Protein AF-0000000077157547 (afdb_homodimer)

pLDDT: mean 92.59, std 9.74, range [50.28, 98.88]

Foldseek 3Di:
DAEEEEDQPPVSLLLLVLCVVVVHDRYEYEDLDPVSQVVSCVPRVHHYDNDPVVVVVVPGQEYEYEDQQVCQLVVLVVCLVSLHAYEYEAHQDLVSLVVSVVSCVPGPHHYAYDQLCCLFQLLVVLLVCQVVCVQNDWAEKEWEWEAAQCVQCVPDDSCVDPCLDASNNVQLVVQLNVVSSVCVRDHFWFKKAWAWACDDPPPGPYTFWIWMWTAGPVGYIYIYITGNRDVVTFTWMWIHHPAWIWIAGQFQQKIWIDGVPDIDIDHDDQEDCDPPDDTNDGRSVSVSVRVVLSVCVRVVNDDDPGHSVNSSSSSLNSVNNVVNNVVVHMDTRDD/DAEEEEDQPPVSLLLLVLCVVVVHDRYEYEDLDPVSQVVSCVPRVHHYDNDPVVVVVVPGQEYEYEDQQVCQLVVLVVCLVSLHAYEYEAHQDLVSLVVSVVSCVPGPHHYAYDQLCCLFPLLVVLLVCQVVCVQNDWAEKEWEWEAAQCVQCVPDDSCVDPCLDASNNPQLVVQLNVVSSVCVRDHFWFKKAWAWACDDPPPGPYTFWIWMWTAGPVGYIYIYITGNRDVVTFTWMWIHHPAWIWIAGQQQQKIWIDGVPDIDIDHDDQEDCDPPDDTNDGRSVSVSVRVVLSVCVRVVNDDDPGHSVNSSSSSQNSVNNVVNNVVVHMDTRDD

Solvent-accessible surface area (backbone atoms only — not comparable to full-atom values): 34586 Å² total; per-residue (Å²): 120,40,36,34,34,36,23,50,50,74,61,20,49,49,50,50,52,31,41,44,74,73,68,55,76,49,49,37,37,28,31,78,48,62,68,40,37,53,49,44,30,69,75,65,71,38,55,64,34,65,42,71,68,62,48,55,72,67,61,40,55,30,34,40,41,33,51,61,55,92,46,47,58,63,53,50,48,52,28,58,76,68,64,23,23,34,36,32,50,63,76,81,47,47,67,53,40,51,51,49,53,60,62,48,57,89,49,96,51,53,66,35,48,55,63,49,60,58,57,30,52,61,51,46,51,49,38,52,42,58,75,64,39,71,24,42,60,71,38,37,35,39,37,39,39,22,38,29,50,66,66,73,44,76,87,49,65,52,80,75,38,71,42,36,33,62,90,46,8,51,30,62,57,48,50,53,62,54,48,52,42,50,37,70,58,72,38,59,68,36,32,26,33,22,47,71,39,65,71,69,84,66,94,50,70,36,52,34,35,42,37,32,47,36,32,28,67,83,64,31,36,31,42,42,36,33,27,32,58,30,34,42,64,46,37,37,38,41,38,38,18,75,55,8,29,38,41,35,35,64,61,76,25,36,39,34,43,26,42,53,91,44,74,47,80,46,78,46,78,63,68,60,54,56,88,90,62,64,84,72,56,71,24,50,56,24,52,32,52,48,53,48,51,51,56,38,29,74,70,67,72,42,80,78,93,56,40,49,70,57,49,34,57,46,36,49,49,54,52,36,27,53,49,8,37,77,67,43,26,58,35,73,54,80,131,122,39,35,34,34,37,24,50,50,74,61,20,48,49,52,51,52,32,41,43,74,73,67,53,76,50,49,35,37,28,30,78,48,64,69,40,39,52,49,45,30,69,75,65,71,38,54,64,33,64,41,71,66,63,49,53,73,69,62,40,54,31,35,41,39,32,52,62,56,90,45,46,58,62,53,50,48,53,28,56,76,68,65,23,24,33,36,34,50,64,75,80,48,46,68,54,41,50,51,48,53,60,62,47,58,89,48,95,51,54,65,34,48,54,64,48,61,59,56,30,52,60,52,45,48,50,37,51,41,58,76,65,40,71,25,42,60,72,38,38,35,39,36,39,40,23,39,29,52,67,67,74,45,76,88,49,64,53,82,74,40,68,42,37,33,64,92,47,9,52,28,62,56,47,48,53,62,53,48,51,44,49,37,70,57,72,36,58,68,35,33,28,33,21,49,70,39,66,72,70,86,65,92,49,72,35,52,34,34,41,38,31,47,35,33,29,66,84,66,31,35,32,41,43,37,33,27,32,57,30,34,43,65,46,39,37,37,43,38,38,17,77,56,8,31,41,41,35,35,65,58,76,27,37,39,34,42,26,43,53,93,43,74,49,80,45,79,45,76,61,68,61,56,55,87,90,62,64,84,72,54,71,23,49,56,24,53,33,52,48,52,48,50,52,56,36,29,72,70,66,72,42,80,77,92,57,40,51,68,57,49,34,57,48,36,48,49,53,50,36,26,54,49,8,37,76,67,42,25,56,32,72,55,79,130

Structure (mmCIF, N/CA/C/O backbone):
data_AF-0000000077157547-model_v1
#
loop_
_entity.id
_entity.type
_entity.pdbx_description
1 polymer 'Oxidoreductase domain protein'
#
loop_
_atom_site.group_PDB
_atom_site.id
_atom_site.type_symbol
_atom_site.label_atom_id
_atom_site.label_alt_id
_atom_site.label_comp_id
_atom_site.label_asym_id
_atom_site.label_entity_id
_atom_site.label_seq_id
_atom_site.pdbx_PDB_ins_code
_atom_site.Cartn_x
_atom_site.Cartn_y
_atom_site.Cartn_z
_atom_site.occupancy
_atom_site.B_iso_or_equiv
_atom_site.auth_seq_id
_atom_site.auth_comp_id
_atom_site.auth_asym_id
_atom_site.auth_atom_id
_atom_site.pdbx_PDB_model_num
ATOM 1 N N . MET A 1 1 ? 4.383 -38.719 -27.406 1 86.88 1 MET A N 1
ATOM 2 C CA . MET A 1 1 ? 4.316 -38.781 -25.953 1 86.88 1 MET A CA 1
ATOM 3 C C . MET A 1 1 ? 2.871 -38.719 -25.469 1 86.88 1 MET A C 1
ATOM 5 O O . MET A 1 1 ? 2.107 -37.844 -25.922 1 86.88 1 MET A O 1
ATOM 9 N N . GLN A 1 2 ? 2.426 -39.688 -24.656 1 95.06 2 GLN A N 1
ATOM 10 C CA . GLN A 1 2 ? 1.075 -39.688 -24.109 1 95.06 2 GLN A CA 1
ATOM 11 C C . GLN A 1 2 ? 1.004 -38.844 -22.844 1 95.06 2 GLN A C 1
ATOM 13 O O . GLN A 1 2 ? 1.817 -39 -21.938 1 95.06 2 GLN A O 1
ATOM 18 N N . ILE A 1 3 ? 0.036 -37.938 -22.828 1 98.25 3 ILE A N 1
ATOM 19 C CA . ILE A 1 3 ? -0.087 -37 -21.703 1 98.25 3 ILE A CA 1
ATOM 20 C C . ILE A 1 3 ? -1.455 -37.156 -21.047 1 98.25 3 ILE A C 1
ATOM 22 O O . ILE A 1 3 ? -2.477 -37.219 -21.734 1 98.25 3 ILE A O 1
ATOM 26 N N . LEU A 1 4 ? -1.452 -37.281 -19.781 1 98.75 4 LEU A N 1
ATOM 27 C CA . LEU A 1 4 ? -2.688 -37.375 -19.016 1 98.75 4 LEU A CA 1
ATOM 28 C C . LEU A 1 4 ? -2.971 -36.062 -18.297 1 98.75 4 LEU A C 1
ATOM 30 O O . LEU A 1 4 ? -2.193 -35.656 -17.438 1 98.75 4 LEU A O 1
ATOM 34 N N . VAL A 1 5 ? -4.035 -35.406 -18.656 1 98.88 5 VAL A N 1
ATOM 35 C CA . VAL A 1 5 ? -4.48 -34.188 -17.969 1 98.88 5 VAL A CA 1
ATOM 36 C C . VAL A 1 5 ? -5.48 -34.562 -16.875 1 98.88 5 VAL A C 1
ATOM 38 O O . VAL A 1 5 ? -6.559 -35.094 -17.172 1 98.88 5 VAL A O 1
ATOM 41 N N . VAL A 1 6 ? -5.082 -34.281 -15.664 1 98.75 6 VAL A N 1
ATOM 42 C CA . VAL A 1 6 ? -5.875 -34.656 -14.492 1 98.75 6 VAL A CA 1
ATOM 43 C C . VAL A 1 6 ? -6.703 -33.469 -14.031 1 98.75 6 VAL A C 1
ATOM 45 O O . VAL A 1 6 ? -6.172 -32.531 -13.438 1 98.75 6 VAL A O 1
ATOM 48 N N . GLY A 1 7 ? -7.98 -33.5 -14.148 1 97.88 7 GLY A N 1
ATOM 49 C CA . GLY A 1 7 ? -8.875 -32.406 -13.914 1 97.88 7 GLY A CA 1
ATOM 50 C C . GLY A 1 7 ? -9.25 -31.656 -15.18 1 97.88 7 GLY A C 1
ATOM 51 O O . GLY A 1 7 ? -8.375 -31.141 -15.891 1 97.88 7 GLY A O 1
ATOM 52 N N . LEU A 1 8 ? -10.57 -31.578 -15.453 1 97.31 8 LEU A N 1
ATOM 53 C CA . LEU A 1 8 ? -11.031 -30.969 -16.688 1 97.31 8 LEU A CA 1
ATOM 54 C C . LEU A 1 8 ? -11.914 -29.75 -16.391 1 97.31 8 LEU A C 1
ATOM 56 O O . LEU A 1 8 ? -12.938 -29.547 -17.062 1 97.31 8 LEU A O 1
ATOM 60 N N . GLY A 1 9 ? -11.516 -29.047 -15.289 1 92 9 GLY A N 1
ATOM 61 C CA . GLY A 1 9 ? -12.094 -27.734 -15.07 1 92 9 GLY A CA 1
ATOM 62 C C . GLY A 1 9 ? -11.523 -26.672 -15.984 1 92 9 GLY A C 1
ATOM 63 O O . GLY A 1 9 ? -11.047 -26.969 -17.078 1 92 9 GLY A O 1
ATOM 64 N N . SER A 1 10 ? -11.609 -25.438 -15.555 1 88.31 10 SER A N 1
ATOM 65 C CA . SER A 1 10 ? -11.148 -24.312 -16.359 1 88.31 10 SER A CA 1
ATOM 66 C C . SER A 1 10 ? -9.664 -24.438 -16.688 1 88.31 10 SER A C 1
ATOM 68 O O . SER A 1 10 ? -9.273 -24.328 -17.859 1 88.31 10 SER A O 1
ATOM 70 N N . MET A 1 11 ? -8.883 -24.719 -15.688 1 92.56 11 MET A N 1
ATOM 71 C CA . MET A 1 11 ? -7.438 -24.781 -15.891 1 92.56 11 MET A CA 1
ATOM 72 C C . MET A 1 11 ? -7.062 -26.016 -16.703 1 92.56 11 MET A C 1
ATOM 74 O O . MET A 1 11 ? -6.176 -25.969 -17.547 1 92.56 11 MET A O 1
ATOM 78 N N . GLY A 1 12 ? -7.727 -27.141 -16.375 1 96.38 12 GLY A N 1
ATOM 79 C CA . GLY A 1 12 ? -7.473 -28.344 -17.156 1 96.38 12 GLY A CA 1
ATOM 80 C C . GLY A 1 12 ? -7.719 -28.156 -18.641 1 96.38 12 GLY A C 1
ATOM 81 O O . GLY A 1 12 ? -6.895 -28.547 -19.469 1 96.38 12 GLY A O 1
ATOM 82 N N . LYS A 1 13 ? -8.766 -27.516 -18.953 1 95.19 13 LYS A N 1
ATOM 83 C CA . LYS A 1 13 ? -9.102 -27.25 -20.344 1 95.19 13 LYS A CA 1
ATOM 84 C C . LYS A 1 13 ? -8.094 -26.297 -20.984 1 95.19 13 LYS A C 1
ATOM 86 O O . LYS A 1 13 ? -7.734 -26.469 -22.141 1 95.19 13 LYS A O 1
ATOM 91 N N . ARG A 1 14 ? -7.648 -25.391 -20.156 1 94.12 14 ARG A N 1
ATOM 92 C CA . ARG A 1 14 ? -6.609 -24.484 -20.641 1 94.12 14 ARG A CA 1
ATOM 93 C C . ARG A 1 14 ? -5.328 -25.25 -20.969 1 94.12 14 ARG A C 1
ATOM 95 O O . ARG A 1 14 ? -4.691 -25 -22 1 94.12 14 ARG A O 1
ATOM 102 N N . ARG A 1 15 ? -4.98 -26.156 -20.125 1 97.44 15 ARG A N 1
ATOM 103 C CA . ARG A 1 15 ? -3.756 -26.906 -20.344 1 97.44 15 ARG A CA 1
ATOM 104 C C . ARG A 1 15 ? -3.871 -27.812 -21.562 1 97.44 15 ARG A C 1
ATOM 106 O O . ARG A 1 15 ? -2.896 -28.016 -22.281 1 97.44 15 ARG A O 1
ATOM 113 N N . ILE A 1 16 ? -5.074 -28.328 -21.812 1 97.62 16 ILE A N 1
ATOM 114 C CA . ILE A 1 16 ? -5.309 -29.109 -23.031 1 97.62 16 ILE A CA 1
ATOM 115 C C . ILE A 1 16 ? -5.055 -28.234 -24.25 1 97.62 16 ILE A C 1
ATOM 117 O O . ILE A 1 16 ? -4.332 -28.641 -25.172 1 97.62 16 ILE A O 1
ATOM 121 N N . ARG A 1 17 ? -5.574 -27.031 -24.234 1 95.69 17 ARG A N 1
ATOM 122 C CA . ARG A 1 17 ? -5.371 -26.125 -25.344 1 95.69 17 ARG A CA 1
ATOM 123 C C . ARG A 1 17 ? -3.895 -25.797 -25.531 1 95.69 17 ARG A C 1
ATOM 125 O O . ARG A 1 17 ? -3.408 -25.703 -26.656 1 95.69 17 ARG A O 1
ATOM 132 N N . CYS A 1 18 ? -3.203 -25.656 -24.422 1 96 18 CYS A N 1
ATOM 133 C CA . CYS A 1 18 ? -1.771 -25.391 -24.484 1 96 18 CYS A CA 1
ATOM 134 C C . CYS A 1 18 ? -1.03 -26.547 -25.156 1 96 18 CYS A C 1
ATOM 136 O O . CYS A 1 18 ? -0.194 -26.312 -26.031 1 96 18 CYS A O 1
ATOM 138 N N . LEU A 1 19 ? -1.357 -27.75 -24.797 1 97.5 19 LEU A N 1
ATOM 139 C CA . LEU A 1 19 ? -0.712 -28.938 -25.344 1 97.5 19 LEU A CA 1
ATOM 140 C C . LEU A 1 19 ? -0.994 -29.062 -26.844 1 97.5 19 LEU A C 1
ATOM 142 O O . LEU A 1 19 ? -0.089 -29.344 -27.625 1 97.5 19 LEU A O 1
ATOM 146 N N . GLN A 1 20 ? -2.207 -28.781 -27.188 1 97.06 20 GLN A N 1
ATOM 147 C CA . GLN A 1 20 ? -2.59 -28.844 -28.594 1 97.06 20 GLN A CA 1
ATOM 148 C C . GLN A 1 20 ? -1.869 -27.781 -29.422 1 97.06 20 GLN A C 1
ATOM 150 O O . GLN A 1 20 ? -1.43 -28.047 -30.547 1 97.06 20 GLN A O 1
ATOM 155 N N . LYS A 1 21 ? -1.782 -26.625 -28.875 1 95.12 21 LYS A N 1
ATOM 156 C CA . LYS A 1 21 ? -1.062 -25.547 -29.547 1 95.12 21 LYS A CA 1
ATOM 157 C C . LYS A 1 21 ? 0.4 -25.922 -29.766 1 95.12 21 LYS A C 1
ATOM 159 O O . LYS A 1 21 ? 1.012 -25.484 -30.75 1 95.12 21 LYS A O 1
ATOM 164 N N . LEU A 1 22 ? 0.956 -26.734 -28.891 1 96 22 LEU A N 1
ATOM 165 C CA . LEU A 1 22 ? 2.346 -27.172 -28.984 1 96 22 LEU A CA 1
ATOM 166 C C . LEU A 1 22 ? 2.482 -28.375 -29.906 1 96 22 LEU A C 1
ATOM 168 O O . LEU A 1 22 ? 3.576 -28.922 -30.062 1 96 22 LEU A O 1
ATOM 172 N N . GLY A 1 23 ? 1.359 -28.844 -30.453 1 95.56 23 GLY A N 1
ATOM 173 C CA . GLY A 1 23 ? 1.381 -29.891 -31.469 1 95.56 23 GLY A CA 1
ATOM 174 C C . GLY A 1 23 ? 1.24 -31.281 -30.891 1 95.56 23 GLY A C 1
ATOM 175 O O . GLY A 1 23 ? 1.429 -32.281 -31.594 1 95.56 23 GLY A O 1
ATOM 176 N N . LEU A 1 24 ? 0.89 -31.312 -29.625 1 95.25 24 LEU A N 1
ATOM 177 C CA . LEU A 1 24 ? 0.714 -32.625 -29.016 1 95.25 24 LEU A CA 1
ATOM 178 C C . LEU A 1 24 ? -0.667 -33.188 -29.328 1 95.25 24 LEU A C 1
ATOM 180 O O . LEU A 1 24 ? -1.672 -32.469 -29.219 1 95.25 24 LEU A O 1
ATOM 184 N N . LYS A 1 25 ? -0.743 -34.438 -29.688 1 92.5 25 LYS A N 1
ATOM 185 C CA . LYS A 1 25 ? -2.006 -35.031 -30.125 1 92.5 25 LYS A CA 1
ATOM 186 C C . LYS A 1 25 ? -2.482 -36.094 -29.156 1 92.5 25 LYS A C 1
ATOM 188 O O . LYS A 1 25 ? -3.684 -36.344 -29.031 1 92.5 25 LYS A O 1
ATOM 193 N N . ASN A 1 26 ? -1.534 -36.75 -28.547 1 96.31 26 ASN A N 1
ATOM 194 C CA . ASN A 1 26 ? -1.883 -37.844 -27.656 1 96.31 26 ASN A CA 1
ATOM 195 C C . ASN A 1 26 ? -2.201 -37.344 -26.25 1 96.31 26 ASN A C 1
ATOM 197 O O . ASN A 1 26 ? -1.438 -37.594 -25.312 1 96.31 26 ASN A O 1
ATOM 201 N N . ILE A 1 27 ? -3.332 -36.75 -26.109 1 98.31 27 ILE A N 1
ATOM 202 C CA . ILE A 1 27 ? -3.791 -36.156 -24.844 1 98.31 27 ILE A CA 1
ATOM 203 C C . ILE A 1 27 ? -5 -36.938 -24.328 1 98.31 27 ILE A C 1
ATOM 205 O O . ILE A 1 27 ? -5.957 -37.188 -25.078 1 98.31 27 ILE A O 1
ATOM 209 N N . ILE A 1 28 ? -4.953 -37.406 -23.156 1 98.38 28 ILE A N 1
ATOM 210 C CA . ILE A 1 28 ? -6.074 -38.062 -22.469 1 98.38 28 ILE A CA 1
ATOM 211 C C . ILE A 1 28 ? -6.496 -37.219 -21.266 1 98.38 28 ILE A C 1
ATOM 213 O O . ILE A 1 28 ? -5.648 -36.75 -20.516 1 98.38 28 ILE A O 1
ATOM 217 N N . GLY A 1 29 ? -7.809 -37 -21.172 1 98.69 29 GLY A N 1
ATOM 218 C CA . GLY A 1 29 ? -8.32 -36.281 -20.016 1 98.69 29 GLY A CA 1
ATOM 219 C C . GLY A 1 29 ? -8.953 -37.188 -18.969 1 98.69 29 GLY A C 1
ATOM 220 O O . GLY A 1 29 ? -9.641 -38.156 -19.328 1 98.69 29 GLY A O 1
ATOM 221 N N . PHE A 1 30 ? -8.703 -36.844 -17.734 1 98.69 30 PHE A N 1
ATOM 222 C CA . PHE A 1 30 ? -9.383 -37.531 -16.625 1 98.69 30 PHE A CA 1
ATOM 223 C C . PHE A 1 30 ? -10.195 -36.531 -15.805 1 98.69 30 PHE A C 1
ATOM 225 O O . PHE A 1 30 ? -9.68 -35.5 -15.391 1 98.69 30 PHE A O 1
ATOM 232 N N . ASP A 1 31 ? -11.398 -36.812 -15.531 1 98.44 31 ASP A N 1
ATOM 233 C CA . ASP A 1 31 ? -12.266 -36.156 -14.562 1 98.44 31 ASP A CA 1
ATOM 234 C C . ASP A 1 31 ? -13.367 -37.094 -14.086 1 98.44 31 ASP A C 1
ATOM 236 O O . ASP A 1 31 ? -13.984 -37.812 -14.898 1 98.44 31 ASP A O 1
ATOM 240 N N . PRO A 1 32 ? -13.555 -37.094 -12.766 1 97.06 32 PRO A N 1
ATOM 241 C CA . PRO A 1 32 ? -14.633 -37.969 -12.297 1 97.06 32 PRO A CA 1
ATOM 242 C C . PRO A 1 32 ? -16.016 -37.531 -12.781 1 97.06 32 PRO A C 1
ATOM 244 O O . PRO A 1 32 ? -16.953 -38.312 -12.812 1 97.06 32 PRO A O 1
ATOM 247 N N . ARG A 1 33 ? -16.156 -36.25 -13.109 1 96.25 33 ARG A N 1
ATOM 248 C CA . ARG A 1 33 ? -17.453 -35.719 -13.555 1 96.25 33 ARG A CA 1
ATOM 249 C C . ARG A 1 33 ? -17.656 -35.938 -15.047 1 96.25 33 ARG A C 1
ATOM 251 O O . ARG A 1 33 ? -16.844 -35.531 -15.867 1 96.25 33 ARG A O 1
ATOM 258 N N . GLN A 1 34 ? -18.812 -36.406 -15.414 1 97.5 34 GLN A N 1
ATOM 259 C CA . GLN A 1 34 ? -19.125 -36.75 -16.797 1 97.5 34 GLN A CA 1
ATOM 260 C C . GLN A 1 34 ? -19.312 -35.5 -17.641 1 97.5 34 GLN A C 1
ATOM 262 O O . GLN A 1 34 ? -18.922 -35.438 -18.812 1 97.5 34 GLN A O 1
ATOM 267 N N . ASP A 1 35 ? -19.922 -34.5 -17.031 1 96 35 ASP A N 1
ATOM 268 C CA . ASP A 1 35 ? -20.188 -33.25 -17.766 1 96 35 ASP A CA 1
ATOM 269 C C . ASP A 1 35 ? -18.891 -32.594 -18.219 1 96 35 ASP A C 1
ATOM 271 O O . ASP A 1 35 ? -18.797 -32.094 -19.344 1 96 35 ASP A O 1
ATOM 275 N N . ARG A 1 36 ? -17.891 -32.719 -17.375 1 95.88 36 ARG A N 1
ATOM 276 C CA . ARG A 1 36 ? -16.578 -32.125 -17.719 1 95.88 36 ARG A CA 1
ATOM 277 C C . ARG A 1 36 ? -15.891 -32.938 -18.812 1 95.88 36 ARG A C 1
ATOM 279 O O . ARG A 1 36 ? -15.258 -32.375 -19.703 1 95.88 36 ARG A O 1
ATOM 286 N N . ARG A 1 37 ? -16.031 -34.188 -18.75 1 98 37 ARG A N 1
ATOM 287 C CA . ARG A 1 37 ? -15.461 -35.062 -19.781 1 98 37 ARG A CA 1
ATOM 288 C C . ARG A 1 37 ? -16.125 -34.844 -21.125 1 98 37 ARG A C 1
ATOM 290 O O . ARG A 1 37 ? -15.453 -34.594 -22.125 1 98 37 ARG A O 1
ATOM 297 N N . ASP A 1 38 ? -17.438 -34.781 -21.078 1 98.06 38 ASP A N 1
ATOM 298 C CA . ASP A 1 38 ? -18.188 -34.594 -22.312 1 98.06 38 ASP A CA 1
ATOM 299 C C . ASP A 1 38 ? -17.828 -33.25 -22.984 1 98.06 38 ASP A C 1
ATOM 301 O O . ASP A 1 38 ? -17.625 -33.219 -24.203 1 98.06 38 ASP A O 1
ATOM 305 N N . GLU A 1 39 ? -17.75 -32.312 -22.156 1 96.94 39 GLU A N 1
ATOM 306 C CA . GLU A 1 39 ? -17.406 -30.984 -22.672 1 96.94 39 GLU A CA 1
ATOM 307 C C . GLU A 1 39 ? -16.016 -30.969 -23.297 1 96.94 39 GLU A C 1
ATOM 309 O O . GLU A 1 39 ? -15.828 -30.391 -24.375 1 96.94 39 GLU A O 1
ATOM 314 N N . SER A 1 40 ? -15.07 -31.578 -22.656 1 97.62 40 SER A N 1
ATOM 315 C CA . SER A 1 40 ? -13.695 -31.594 -23.141 1 97.62 40 SER A CA 1
ATOM 316 C C . SER A 1 40 ? -13.578 -32.406 -24.422 1 97.62 40 SER A C 1
ATOM 318 O O . SER A 1 40 ? -12.844 -32.031 -25.344 1 97.62 40 SER A O 1
ATOM 320 N N . GLU A 1 41 ? -14.289 -33.531 -24.516 1 98.06 41 GLU A N 1
ATOM 321 C CA . GLU A 1 41 ? -14.289 -34.344 -25.734 1 98.06 41 GLU A CA 1
ATOM 322 C C . GLU A 1 41 ? -14.867 -33.562 -26.922 1 98.06 41 GLU A C 1
ATOM 324 O O . GLU A 1 41 ? -14.328 -33.625 -28.031 1 98.06 41 GLU A O 1
ATOM 329 N N . LYS A 1 42 ? -15.914 -32.875 -26.594 1 97.62 42 LYS A N 1
ATOM 330 C CA . LYS A 1 42 ? -16.594 -32.125 -27.625 1 97.62 42 LYS A CA 1
ATOM 331 C C . LYS A 1 42 ? -15.75 -30.953 -28.109 1 97.62 42 LYS A C 1
ATOM 333 O O . LYS A 1 42 ? -15.586 -30.75 -29.312 1 97.62 42 LYS A O 1
ATOM 338 N N . LEU A 1 43 ? -15.172 -30.25 -27.203 1 96.06 43 LEU A N 1
ATOM 339 C CA . LEU A 1 43 ? -14.484 -29 -27.516 1 96.06 43 LEU A CA 1
ATOM 340 C C . LEU A 1 43 ? -13.094 -29.266 -28.078 1 96.06 43 LEU A C 1
ATOM 342 O O . LEU A 1 43 ? -12.625 -28.562 -28.969 1 96.06 43 LEU A O 1
ATOM 346 N N . TYR A 1 44 ? -12.445 -30.328 -27.531 1 97.19 44 TYR A N 1
ATOM 347 C CA . TYR A 1 44 ? -11.023 -30.438 -27.812 1 97.19 44 TYR A CA 1
ATOM 348 C C . TYR A 1 44 ? -10.711 -31.75 -28.531 1 97.19 44 TYR A C 1
ATOM 350 O O . TYR A 1 44 ? -9.562 -32.031 -28.875 1 97.19 44 TYR A O 1
ATOM 358 N N . LYS A 1 45 ? -11.68 -32.562 -28.734 1 97.19 45 LYS A N 1
ATOM 359 C CA . LYS A 1 45 ? -11.555 -33.812 -29.484 1 97.19 45 LYS A CA 1
ATOM 360 C C . LYS A 1 45 ? -10.477 -34.719 -28.875 1 97.19 45 LYS A C 1
ATOM 362 O O . LYS A 1 45 ? -9.625 -35.25 -29.609 1 97.19 45 LYS A O 1
ATOM 367 N N . ILE A 1 46 ? -10.523 -34.844 -27.578 1 97.75 46 ILE A N 1
ATOM 368 C CA . ILE A 1 46 ? -9.625 -35.75 -26.859 1 97.75 46 ILE A CA 1
ATOM 369 C C . ILE A 1 46 ? -10.43 -36.875 -26.219 1 97.75 46 ILE A C 1
ATOM 371 O O . ILE A 1 46 ? -11.641 -36.75 -26.031 1 97.75 46 ILE A O 1
ATOM 375 N N . SER A 1 47 ? -9.758 -38 -26.016 1 97.62 47 SER A N 1
ATOM 376 C CA . SER A 1 47 ? -10.383 -39.062 -25.234 1 97.62 47 SER A CA 1
ATOM 377 C C . SER A 1 47 ? -10.336 -38.75 -23.75 1 97.62 47 SER A C 1
ATOM 379 O O . SER A 1 47 ? -9.422 -38.062 -23.281 1 97.62 47 SER A O 1
ATOM 381 N N . THR A 1 48 ? -11.359 -39.188 -23.016 1 98.5 48 THR A N 1
ATOM 382 C CA . THR A 1 48 ? -11.391 -39 -21.562 1 98.5 48 THR A CA 1
ATOM 383 C C . THR A 1 48 ? -11.664 -40.312 -20.844 1 98.5 48 THR A C 1
ATOM 385 O O . THR A 1 48 ? -12.117 -41.281 -21.438 1 98.5 48 THR A O 1
ATOM 388 N N . VAL A 1 49 ? -11.281 -40.375 -19.594 1 98.5 49 VAL A N 1
ATOM 389 C CA . VAL A 1 49 ? -11.492 -41.562 -18.766 1 98.5 49 VAL A CA 1
ATOM 390 C C . VAL A 1 49 ? -12.156 -41.156 -17.453 1 98.5 49 VAL A C 1
ATOM 392 O O . VAL A 1 49 ? -11.914 -40.031 -16.938 1 98.5 49 VAL A O 1
ATOM 395 N N . PRO A 1 50 ? -12.906 -41.969 -16.844 1 98 50 PRO A N 1
ATOM 396 C CA . PRO A 1 50 ? -13.664 -41.594 -15.641 1 98 50 PRO A CA 1
ATOM 397 C C . PRO A 1 50 ? -12.891 -41.875 -14.344 1 98 50 PRO A C 1
ATOM 399 O O . PRO A 1 50 ? -13.281 -41.375 -13.281 1 98 50 PRO A O 1
ATOM 402 N N . THR A 1 51 ? -11.852 -42.688 -14.445 1 98.12 51 THR A N 1
ATOM 403 C CA . THR A 1 51 ? -11.062 -42.969 -13.25 1 98.12 51 THR A CA 1
ATOM 404 C C . THR A 1 51 ? -9.57 -42.781 -13.531 1 98.12 51 THR A C 1
ATOM 406 O O . THR A 1 51 ? -9.125 -42.969 -14.672 1 98.12 51 THR A O 1
ATOM 409 N N . ILE A 1 52 ? -8.867 -42.5 -12.445 1 98.31 52 ILE A N 1
ATOM 410 C CA . ILE A 1 52 ? -7.43 -42.312 -12.594 1 98.31 52 ILE A CA 1
ATOM 411 C C . ILE A 1 52 ? -6.754 -43.594 -13.023 1 98.31 52 ILE A C 1
ATOM 413 O O . ILE A 1 52 ? -5.789 -43.562 -13.797 1 98.31 52 ILE A O 1
ATOM 417 N N . ASN A 1 53 ? -7.234 -44.719 -12.562 1 97.88 53 ASN A N 1
ATOM 418 C CA . ASN A 1 53 ? -6.684 -46 -12.922 1 97.88 53 ASN A CA 1
ATOM 419 C C . ASN A 1 53 ? -6.797 -46.281 -14.422 1 97.88 53 ASN A C 1
ATOM 421 O O . ASN A 1 53 ? -5.875 -46.812 -15.031 1 97.88 53 ASN A O 1
ATOM 425 N N . ASP A 1 54 ? -7.922 -45.875 -14.992 1 97.75 54 ASP A N 1
ATOM 426 C CA . ASP A 1 54 ? -8.109 -46.031 -16.438 1 97.75 54 ASP A CA 1
ATOM 427 C C . ASP A 1 54 ? -7.074 -45.219 -17.203 1 97.75 54 ASP A C 1
ATOM 429 O O . ASP A 1 54 ? -6.625 -45.625 -18.281 1 97.75 54 ASP A O 1
ATOM 433 N N . GLY A 1 55 ? -6.754 -44.062 -16.703 1 97.69 55 GLY A N 1
ATOM 434 C CA . GLY A 1 55 ? -5.734 -43.25 -17.312 1 97.69 55 GLY A CA 1
ATOM 435 C C . GLY A 1 55 ? -4.34 -43.844 -17.219 1 97.69 55 GLY A C 1
ATOM 436 O O . GLY A 1 55 ? -3.57 -43.781 -18.172 1 97.69 55 GLY A O 1
ATOM 437 N N . LEU A 1 56 ? -4.062 -44.438 -16.047 1 98 56 LEU A N 1
ATOM 438 C CA . LEU A 1 56 ? -2.742 -45 -15.797 1 98 56 LEU A CA 1
ATOM 439 C C . LEU A 1 56 ? -2.482 -46.188 -16.688 1 98 56 LEU A C 1
ATOM 441 O O . LEU A 1 56 ? -1.342 -46.438 -17.094 1 98 56 LEU A O 1
ATOM 445 N N . LYS A 1 57 ? -3.518 -46.906 -17.047 1 97.06 57 LYS A N 1
ATOM 446 C CA . LYS A 1 57 ? -3.408 -48.094 -17.891 1 97.06 57 LYS A CA 1
ATOM 447 C C . LYS A 1 57 ? -2.898 -47.719 -19.281 1 97.06 57 LYS A C 1
ATOM 449 O O . LYS A 1 57 ? -2.369 -48.594 -20 1 97.06 57 LYS A O 1
ATOM 454 N N . LEU A 1 58 ? -3.035 -46.531 -19.609 1 96.38 58 LEU A N 1
ATOM 455 C CA . LEU A 1 58 ? -2.633 -46.062 -20.938 1 96.38 58 LEU A CA 1
ATOM 456 C C . LEU A 1 58 ? -1.167 -45.656 -20.953 1 96.38 58 LEU A C 1
ATOM 458 O O . LEU A 1 58 ? -0.674 -45.125 -21.969 1 96.38 58 LEU A O 1
ATOM 462 N N . ASN A 1 59 ? -0.458 -45.812 -19.875 1 95.94 59 ASN A N 1
ATOM 463 C CA . ASN A 1 59 ? 0.975 -45.594 -19.703 1 95.94 59 ASN A CA 1
ATOM 464 C C . ASN A 1 59 ? 1.382 -44.188 -20.109 1 95.94 59 ASN A C 1
ATOM 466 O O . ASN A 1 59 ? 2.264 -44 -20.953 1 95.94 59 ASN A O 1
ATOM 470 N N . PRO A 1 60 ? 0.766 -43.188 -19.5 1 97.88 60 PRO A N 1
ATOM 471 C CA . PRO A 1 60 ? 1.18 -41.812 -19.812 1 97.88 60 PRO A CA 1
ATOM 472 C C . PRO A 1 60 ? 2.625 -41.531 -19.406 1 97.88 60 PRO A C 1
ATOM 474 O O . PRO A 1 60 ? 3.088 -42.031 -18.375 1 97.88 60 PRO A O 1
ATOM 477 N N . LYS A 1 61 ? 3.289 -40.75 -20.219 1 96.62 61 LYS A N 1
ATOM 478 C CA . LYS A 1 61 ? 4.656 -40.344 -19.938 1 96.62 61 LYS A CA 1
ATOM 479 C C . LYS A 1 61 ? 4.676 -39.125 -19 1 96.62 61 LYS A C 1
ATOM 481 O O . LYS A 1 61 ? 5.641 -38.906 -18.266 1 96.62 61 LYS A O 1
ATOM 486 N N . CYS A 1 62 ? 3.576 -38.375 -19.094 1 97.06 62 CYS A N 1
ATOM 487 C CA . CYS A 1 62 ? 3.479 -37.156 -18.312 1 97.06 62 CYS A CA 1
ATOM 488 C C . CYS A 1 62 ? 2.055 -36.938 -17.812 1 97.06 62 CYS A C 1
ATOM 490 O O . CYS A 1 62 ? 1.095 -37.344 -18.453 1 97.06 62 CYS A O 1
ATOM 492 N N . MET A 1 63 ? 2.014 -36.281 -16.656 1 98.5 63 MET A N 1
ATOM 493 C CA . MET A 1 63 ? 0.737 -35.906 -16.047 1 98.5 63 MET A CA 1
ATOM 494 C C . MET A 1 63 ? 0.672 -34.406 -15.789 1 98.5 63 MET A C 1
ATOM 496 O O . MET A 1 63 ? 1.611 -33.812 -15.242 1 98.5 63 MET A O 1
ATOM 500 N N . ILE A 1 64 ? -0.373 -33.781 -16.281 1 98.81 64 ILE A N 1
ATOM 501 C CA . ILE A 1 64 ? -0.669 -32.406 -15.938 1 98.81 64 ILE A CA 1
ATOM 502 C C . ILE A 1 64 ? -1.803 -32.344 -14.914 1 98.81 64 ILE A C 1
ATOM 504 O O . ILE A 1 64 ? -2.959 -32.625 -15.242 1 98.81 64 ILE A O 1
ATOM 508 N N . ILE A 1 65 ? -1.466 -31.969 -13.719 1 98.81 65 ILE A N 1
ATOM 509 C CA . ILE A 1 65 ? -2.41 -31.984 -12.609 1 98.81 65 ILE A CA 1
ATOM 510 C C . ILE A 1 65 ? -3.061 -30.609 -12.461 1 98.81 65 ILE A C 1
ATOM 512 O O . ILE A 1 65 ? -2.428 -29.672 -11.984 1 98.81 65 ILE A O 1
ATOM 516 N N . SER A 1 66 ? -4.324 -30.531 -12.844 1 97.5 66 SER A N 1
ATOM 517 C CA . SER A 1 66 ? -5.074 -29.281 -12.844 1 97.5 66 SER A CA 1
ATOM 518 C C . SER A 1 66 ? -6.352 -29.406 -12.016 1 97.5 66 SER A C 1
ATOM 520 O O . SER A 1 66 ? -7.398 -28.891 -12.406 1 97.5 66 SER A O 1
ATOM 522 N N . THR A 1 67 ? -6.289 -30.141 -10.938 1 95.06 67 THR A N 1
ATOM 523 C CA . THR A 1 67 ? -7.371 -30.281 -9.969 1 95.06 67 THR A CA 1
ATOM 524 C C . THR A 1 67 ? -7.406 -29.094 -9.008 1 95.06 67 THR A C 1
ATOM 526 O O . THR A 1 67 ? -6.543 -28.219 -9.07 1 95.06 67 THR A O 1
ATOM 529 N N . PRO A 1 68 ? -8.422 -29.031 -8.18 1 90.12 68 PRO A N 1
ATOM 530 C CA . PRO A 1 68 ? -8.336 -28.062 -7.082 1 90.12 68 PRO A CA 1
ATOM 531 C C . PRO A 1 68 ? -7.102 -28.266 -6.211 1 90.12 68 PRO A C 1
ATOM 533 O O . PRO A 1 68 ? -6.609 -29.391 -6.086 1 90.12 68 PRO A O 1
ATOM 536 N N . PRO A 1 69 ? -6.664 -27.234 -5.59 1 90.94 69 PRO A N 1
ATOM 537 C CA . PRO A 1 69 ? -5.367 -27.266 -4.906 1 90.94 69 PRO A CA 1
ATOM 538 C C . PRO A 1 69 ? -5.289 -28.359 -3.834 1 90.94 69 PRO A C 1
ATOM 540 O O . PRO A 1 69 ? -4.219 -28.922 -3.598 1 90.94 69 PRO A O 1
ATOM 543 N N . ASP A 1 70 ? -6.359 -28.641 -3.238 1 90.25 70 ASP A N 1
ATOM 544 C CA . ASP A 1 70 ? -6.348 -29.594 -2.141 1 90.25 70 ASP A CA 1
ATOM 545 C C . ASP A 1 70 ? -6.117 -31.016 -2.654 1 90.25 70 ASP A C 1
ATOM 547 O O . ASP A 1 70 ? -5.828 -31.922 -1.874 1 90.25 70 ASP A O 1
ATOM 551 N N . LEU A 1 71 ? -6.125 -31.219 -3.986 1 94.38 71 LEU A N 1
ATOM 552 C CA . LEU A 1 71 ? -5.961 -32.531 -4.566 1 94.38 71 LEU A CA 1
ATOM 553 C C . LEU A 1 71 ? -4.629 -32.656 -5.297 1 94.38 71 LEU A C 1
ATOM 555 O O . LEU A 1 71 ? -4.285 -33.719 -5.805 1 94.38 71 LEU A O 1
ATOM 559 N N . HIS A 1 72 ? -3.844 -31.609 -5.352 1 96.81 72 HIS A N 1
ATOM 560 C CA . HIS A 1 72 ? -2.578 -31.641 -6.078 1 96.81 72 HIS A CA 1
ATOM 561 C C . HIS A 1 72 ? -1.655 -32.719 -5.523 1 96.81 72 HIS A C 1
ATOM 563 O O . HIS A 1 72 ? -1.082 -33.5 -6.285 1 96.81 72 HIS A O 1
ATOM 569 N N . TYR A 1 73 ? -1.562 -32.781 -4.238 1 97.56 73 TYR A N 1
ATOM 570 C CA . TYR A 1 73 ? -0.649 -33.719 -3.613 1 97.56 73 TYR A CA 1
ATOM 571 C C . TYR A 1 73 ? -1.075 -35.156 -3.902 1 97.56 73 TYR A C 1
ATOM 573 O O . TYR A 1 73 ? -0.235 -36.031 -4.188 1 97.56 73 TYR A O 1
ATOM 581 N N . LYS A 1 74 ? -2.332 -35.406 -3.816 1 97.88 74 LYS A N 1
ATOM 582 C CA . LYS A 1 74 ? -2.877 -36.719 -4.09 1 97.88 74 LYS A CA 1
ATOM 583 C C . LYS A 1 74 ? -2.422 -37.25 -5.449 1 97.88 74 LYS A C 1
ATOM 585 O O . LYS A 1 74 ? -1.901 -38.344 -5.559 1 97.88 74 LYS A O 1
ATOM 590 N N . TYR A 1 75 ? -2.514 -36.469 -6.434 1 98.56 75 TYR A N 1
ATOM 591 C CA . TYR A 1 75 ? -2.227 -36.938 -7.785 1 98.56 75 TYR A CA 1
ATOM 592 C C . TYR A 1 75 ? -0.736 -36.844 -8.086 1 98.56 75 TYR A C 1
ATOM 594 O O . TYR A 1 75 ? -0.22 -37.594 -8.914 1 98.56 75 TYR A O 1
ATOM 602 N N . ALA A 1 76 ? -0.059 -35.938 -7.41 1 98.56 76 ALA A N 1
ATOM 603 C CA . ALA A 1 76 ? 1.398 -35.969 -7.488 1 98.56 76 ALA A CA 1
ATOM 604 C C . ALA A 1 76 ? 1.94 -37.281 -6.973 1 98.56 76 ALA A C 1
ATOM 606 O O . ALA A 1 76 ? 2.869 -37.875 -7.555 1 98.56 76 ALA A O 1
ATOM 607 N N . LEU A 1 77 ? 1.321 -37.781 -5.906 1 98 77 LEU A N 1
ATOM 608 C CA . LEU A 1 77 ? 1.707 -39.062 -5.348 1 98 77 LEU A CA 1
ATOM 609 C C . LEU A 1 77 ? 1.466 -40.188 -6.355 1 98 77 LEU A C 1
ATOM 611 O O . LEU A 1 77 ? 2.293 -41.094 -6.496 1 98 77 LEU A O 1
ATOM 615 N N . VAL A 1 78 ? 0.358 -40.125 -6.996 1 98.44 78 VAL A N 1
ATOM 616 C CA . VAL A 1 78 ? 0.026 -41.094 -8.023 1 98.44 78 VAL A CA 1
ATOM 617 C C . VAL A 1 78 ? 1.09 -41.094 -9.117 1 98.44 78 VAL A C 1
ATOM 619 O O . VAL A 1 78 ? 1.567 -42.156 -9.539 1 98.44 78 VAL A O 1
ATOM 622 N N . ALA A 1 79 ? 1.472 -39.906 -9.57 1 98.56 79 ALA A N 1
ATOM 623 C CA . ALA A 1 79 ? 2.484 -39.781 -10.609 1 98.56 79 ALA A CA 1
ATOM 624 C C . ALA A 1 79 ? 3.818 -40.375 -10.156 1 98.56 79 ALA A C 1
ATOM 626 O O . ALA A 1 79 ? 4.441 -41.156 -10.891 1 98.56 79 ALA A O 1
ATOM 627 N N . MET A 1 80 ? 4.211 -40.031 -8.977 1 98 80 MET A N 1
ATOM 628 C CA . MET A 1 80 ? 5.508 -40.469 -8.461 1 98 80 MET A CA 1
ATOM 629 C C . MET A 1 80 ? 5.535 -42 -8.258 1 98 80 MET A C 1
ATOM 631 O O . MET A 1 80 ? 6.523 -42.656 -8.594 1 98 80 MET A O 1
ATOM 635 N N . LYS A 1 81 ? 4.449 -42.562 -7.762 1 97.19 81 LYS A N 1
ATOM 636 C CA . LYS A 1 81 ? 4.348 -44 -7.566 1 97.19 81 LYS A CA 1
ATOM 637 C C . LYS A 1 81 ? 4.484 -44.75 -8.891 1 97.19 81 LYS A C 1
ATOM 639 O O . LYS A 1 81 ? 5.027 -45.844 -8.93 1 97.19 81 LYS A O 1
ATOM 644 N N . ASN A 1 82 ? 4.043 -44.156 -9.945 1 97.56 82 ASN A N 1
ATOM 645 C CA . ASN A 1 82 ? 4.035 -44.812 -11.258 1 97.56 82 ASN A CA 1
ATOM 646 C C . ASN A 1 82 ? 5.176 -44.312 -12.133 1 97.56 82 ASN A C 1
ATOM 648 O O . ASN A 1 82 ? 5.227 -44.625 -13.328 1 97.56 82 ASN A O 1
ATOM 652 N N . LYS A 1 83 ? 6.066 -43.469 -11.57 1 97.06 83 LYS A N 1
ATOM 653 C CA . LYS A 1 83 ? 7.246 -42.938 -12.25 1 97.06 83 LYS A CA 1
ATOM 654 C C . LYS A 1 83 ? 6.852 -42.156 -13.5 1 97.06 83 LYS A C 1
ATOM 656 O O . LYS A 1 83 ? 7.418 -42.375 -14.57 1 97.06 83 LYS A O 1
ATOM 661 N N . ILE A 1 84 ? 5.91 -41.312 -13.383 1 98.19 84 ILE A N 1
ATOM 662 C CA . ILE A 1 84 ? 5.414 -40.438 -14.438 1 98.19 84 ILE A CA 1
ATOM 663 C C . ILE A 1 84 ? 5.848 -39 -14.172 1 98.19 84 ILE A C 1
ATOM 665 O O . ILE A 1 84 ? 5.695 -38.5 -13.055 1 98.19 84 ILE A O 1
ATOM 669 N N . HIS A 1 85 ? 6.477 -38.312 -15.164 1 98.12 85 HIS A N 1
ATOM 670 C CA . HIS A 1 85 ? 6.707 -36.875 -15.023 1 98.12 85 HIS A CA 1
ATOM 671 C C . HIS A 1 85 ? 5.406 -36.125 -14.734 1 98.12 85 HIS A C 1
ATOM 673 O O . HIS A 1 85 ? 4.34 -36.531 -15.219 1 98.12 85 HIS A O 1
ATOM 679 N N . PHE A 1 86 ? 5.523 -35 -13.891 1 98.62 86 PHE A N 1
ATOM 680 C CA . PHE A 1 86 ? 4.242 -34.344 -13.648 1 98.62 86 PHE A CA 1
ATOM 681 C C . PHE A 1 86 ? 4.426 -32.844 -13.461 1 98.62 86 PHE A C 1
ATOM 683 O O . PHE A 1 86 ? 5.512 -32.375 -13.109 1 98.62 86 PHE A O 1
ATOM 690 N N . PHE A 1 87 ? 3.412 -32.125 -13.797 1 98.44 87 PHE A N 1
ATOM 691 C CA . PHE A 1 87 ? 3.219 -30.688 -13.609 1 98.44 87 PHE A CA 1
ATOM 692 C C . PHE A 1 87 ? 1.996 -30.422 -12.734 1 98.44 87 PHE A C 1
ATOM 694 O O . PHE A 1 87 ? 0.945 -31.031 -12.93 1 98.44 87 PHE A O 1
ATOM 701 N N . THR A 1 88 ? 2.166 -29.594 -11.727 1 98.31 88 THR A N 1
ATOM 702 C CA . THR A 1 88 ? 1.015 -29.234 -10.906 1 98.31 88 THR A CA 1
ATOM 703 C C . THR A 1 88 ? 0.698 -27.75 -11.031 1 98.31 88 THR A C 1
ATOM 705 O O . THR A 1 88 ? 1.598 -26.938 -11.234 1 98.31 88 THR A O 1
ATOM 708 N N . GLU A 1 89 ? -0.577 -27.438 -10.891 1 96.62 89 GLU A N 1
ATOM 709 C CA . GLU A 1 89 ? -0.914 -26.047 -10.609 1 96.62 89 GLU A CA 1
ATOM 710 C C . GLU A 1 89 ? -0.311 -25.594 -9.289 1 96.62 89 GLU A C 1
ATOM 712 O O . GLU A 1 89 ? 0.356 -26.375 -8.602 1 96.62 89 GLU A O 1
ATOM 717 N N . VAL A 1 90 ? -0.563 -24.359 -8.969 1 93.81 90 VAL A N 1
ATOM 718 C CA . VAL A 1 90 ? 0.045 -23.766 -7.781 1 93.81 90 VAL A CA 1
ATOM 719 C C . VAL A 1 90 ? -0.438 -24.5 -6.535 1 93.81 90 VAL A C 1
ATOM 721 O O . VAL A 1 90 ? -1.637 -24.75 -6.379 1 93.81 90 VAL A O 1
ATOM 724 N N . ASN A 1 91 ? 0.523 -24.922 -5.73 1 95.31 91 ASN A N 1
ATOM 725 C CA . ASN A 1 91 ? 0.197 -25.594 -4.477 1 95.31 91 ASN A CA 1
ATOM 726 C C . ASN A 1 91 ? 0.032 -24.594 -3.336 1 95.31 91 ASN A C 1
ATOM 728 O O . ASN A 1 91 ? 0.587 -23.484 -3.383 1 95.31 91 ASN A O 1
ATOM 732 N N . LEU A 1 92 ? -0.721 -25.016 -2.227 1 93.75 92 LEU A N 1
ATOM 733 C CA . LEU A 1 92 ? -1.008 -24.078 -1.15 1 93.75 92 LEU A CA 1
ATOM 734 C C . LEU A 1 92 ? -0.583 -24.641 0.199 1 93.75 92 LEU A C 1
ATOM 736 O O . LEU A 1 92 ? -0.749 -24 1.232 1 93.75 92 LEU A O 1
ATOM 740 N N . SER A 1 93 ? -0.03 -25.828 0.186 1 95.31 93 SER A N 1
ATOM 741 C CA . SER A 1 93 ? 0.407 -26.453 1.431 1 95.31 93 SER A CA 1
ATOM 742 C C . SER A 1 93 ? 1.916 -26.688 1.437 1 95.31 93 SER A C 1
ATOM 744 O O . SER A 1 93 ? 2.428 -27.516 0.693 1 95.31 93 SER A O 1
ATOM 746 N N . SER A 1 94 ? 2.57 -25.969 2.35 1 96.5 94 SER A N 1
ATOM 747 C CA . SER A 1 94 ? 4.012 -26.156 2.482 1 96.5 94 SER A CA 1
ATOM 748 C C . SER A 1 94 ? 4.348 -27.578 2.906 1 96.5 94 SER A C 1
ATOM 750 O O . SER A 1 94 ? 5.352 -28.141 2.461 1 96.5 94 SER A O 1
ATOM 752 N N . ASN A 1 95 ? 3.5 -28.156 3.668 1 96.94 95 ASN A N 1
ATOM 753 C CA . ASN A 1 95 ? 3.703 -29.531 4.113 1 96.94 95 ASN A CA 1
ATOM 754 C C . ASN A 1 95 ? 3.656 -30.516 2.941 1 96.94 95 ASN A C 1
ATOM 756 O O . ASN A 1 95 ? 4.516 -31.391 2.822 1 96.94 95 ASN A O 1
ATOM 760 N N . ASP A 1 96 ? 2.688 -30.344 2.113 1 97.62 96 ASP A N 1
ATOM 761 C CA . ASP A 1 96 ? 2.543 -31.219 0.956 1 97.62 96 ASP A CA 1
ATOM 762 C C . ASP A 1 96 ? 3.734 -31.078 0.01 1 97.62 96 ASP A C 1
ATOM 764 O O . ASP A 1 96 ? 4.262 -32.062 -0.485 1 97.62 96 ASP A O 1
ATOM 768 N N . VAL A 1 97 ? 4.129 -29.875 -0.18 1 98.19 97 VAL A N 1
ATOM 769 C CA . VAL A 1 97 ? 5.238 -29.625 -1.094 1 98.19 97 VAL A CA 1
ATOM 770 C C . VAL A 1 97 ? 6.527 -30.203 -0.515 1 98.19 97 VAL A C 1
ATOM 772 O O . VAL A 1 97 ? 7.352 -30.75 -1.248 1 98.19 97 VAL A O 1
ATOM 775 N N . GLN A 1 98 ? 6.715 -30.109 0.754 1 98.06 98 GLN A N 1
ATOM 776 C CA . GLN A 1 98 ? 7.875 -30.719 1.398 1 98.06 98 GLN A CA 1
ATOM 777 C C . GLN A 1 98 ? 7.902 -32.219 1.164 1 98.06 98 GLN A C 1
ATOM 779 O O . GLN A 1 98 ? 8.961 -32.781 0.876 1 98.06 98 GLN A O 1
ATOM 784 N N . LYS A 1 99 ? 6.773 -32.812 1.274 1 98 99 LYS A N 1
ATOM 785 C CA . LYS A 1 99 ? 6.664 -34.25 1.042 1 98 99 LYS A CA 1
ATOM 786 C C . LYS A 1 99 ? 6.98 -34.594 -0.411 1 98 99 LYS A C 1
ATOM 788 O O . LYS A 1 99 ? 7.637 -35.625 -0.686 1 98 99 LYS A O 1
ATOM 793 N N . ILE A 1 100 ? 6.492 -33.812 -1.287 1 98.38 100 ILE A N 1
ATOM 794 C CA . ILE A 1 100 ? 6.754 -34.031 -2.705 1 98.38 100 ILE A CA 1
ATOM 795 C C . ILE A 1 100 ? 8.258 -33.969 -2.965 1 98.38 100 ILE A C 1
ATOM 797 O O . ILE A 1 100 ? 8.805 -34.844 -3.639 1 98.38 100 ILE A O 1
ATOM 801 N N . ILE A 1 101 ? 8.922 -32.969 -2.391 1 97.94 101 ILE A N 1
ATOM 802 C CA . ILE A 1 101 ? 10.359 -32.812 -2.58 1 97.94 101 ILE A CA 1
ATOM 803 C C . ILE A 1 101 ? 11.094 -34.062 -2.084 1 97.94 101 ILE A C 1
ATOM 805 O O . ILE A 1 101 ? 11.953 -34.594 -2.781 1 97.94 101 ILE A O 1
ATOM 809 N N . LYS A 1 102 ? 10.742 -34.531 -0.956 1 97.62 102 LYS A N 1
ATOM 810 C CA . LYS A 1 102 ? 11.383 -35.688 -0.356 1 97.62 102 LYS A CA 1
ATOM 811 C C . LYS A 1 102 ? 11.195 -36.938 -1.229 1 97.62 102 LYS A C 1
ATOM 813 O O . LYS A 1 102 ? 12.141 -37.688 -1.458 1 97.62 102 LYS A O 1
ATOM 818 N N . LYS A 1 103 ? 10.023 -37.125 -1.733 1 96.62 103 LYS A N 1
ATOM 819 C CA . LYS A 1 103 ? 9.695 -38.312 -2.502 1 96.62 103 LYS A CA 1
ATOM 820 C C . LYS A 1 103 ? 10.312 -38.25 -3.898 1 96.62 103 LYS A C 1
ATOM 822 O O . LYS A 1 103 ? 10.664 -39.281 -4.473 1 96.62 103 LYS A O 1
ATOM 827 N N . LEU A 1 104 ? 10.398 -37.062 -4.406 1 96.12 104 LEU A N 1
ATOM 828 C CA . LEU A 1 104 ? 10.984 -36.906 -5.73 1 96.12 104 LEU A CA 1
ATOM 829 C C . LEU A 1 104 ? 12.469 -37.219 -5.719 1 96.12 104 LEU A C 1
ATOM 831 O O . LEU A 1 104 ? 13.031 -37.625 -6.738 1 96.12 104 LEU A O 1
ATOM 835 N N . ASN A 1 105 ? 12.945 -36.969 -4.473 1 92.19 105 ASN A N 1
ATOM 836 C CA . ASN A 1 105 ? 14.375 -37.25 -4.34 1 92.19 105 ASN A CA 1
ATOM 837 C C . ASN A 1 105 ? 14.68 -38.719 -4.613 1 92.19 105 ASN A C 1
ATOM 839 O O . ASN A 1 105 ? 14.094 -39.594 -3.984 1 92.19 105 ASN A O 1
ATOM 843 N N . GLY A 1 106 ? 15.352 -39.094 -5.617 1 89.5 106 GLY A N 1
ATOM 844 C CA . GLY A 1 106 ? 15.734 -40.469 -5.941 1 89.5 106 GLY A CA 1
ATOM 845 C C . GLY A 1 106 ? 14.984 -41.031 -7.125 1 89.5 106 GLY A C 1
ATOM 846 O O . GLY A 1 106 ? 15.266 -42.156 -7.57 1 89.5 106 GLY A O 1
ATOM 847 N N . LEU A 1 107 ? 14.016 -40.312 -7.508 1 93.44 107 LEU A N 1
ATOM 848 C CA . LEU A 1 107 ? 13.281 -40.781 -8.68 1 93.44 107 LEU A CA 1
ATOM 849 C C . LEU A 1 107 ? 13.867 -40.156 -9.953 1 93.44 107 LEU A C 1
ATOM 851 O O . LEU A 1 107 ? 14.453 -39.094 -9.922 1 93.44 107 LEU A O 1
ATOM 855 N N . SER A 1 108 ? 13.68 -40.906 -11 1 92.56 108 SER A N 1
ATOM 856 C CA . SER A 1 108 ? 14.203 -40.438 -12.281 1 92.56 108 SER A CA 1
ATOM 857 C C . SER A 1 108 ? 13.156 -39.656 -13.07 1 92.56 108 SER A C 1
ATOM 859 O O . SER A 1 108 ? 13.219 -39.594 -14.305 1 92.56 108 SER A O 1
ATOM 861 N N . ILE A 1 109 ? 12.203 -39.125 -12.422 1 95.44 109 ILE A N 1
ATOM 862 C CA . ILE A 1 109 ? 11.156 -38.344 -13.086 1 95.44 109 ILE A CA 1
ATOM 863 C C . ILE A 1 109 ? 11.25 -36.875 -12.664 1 95.44 109 ILE A C 1
ATOM 865 O O . ILE A 1 109 ? 11.883 -36.562 -11.656 1 95.44 109 ILE A O 1
ATOM 869 N N . LEU A 1 110 ? 10.641 -36.062 -13.469 1 96.31 110 LEU A N 1
ATOM 870 C CA . LEU A 1 110 ? 10.617 -34.625 -13.211 1 96.31 110 LEU A CA 1
ATOM 871 C C . LEU A 1 110 ? 9.219 -34.156 -12.789 1 96.31 110 LEU A C 1
ATOM 873 O O . LEU A 1 110 ? 8.227 -34.562 -13.398 1 96.31 110 LEU A O 1
ATOM 877 N N . GLY A 1 111 ? 9.141 -33.469 -11.672 1 97.56 111 GLY A N 1
ATOM 878 C CA . GLY A 1 111 ? 7.949 -32.75 -11.258 1 97.56 111 GLY A CA 1
ATOM 879 C C . GLY A 1 111 ? 8.164 -31.25 -11.133 1 97.56 111 GLY A C 1
ATOM 880 O O . GLY A 1 111 ? 9.164 -30.812 -10.562 1 97.56 111 GLY A O 1
ATOM 881 N N . LEU A 1 112 ? 7.293 -30.484 -11.758 1 98 112 LEU A N 1
ATOM 882 C CA . LEU A 1 112 ? 7.41 -29.031 -11.656 1 98 112 LEU A CA 1
ATOM 883 C C . LEU A 1 112 ? 6.074 -28.406 -11.266 1 98 112 LEU A C 1
ATOM 885 O O . LEU A 1 112 ? 5.016 -28.875 -11.688 1 98 112 LEU A O 1
ATOM 889 N N . PRO A 1 113 ? 6.109 -27.375 -10.438 1 98.19 113 PRO A N 1
ATOM 890 C CA . PRO A 1 113 ? 4.902 -26.594 -10.133 1 98.19 113 PRO A CA 1
ATOM 891 C C . PRO A 1 113 ? 4.711 -25.406 -11.07 1 98.19 113 PRO A C 1
ATOM 893 O O . PRO A 1 113 ? 5.676 -24.938 -11.68 1 98.19 113 PRO A O 1
ATOM 896 N N . SER A 1 114 ? 3.525 -24.953 -11.086 1 97.19 114 SER A N 1
ATOM 897 C CA . SER A 1 114 ? 3.172 -23.812 -11.922 1 97.19 114 SER A CA 1
ATOM 898 C C . SER A 1 114 ? 3.84 -22.531 -11.43 1 97.19 114 SER A C 1
ATOM 900 O O . SER A 1 114 ? 3.967 -22.328 -10.219 1 97.19 114 SER A O 1
ATOM 902 N N . ASN A 1 115 ? 4.25 -21.656 -12.289 1 96 115 ASN A N 1
ATOM 903 C CA . ASN A 1 115 ? 4.816 -20.328 -12.086 1 96 115 ASN A CA 1
ATOM 904 C C . ASN A 1 115 ? 4.504 -19.406 -13.25 1 96 115 ASN A C 1
ATOM 906 O O . ASN A 1 115 ? 5.367 -18.641 -13.695 1 96 115 ASN A O 1
ATOM 910 N N . THR A 1 116 ? 3.389 -19.406 -13.727 1 94 116 THR A N 1
ATOM 911 C CA . THR A 1 116 ? 2.912 -18.875 -14.992 1 94 116 THR A CA 1
ATOM 912 C C . THR A 1 116 ? 3.309 -17.406 -15.156 1 94 116 THR A C 1
ATOM 914 O O . THR A 1 116 ? 3.721 -16.984 -16.234 1 94 116 THR A O 1
ATOM 917 N N . LEU A 1 117 ? 3.311 -16.641 -14.086 1 93.31 117 LEU A N 1
ATOM 918 C CA . LEU A 1 117 ? 3.408 -15.195 -14.203 1 93.31 117 LEU A CA 1
ATOM 919 C C . LEU A 1 117 ? 4.832 -14.773 -14.562 1 93.31 117 LEU A C 1
ATOM 921 O O . LEU A 1 117 ? 5.051 -13.656 -15.039 1 93.31 117 LEU A O 1
ATOM 925 N N . ILE A 1 118 ? 5.789 -15.633 -14.375 1 94.12 118 ILE A N 1
ATOM 926 C CA . ILE A 1 118 ? 7.152 -15.258 -14.727 1 94.12 118 ILE A CA 1
ATOM 927 C C . ILE A 1 118 ? 7.293 -15.188 -16.25 1 94.12 118 ILE A C 1
ATOM 929 O O . ILE A 1 118 ? 8.25 -14.609 -16.766 1 94.12 118 ILE A O 1
ATOM 933 N N . TYR A 1 119 ? 6.324 -15.82 -16.969 1 93.19 119 TYR A N 1
ATOM 934 C CA . TYR A 1 119 ? 6.355 -15.82 -18.422 1 93.19 119 TYR A CA 1
ATOM 935 C C . TYR A 1 119 ? 5.605 -14.625 -19 1 93.19 119 TYR A C 1
ATOM 937 O O . TYR A 1 119 ? 5.578 -14.422 -20.219 1 93.19 119 TYR A O 1
ATOM 945 N N . HIS A 1 120 ? 4.992 -13.852 -18.156 1 93.19 120 HIS A N 1
ATOM 946 C CA . HIS A 1 120 ? 4.254 -12.68 -18.609 1 93.19 120 HIS A CA 1
ATOM 947 C C . HIS A 1 120 ? 5.195 -11.625 -19.188 1 93.19 120 HIS A C 1
ATOM 949 O O . HIS A 1 120 ? 6.164 -11.227 -18.531 1 93.19 120 HIS A O 1
ATOM 955 N N . PRO A 1 121 ? 4.895 -11.102 -20.375 1 92.44 121 PRO A N 1
ATOM 956 C CA . PRO A 1 121 ? 5.781 -10.133 -21.016 1 92.44 121 PRO A CA 1
ATOM 957 C C . PRO A 1 121 ? 6.035 -8.898 -20.156 1 92.44 121 PRO A C 1
ATOM 959 O O . PRO A 1 121 ? 7.148 -8.375 -20.125 1 92.44 121 PRO A O 1
ATOM 962 N N . LEU A 1 122 ? 5.09 -8.484 -19.453 1 93.38 122 LEU A N 1
ATOM 963 C CA . LEU A 1 122 ? 5.234 -7.32 -18.594 1 93.38 122 LEU A CA 1
ATOM 964 C C . LEU A 1 122 ? 6.207 -7.605 -17.453 1 93.38 122 LEU A C 1
ATOM 966 O O . LEU A 1 122 ? 7.031 -6.758 -17.109 1 93.38 122 LEU A O 1
ATOM 970 N N . ILE A 1 123 ? 6.102 -8.758 -16.844 1 95 123 ILE A N 1
ATOM 971 C CA . ILE A 1 123 ? 6.98 -9.156 -15.742 1 95 123 ILE A CA 1
ATOM 972 C C . ILE A 1 123 ? 8.414 -9.305 -16.266 1 95 123 ILE A C 1
ATOM 974 O O . ILE A 1 123 ? 9.359 -8.867 -15.609 1 95 123 ILE A O 1
ATOM 978 N N . LYS A 1 124 ? 8.531 -9.883 -17.438 1 94.25 124 LYS A N 1
ATOM 979 C CA . LYS A 1 124 ? 9.844 -9.992 -18.062 1 94.25 124 LYS A CA 1
ATOM 980 C C . LYS A 1 124 ? 10.453 -8.617 -18.328 1 94.25 124 LYS A C 1
ATOM 982 O O . LYS A 1 124 ? 11.641 -8.398 -18.062 1 94.25 124 LYS A O 1
ATOM 987 N N . LYS A 1 125 ? 9.664 -7.754 -18.828 1 95.06 125 LYS A N 1
ATOM 988 C CA . LYS A 1 125 ? 10.133 -6.395 -19.094 1 95.06 125 LYS A CA 1
ATOM 989 C C . LYS A 1 125 ? 10.547 -5.703 -17.797 1 95.06 125 LYS A C 1
ATOM 991 O O . LYS A 1 125 ? 11.586 -5.043 -17.734 1 95.06 125 LYS A O 1
ATOM 996 N N . LEU A 1 126 ? 9.773 -5.836 -16.781 1 96.31 126 LEU A N 1
ATOM 997 C CA . LEU A 1 126 ? 10.094 -5.27 -15.469 1 96.31 126 LEU A CA 1
ATOM 998 C C . LEU A 1 126 ? 11.43 -5.793 -14.961 1 96.31 126 LEU A C 1
ATOM 1000 O O . LEU A 1 126 ? 12.266 -5.023 -14.484 1 96.31 126 LEU A O 1
ATOM 1004 N N . LYS A 1 127 ? 11.594 -7.086 -15.055 1 96.75 127 LYS A N 1
ATOM 1005 C CA . LYS A 1 127 ? 12.859 -7.691 -14.625 1 96.75 127 LYS A CA 1
ATOM 1006 C C . LYS A 1 127 ? 14.039 -7.074 -15.359 1 96.75 127 LYS A C 1
ATOM 1008 O O . LYS A 1 127 ? 15.07 -6.77 -14.75 1 96.75 127 LYS A O 1
ATOM 1013 N N . THR A 1 128 ? 13.867 -6.871 -16.641 1 96.81 128 THR A N 1
ATOM 1014 C CA . THR A 1 128 ? 14.922 -6.277 -17.453 1 96.81 128 THR A CA 1
ATOM 1015 C C . THR A 1 128 ? 15.227 -4.855 -17 1 96.81 128 THR A C 1
ATOM 1017 O O . THR A 1 128 ? 16.391 -4.484 -16.844 1 96.81 128 THR A O 1
ATOM 1020 N N . LEU A 1 129 ? 14.234 -4.09 -16.734 1 96.81 129 LEU A N 1
ATOM 1021 C CA . LEU A 1 129 ? 14.398 -2.701 -16.328 1 96.81 129 LEU A CA 1
ATOM 1022 C C . LEU A 1 129 ? 15.125 -2.613 -14.984 1 96.81 129 LEU A C 1
ATOM 1024 O O . LEU A 1 129 ? 16.016 -1.78 -14.812 1 96.81 129 LEU A O 1
ATOM 1028 N N . ILE A 1 130 ? 14.758 -3.471 -14.07 1 97.56 130 ILE A N 1
ATOM 1029 C CA . ILE A 1 130 ? 15.344 -3.473 -12.727 1 97.56 130 ILE A CA 1
ATOM 1030 C C . ILE A 1 130 ? 16.797 -3.943 -12.805 1 97.56 130 ILE A C 1
ATOM 1032 O O . ILE A 1 130 ? 17.672 -3.35 -12.18 1 97.56 130 ILE A O 1
ATOM 1036 N N . SER A 1 131 ? 17.047 -4.961 -13.578 1 96.31 131 SER A N 1
ATOM 1037 C CA . SER A 1 131 ? 18.391 -5.5 -13.719 1 96.31 131 SER A CA 1
ATOM 1038 C C . SER A 1 131 ? 19.328 -4.496 -14.375 1 96.31 131 SER A C 1
ATOM 1040 O O . SER A 1 131 ? 20.531 -4.477 -14.094 1 96.31 131 SER A O 1
ATOM 1042 N N . LYS A 1 132 ? 18.781 -3.635 -15.188 1 96.19 132 LYS A N 1
ATOM 1043 C CA . LYS A 1 132 ? 19.578 -2.635 -15.891 1 96.19 132 LYS A CA 1
ATOM 1044 C C . LYS A 1 132 ? 19.672 -1.344 -15.086 1 96.19 132 LYS A C 1
ATOM 1046 O O . LYS A 1 132 ? 20.188 -0.334 -15.578 1 96.19 132 LYS A O 1
ATOM 1051 N N . ASN A 1 133 ? 19.125 -1.293 -13.938 1 95.44 133 ASN A N 1
ATOM 1052 C CA . ASN A 1 133 ? 19.188 -0.152 -13.023 1 95.44 133 ASN A CA 1
ATOM 1053 C C . ASN A 1 133 ? 18.594 1.103 -13.656 1 95.44 133 ASN A C 1
ATOM 1055 O O . ASN A 1 133 ? 19.156 2.191 -13.539 1 95.44 133 ASN A O 1
ATOM 1059 N N . GLN A 1 134 ? 17.484 0.849 -14.336 1 95.19 134 GLN A N 1
ATOM 1060 C CA . GLN A 1 134 ? 16.844 1.953 -15.047 1 95.19 134 GLN A CA 1
ATOM 1061 C C . GLN A 1 134 ? 16.438 3.062 -14.086 1 95.19 134 GLN A C 1
ATOM 1063 O O . GLN A 1 134 ? 16.359 4.23 -14.477 1 95.19 134 GLN A O 1
ATOM 1068 N N . ILE A 1 135 ? 16.203 2.725 -12.844 1 97.06 135 ILE A N 1
ATOM 1069 C CA . ILE A 1 135 ? 15.789 3.719 -11.859 1 97.06 135 ILE A CA 1
ATOM 1070 C C . ILE A 1 135 ? 16.734 3.689 -10.664 1 97.06 135 ILE A C 1
ATOM 1072 O O . ILE A 1 135 ? 16.344 4 -9.539 1 97.06 135 ILE A O 1
ATOM 1076 N N . GLY A 1 136 ? 17.938 3.262 -10.867 1 96.88 136 GLY A N 1
ATOM 1077 C CA . GLY A 1 136 ? 18.875 3.08 -9.773 1 96.88 136 GLY A CA 1
ATOM 1078 C C . GLY A 1 136 ? 18.531 1.901 -8.883 1 96.88 136 GLY A C 1
ATOM 1079 O O . GLY A 1 136 ? 17.797 1.004 -9.289 1 96.88 136 GLY A O 1
ATOM 1080 N N . LYS A 1 137 ? 19.094 1.937 -7.746 1 96.5 137 LYS A N 1
ATOM 1081 C CA . LYS A 1 137 ? 18.781 0.888 -6.781 1 96.5 137 LYS A CA 1
ATOM 1082 C C . LYS A 1 137 ? 17.328 0.949 -6.359 1 96.5 137 LYS A C 1
ATOM 1084 O O . LYS A 1 137 ? 16.797 2.023 -6.047 1 96.5 137 LYS A O 1
ATOM 1089 N N . THR A 1 138 ? 16.641 -0.217 -6.414 1 98.06 138 THR A N 1
ATOM 1090 C CA . THR A 1 138 ? 15.258 -0.283 -5.934 1 98.06 138 THR A CA 1
ATOM 1091 C C . THR A 1 138 ? 15.211 -0.111 -4.418 1 98.06 138 THR A C 1
ATOM 1093 O O . THR A 1 138 ? 15.977 -0.74 -3.688 1 98.06 138 THR A O 1
ATOM 1096 N N . LEU A 1 139 ? 14.305 0.789 -3.973 1 98.19 139 LEU A N 1
ATOM 1097 C CA . LEU A 1 139 ? 14.227 1.079 -2.545 1 98.19 139 LEU A CA 1
ATOM 1098 C C . LEU A 1 139 ? 12.992 0.426 -1.928 1 98.19 139 LEU A C 1
ATOM 1100 O O . LEU A 1 139 ? 13.086 -0.234 -0.891 1 98.19 139 LEU A O 1
ATOM 1104 N N . THR A 1 140 ? 11.875 0.584 -2.518 1 98.56 140 THR A N 1
ATOM 1105 C CA . THR A 1 140 ? 10.641 0.004 -2.006 1 98.56 140 THR A CA 1
ATOM 1106 C C . THR A 1 140 ? 9.672 -0.307 -3.145 1 98.56 140 THR A C 1
ATOM 1108 O O . THR A 1 140 ? 9.789 0.259 -4.234 1 98.56 140 THR A O 1
ATOM 1111 N N . VAL A 1 141 ? 8.789 -1.303 -2.904 1 98.75 141 VAL A N 1
ATOM 1112 C CA . VAL A 1 141 ? 7.816 -1.776 -3.881 1 98.75 141 VAL A CA 1
ATOM 1113 C C . VAL A 1 141 ? 6.43 -1.822 -3.244 1 98.75 141 VAL A C 1
ATOM 1115 O O . VAL A 1 141 ? 6.285 -2.209 -2.082 1 98.75 141 VAL A O 1
ATOM 1118 N N . TYR A 1 142 ? 5.426 -1.367 -3.982 1 98.56 142 TYR A N 1
ATOM 1119 C CA . TYR A 1 142 ? 4.023 -1.511 -3.609 1 98.56 142 TYR A CA 1
ATOM 1120 C C . TYR A 1 142 ? 3.264 -2.32 -4.652 1 98.56 142 TYR A C 1
ATOM 1122 O O . TYR A 1 142 ? 3.266 -1.977 -5.836 1 98.56 142 TYR A O 1
ATOM 1130 N N . HIS A 1 143 ? 2.682 -3.361 -4.207 1 98.69 143 HIS A N 1
ATOM 1131 C CA . HIS A 1 143 ? 1.893 -4.172 -5.129 1 98.69 143 HIS A CA 1
ATOM 1132 C C . HIS A 1 143 ? 0.486 -4.41 -4.586 1 98.69 143 HIS A C 1
ATOM 1134 O O . HIS A 1 143 ? 0.32 -4.805 -3.432 1 98.69 143 HIS A O 1
ATOM 1140 N N . HIS A 1 144 ? -0.523 -4.117 -5.41 1 98.56 144 HIS A N 1
ATOM 1141 C CA . HIS A 1 144 ? -1.923 -4.359 -5.082 1 98.56 144 HIS A CA 1
ATOM 1142 C C . HIS A 1 144 ? -2.602 -5.215 -6.148 1 98.56 144 HIS A C 1
ATOM 1144 O O . HIS A 1 144 ? -2.646 -4.828 -7.32 1 98.56 144 HIS A O 1
ATOM 1150 N N . PHE A 1 145 ? -3.041 -6.359 -5.734 1 97.5 145 PHE A N 1
ATOM 1151 C CA . PHE A 1 145 ? -3.947 -7.176 -6.539 1 97.5 145 PHE A CA 1
ATOM 1152 C C . PHE A 1 145 ? -5.312 -7.281 -5.871 1 97.5 145 PHE A C 1
ATOM 1154 O O . PHE A 1 145 ? -5.43 -7.809 -4.762 1 97.5 145 PHE A O 1
ATOM 1161 N N . GLY A 1 146 ? -6.324 -6.781 -6.504 1 95.69 146 GLY A N 1
ATOM 1162 C CA . GLY A 1 146 ? -7.684 -6.828 -5.988 1 95.69 146 GLY A CA 1
ATOM 1163 C C . GLY A 1 146 ? -8.719 -7.152 -7.051 1 95.69 146 GLY A C 1
ATOM 1164 O O . GLY A 1 146 ? -8.75 -6.512 -8.102 1 95.69 146 GLY A O 1
ATOM 1165 N N . HIS A 1 147 ? -9.508 -8.125 -6.75 1 92.44 147 HIS A N 1
ATOM 1166 C CA . HIS A 1 147 ? -10.562 -8.547 -7.668 1 92.44 147 HIS A CA 1
ATOM 1167 C C . HIS A 1 147 ? -11.75 -9.133 -6.91 1 92.44 147 HIS A C 1
ATOM 1169 O O . HIS A 1 147 ? -11.609 -10.133 -6.207 1 92.44 147 HIS A O 1
ATOM 1175 N N . TYR A 1 148 ? -12.883 -8.555 -7.199 1 90.88 148 TYR A N 1
ATOM 1176 C CA . TYR A 1 148 ? -14.094 -8.969 -6.504 1 90.88 148 TYR A CA 1
ATOM 1177 C C . TYR A 1 148 ? -14.445 -10.414 -6.824 1 90.88 148 TYR A C 1
ATOM 1179 O O . TYR A 1 148 ? -14.68 -10.758 -7.984 1 90.88 148 TYR A O 1
ATOM 1187 N N . LEU A 1 149 ? -14.539 -11.242 -5.816 1 87.06 149 LEU A N 1
ATOM 1188 C CA . LEU A 1 149 ? -14.617 -12.695 -5.93 1 87.06 149 LEU A CA 1
ATOM 1189 C C . LEU A 1 149 ? -15.812 -13.109 -6.789 1 87.06 149 LEU A C 1
ATOM 1191 O O . LEU A 1 149 ? -15.664 -13.938 -7.695 1 87.06 149 LEU A O 1
ATOM 1195 N N . PRO A 1 150 ? -16.953 -12.547 -6.605 1 82.5 150 PRO A N 1
ATOM 1196 C CA . PRO A 1 150 ? -18.109 -12.977 -7.398 1 82.5 150 PRO A CA 1
ATOM 1197 C C . PRO A 1 150 ? -17.922 -12.734 -8.898 1 82.5 150 PRO A C 1
ATOM 1199 O O . PRO A 1 150 ? -18.625 -13.32 -9.719 1 82.5 150 PRO A O 1
ATOM 1202 N N . ASN A 1 151 ? -16.922 -11.859 -9.219 1 79 151 ASN A N 1
ATOM 1203 C CA . ASN A 1 151 ? -16.688 -11.531 -10.625 1 79 151 ASN A CA 1
ATOM 1204 C C . ASN A 1 151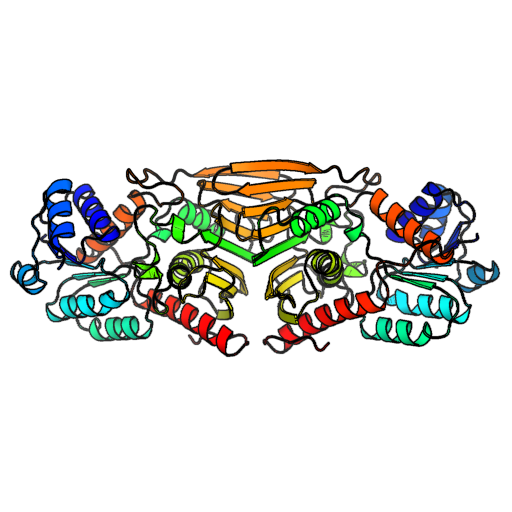 ? -15.672 -12.484 -11.258 1 79 151 ASN A C 1
ATOM 1206 O O . ASN A 1 151 ? -15.422 -12.414 -12.469 1 79 151 ASN A O 1
ATOM 1210 N N . TRP A 1 152 ? -15.117 -13.391 -10.531 1 75.81 152 TRP A N 1
ATOM 1211 C CA . TRP A 1 152 ? -14.086 -14.281 -11.047 1 75.81 152 TRP A CA 1
ATOM 1212 C C . TRP A 1 152 ? -14.664 -15.258 -12.07 1 75.81 152 TRP A C 1
ATOM 1214 O O . TRP A 1 152 ? -14.086 -15.469 -13.133 1 75.81 152 TRP A O 1
ATOM 1224 N N . HIS A 1 153 ? -15.727 -15.883 -11.555 1 68.06 153 HIS A N 1
ATOM 1225 C CA . HIS A 1 153 ? -16.484 -16.812 -12.391 1 68.06 153 HIS A CA 1
ATOM 1226 C C . HIS A 1 153 ? -17.953 -16.391 -12.477 1 68.06 153 HIS A C 1
ATOM 1228 O O . HIS A 1 153 ? -18.797 -16.938 -11.773 1 68.06 153 HIS A O 1
ATOM 1234 N N . PRO A 1 154 ? -18.25 -15.492 -13.352 1 65.19 154 PRO A N 1
ATOM 1235 C CA . PRO A 1 154 ? -19.609 -14.93 -13.367 1 65.19 154 PRO A CA 1
ATOM 1236 C C . PRO A 1 154 ? -20.672 -15.969 -13.719 1 65.19 154 PRO A C 1
ATOM 1238 O O . PRO A 1 154 ? -21.859 -15.75 -13.461 1 65.19 154 PRO A O 1
ATOM 1241 N N . TRP A 1 155 ? -20.203 -17.156 -14.148 1 65.31 155 TRP A N 1
ATOM 1242 C CA . TRP A 1 155 ? -21.156 -18.156 -14.617 1 65.31 155 TRP A CA 1
ATOM 1243 C C . TRP A 1 155 ? -21.453 -19.188 -13.523 1 65.31 155 TRP A C 1
ATOM 1245 O O . TRP A 1 155 ? -22.266 -20.094 -13.719 1 65.31 155 TRP A O 1
ATOM 1255 N N . GLU A 1 156 ? -20.766 -19.078 -12.43 1 66.88 156 GLU A N 1
ATOM 1256 C CA . GLU A 1 156 ? -21 -20 -11.336 1 66.88 156 GLU A CA 1
ATOM 1257 C C . GLU A 1 156 ? -21.031 -19.281 -9.984 1 66.88 156 GLU A C 1
ATOM 1259 O O . GLU A 1 156 ? -20.469 -18.203 -9.844 1 66.88 156 GLU A O 1
ATOM 1264 N N . ASP A 1 157 ? -21.844 -19.906 -9.094 1 71.5 157 ASP A N 1
ATOM 1265 C CA . ASP A 1 157 ? -21.875 -19.391 -7.73 1 71.5 157 ASP A CA 1
ATOM 1266 C C . ASP A 1 157 ? -20.531 -19.562 -7.039 1 71.5 157 ASP A C 1
ATOM 1268 O O . ASP A 1 157 ? -20.031 -20.688 -6.926 1 71.5 157 ASP A O 1
ATOM 1272 N N . TYR A 1 158 ? -19.969 -18.469 -6.703 1 72.56 158 TYR A N 1
ATOM 1273 C CA . TYR A 1 158 ? -18.641 -18.516 -6.109 1 72.56 158 TYR A CA 1
ATOM 1274 C C . TYR A 1 158 ? -18.641 -19.406 -4.867 1 72.56 158 TYR A C 1
ATOM 1276 O O . TYR A 1 158 ? -17.594 -19.938 -4.488 1 72.56 158 TYR A O 1
ATOM 1284 N N . ARG A 1 159 ? -19.781 -19.719 -4.223 1 74 159 ARG A N 1
ATOM 1285 C CA . ARG A 1 159 ? -19.891 -20.531 -3.012 1 74 159 ARG A CA 1
ATOM 1286 C C . ARG A 1 159 ? -19.656 -22.016 -3.316 1 74 159 ARG A C 1
ATOM 1288 O O . ARG A 1 159 ? -19.375 -22.797 -2.412 1 74 159 ARG A O 1
ATOM 1295 N N . ASP A 1 160 ? -19.578 -22.125 -4.613 1 67.38 160 ASP A N 1
ATOM 1296 C CA . ASP A 1 160 ? -19.516 -23.531 -5.023 1 67.38 160 ASP A CA 1
ATOM 1297 C C . ASP A 1 160 ? -18.109 -23.906 -5.473 1 67.38 160 ASP A C 1
ATOM 1299 O O . ASP A 1 160 ? -17.844 -25.078 -5.773 1 67.38 160 ASP A O 1
ATOM 1303 N N . PHE A 1 161 ? -17.25 -22.906 -5.461 1 71.38 161 PHE A N 1
ATOM 1304 C CA . PHE A 1 161 ? -15.898 -23.141 -5.945 1 71.38 161 PHE A CA 1
ATOM 1305 C C . PHE A 1 161 ? -14.906 -23.219 -4.785 1 71.38 161 PHE A C 1
ATOM 1307 O O . PHE A 1 161 ? -15.164 -22.656 -3.715 1 71.38 161 PHE A O 1
ATOM 1314 N N . TYR A 1 162 ? -13.867 -24 -5.039 1 72 162 TYR A N 1
ATOM 1315 C CA . TYR A 1 162 ? -12.875 -24.297 -4.008 1 72 162 TYR A CA 1
ATOM 1316 C C . TYR A 1 162 ? -12.352 -23 -3.381 1 72 162 TYR A C 1
ATOM 1318 O O . TYR A 1 162 ? -11.875 -23.016 -2.244 1 72 162 TYR A O 1
ATOM 1326 N N . VAL A 1 163 ? -12.547 -21.906 -3.988 1 72.69 163 VAL A N 1
ATOM 1327 C CA . VAL A 1 163 ? -11.969 -20.641 -3.533 1 72.69 163 VAL A CA 1
ATOM 1328 C C . VAL A 1 163 ? -12.781 -20.094 -2.361 1 72.69 163 VAL A C 1
ATOM 1330 O O . VAL A 1 163 ? -12.359 -19.141 -1.697 1 72.69 163 VAL A O 1
ATOM 1333 N N . SER A 1 164 ? -13.859 -20.688 -2.057 1 72.88 164 SER A N 1
ATOM 1334 C CA . SER A 1 164 ? -14.711 -20.25 -0.954 1 72.88 164 SER A CA 1
ATOM 1335 C C . SER A 1 164 ? -14.445 -21.062 0.307 1 72.88 164 SER A C 1
ATOM 1337 O O . SER A 1 164 ? -15.055 -20.828 1.349 1 72.88 164 SER A O 1
ATOM 1339 N N . LYS A 1 165 ? -13.406 -21.922 0.158 1 74.94 165 LYS A N 1
ATOM 1340 C CA . LYS A 1 165 ? -12.992 -22.672 1.332 1 74.94 165 LYS A CA 1
ATOM 1341 C C . LYS A 1 165 ? -11.828 -21.984 2.049 1 74.94 165 LYS A C 1
ATOM 1343 O O . LYS A 1 165 ? -10.953 -21.406 1.404 1 74.94 165 LYS A O 1
ATOM 1348 N N . ARG A 1 166 ? -11.789 -22.156 3.332 1 75.94 166 ARG A N 1
ATOM 1349 C CA . ARG A 1 166 ? -10.805 -21.469 4.16 1 75.94 166 ARG A CA 1
ATOM 1350 C C . ARG A 1 166 ? -9.383 -21.859 3.77 1 75.94 166 ARG A C 1
ATOM 1352 O O . ARG A 1 166 ? -8.516 -21 3.627 1 75.94 166 ARG A O 1
ATOM 1359 N N . GLN A 1 167 ? -9.141 -23.125 3.512 1 75.94 167 GLN A N 1
ATOM 1360 C CA . GLN A 1 167 ? -7.797 -23.625 3.24 1 75.94 167 GLN A CA 1
ATOM 1361 C C . GLN A 1 167 ? -7.332 -23.234 1.841 1 75.94 167 GLN A C 1
ATOM 1363 O O . GLN A 1 167 ? -6.129 -23.141 1.586 1 75.94 167 GLN A O 1
ATOM 1368 N N . THR A 1 168 ? -8.297 -22.953 1.007 1 76.19 168 THR A N 1
ATOM 1369 C CA . THR A 1 168 ? -7.992 -22.641 -0.385 1 76.19 168 THR A CA 1
ATOM 1370 C C . THR A 1 168 ? -8.602 -21.297 -0.785 1 76.19 168 THR A C 1
ATOM 1372 O O . THR A 1 168 ? -8.867 -21.062 -1.964 1 76.19 168 THR A O 1
ATOM 1375 N N . GLY A 1 169 ? -8.805 -20.516 0.204 1 78.88 169 GLY A N 1
ATOM 1376 C CA . GLY A 1 169 ? -9.492 -19.25 0.014 1 78.88 169 GLY A CA 1
ATOM 1377 C C . GLY A 1 169 ? -8.906 -18.406 -1.101 1 78.88 169 GLY A C 1
ATOM 1378 O O . GLY A 1 169 ? -7.691 -18.406 -1.314 1 78.88 169 GLY A O 1
ATOM 1379 N N . ALA A 1 170 ? -9.766 -17.688 -1.748 1 80.75 170 ALA A N 1
ATOM 1380 C CA . ALA A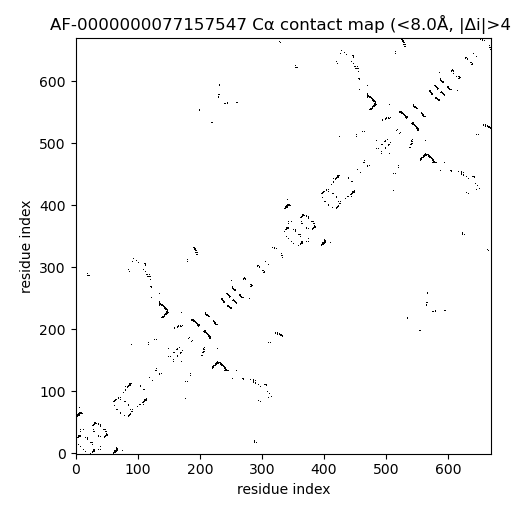 1 170 ? -9.445 -16.953 -2.963 1 80.75 170 ALA A CA 1
ATOM 1381 C C . ALA A 1 170 ? -8.281 -15.984 -2.727 1 80.75 170 ALA A C 1
ATOM 1383 O O . ALA A 1 170 ? -7.285 -16.016 -3.447 1 80.75 170 ALA A O 1
ATOM 1384 N N . ALA A 1 171 ? -8.391 -15.242 -1.702 1 85.31 171 ALA A N 1
ATOM 1385 C CA . ALA A 1 171 ? -7.332 -14.281 -1.426 1 85.31 171 ALA A CA 1
ATOM 1386 C C . ALA A 1 171 ? -6.027 -14.984 -1.067 1 85.31 171 ALA A C 1
ATOM 1388 O O . ALA A 1 171 ? -4.953 -14.594 -1.531 1 85.31 171 ALA A O 1
ATOM 1389 N N . ARG A 1 172 ? -6.133 -16.062 -0.349 1 90.12 172 ARG A N 1
ATOM 1390 C CA . ARG A 1 172 ? -4.973 -16.844 0.079 1 90.12 172 ARG A CA 1
ATOM 1391 C C . ARG A 1 172 ? -4.234 -17.422 -1.119 1 90.12 172 ARG A C 1
ATOM 1393 O O . ARG A 1 172 ? -3.002 -17.406 -1.164 1 90.12 172 ARG A O 1
ATOM 1400 N N . GLU A 1 173 ? -4.992 -17.844 -2.064 1 90.56 173 GLU A N 1
ATOM 1401 C CA . GLU A 1 173 ? -4.426 -18.5 -3.242 1 90.56 173 GLU A CA 1
ATOM 1402 C C . GLU A 1 173 ? -3.633 -17.5 -4.09 1 90.56 173 GLU A C 1
ATOM 1404 O O . GLU A 1 173 ? -2.652 -17.875 -4.734 1 90.56 173 GLU A O 1
ATOM 1409 N N . ILE A 1 174 ? -4.023 -16.266 -4.043 1 92.75 174 ILE A N 1
ATOM 1410 C CA . ILE A 1 174 ? -3.4 -15.258 -4.895 1 92.75 174 ILE A CA 1
ATOM 1411 C C . ILE A 1 174 ? -2.037 -14.875 -4.32 1 92.75 174 ILE A C 1
ATOM 1413 O O . ILE A 1 174 ? -1.126 -14.508 -5.066 1 92.75 174 ILE A O 1
ATOM 1417 N N . VAL A 1 175 ? -1.854 -15.062 -3.049 1 95.44 175 VAL A N 1
ATOM 1418 C CA . VAL A 1 175 ? -0.643 -14.609 -2.371 1 95.44 175 VAL A CA 1
ATOM 1419 C C . VAL A 1 175 ? 0.576 -15.305 -2.975 1 95.44 175 VAL A C 1
ATOM 1421 O O . VAL A 1 175 ? 1.499 -14.641 -3.457 1 95.44 175 VAL A O 1
ATOM 1424 N N . PRO A 1 176 ? 0.579 -16.594 -3.082 1 96.06 176 PRO A N 1
ATOM 1425 C CA . PRO A 1 176 ? 1.766 -17.219 -3.672 1 96.06 176 PRO A CA 1
ATOM 1426 C C . PRO A 1 176 ? 1.941 -16.875 -5.148 1 96.06 176 PRO A C 1
ATOM 1428 O O . PRO A 1 176 ? 3.072 -16.781 -5.633 1 96.06 176 PRO A O 1
ATOM 1431 N N . PHE A 1 177 ? 0.886 -16.688 -5.902 1 94.31 177 PHE A N 1
ATOM 1432 C CA . PHE A 1 177 ? 0.994 -16.297 -7.301 1 94.31 177 PHE A CA 1
ATOM 1433 C C . PHE A 1 177 ? 1.814 -15.016 -7.445 1 94.31 177 PHE A C 1
ATOM 1435 O O . PHE A 1 177 ? 2.727 -14.945 -8.273 1 94.31 177 PHE A O 1
ATOM 1442 N N . GLU A 1 178 ? 1.492 -14.109 -6.574 1 97.06 178 GLU A N 1
ATOM 1443 C CA . GLU A 1 178 ? 2.145 -12.812 -6.664 1 97.06 178 GLU A CA 1
ATOM 1444 C C . GLU A 1 178 ? 3.559 -12.859 -6.094 1 97.06 178 GLU A C 1
ATOM 1446 O O . GLU A 1 178 ? 4.473 -12.227 -6.625 1 97.06 178 GLU A O 1
ATOM 1451 N N . LEU A 1 179 ? 3.725 -13.648 -5.074 1 98 179 LEU A N 1
ATOM 1452 C CA . LEU A 1 179 ? 5.035 -13.719 -4.434 1 98 179 LEU A CA 1
ATOM 1453 C C . LEU A 1 179 ? 6.059 -14.352 -5.367 1 98 179 LEU A C 1
ATOM 1455 O O . LEU A 1 179 ? 7.246 -14.016 -5.316 1 98 179 LEU A O 1
ATOM 1459 N N . VAL A 1 180 ? 5.637 -15.234 -6.246 1 97.31 180 VAL A N 1
ATOM 1460 C CA . VAL A 1 180 ? 6.535 -15.922 -7.164 1 97.31 180 VAL A CA 1
ATOM 1461 C C . VAL A 1 180 ? 7.254 -14.906 -8.047 1 97.31 180 VAL A C 1
ATOM 1463 O O . VAL A 1 180 ? 8.484 -14.867 -8.086 1 97.31 180 VAL A O 1
ATOM 1466 N N . TRP A 1 181 ? 6.477 -14.023 -8.711 1 96.88 181 TRP A N 1
ATOM 1467 C CA . TRP A 1 181 ? 7.152 -13.125 -9.641 1 96.88 181 TRP A CA 1
ATOM 1468 C C . TRP A 1 181 ? 7.828 -11.977 -8.906 1 96.88 181 TRP A C 1
ATOM 1470 O O . TRP A 1 181 ? 8.836 -11.445 -9.367 1 96.88 181 TRP A O 1
ATOM 1480 N N . LEU A 1 182 ? 7.367 -11.594 -7.734 1 98.31 182 LEU A N 1
ATOM 1481 C CA . LEU A 1 182 ? 8.055 -10.586 -6.934 1 98.31 182 LEU A CA 1
ATOM 1482 C C . LEU A 1 182 ? 9.438 -11.07 -6.512 1 98.31 182 LEU A C 1
ATOM 1484 O O . LEU A 1 182 ? 10.422 -10.344 -6.637 1 98.31 182 LEU A O 1
ATOM 1488 N N . SER A 1 183 ? 9.484 -12.312 -6.039 1 97.19 183 SER A N 1
ATOM 1489 C CA . SER A 1 183 ? 10.766 -12.883 -5.637 1 97.19 183 SER A CA 1
ATOM 1490 C C . SER A 1 183 ? 11.672 -13.109 -6.84 1 97.19 183 SER A C 1
ATOM 1492 O O . SER A 1 183 ? 12.898 -13.031 -6.727 1 97.19 183 SER A O 1
ATOM 1494 N N . TYR A 1 184 ? 11.039 -13.422 -7.969 1 96.31 184 TYR A N 1
ATOM 1495 C CA . TYR A 1 184 ? 11.766 -13.602 -9.219 1 96.31 184 TYR A CA 1
ATOM 1496 C C . TYR A 1 184 ? 12.477 -12.32 -9.641 1 96.31 184 TYR A C 1
ATOM 1498 O O . TYR A 1 184 ? 13.609 -12.359 -10.117 1 96.31 184 TYR A O 1
ATOM 1506 N N . ILE A 1 185 ? 11.891 -11.172 -9.398 1 97.69 185 ILE A N 1
ATOM 1507 C CA . ILE A 1 185 ? 12.422 -9.898 -9.852 1 97.69 185 ILE A CA 1
ATOM 1508 C C . ILE A 1 185 ? 13.359 -9.312 -8.797 1 97.69 185 ILE A C 1
ATOM 1510 O O . ILE A 1 185 ? 14.414 -8.766 -9.125 1 97.69 185 ILE A O 1
ATOM 1514 N N . PHE A 1 186 ? 13.047 -9.438 -7.566 1 97.38 186 PHE A N 1
ATOM 1515 C CA . PHE A 1 186 ? 13.758 -8.656 -6.559 1 97.38 186 PHE A CA 1
ATOM 1516 C C . PHE A 1 186 ? 14.719 -9.539 -5.77 1 97.38 186 PHE A C 1
ATOM 1518 O O . PHE A 1 186 ? 15.938 -9.484 -5.977 1 97.38 186 PHE A O 1
ATOM 1525 N N . SER A 1 187 ? 14.211 -10.398 -4.797 1 96.62 187 SER A N 1
ATOM 1526 C CA . SER A 1 187 ? 15.055 -11.273 -3.988 1 96.62 187 SER A CA 1
ATOM 1527 C C . SER A 1 187 ? 14.219 -12.195 -3.113 1 96.62 187 SER A C 1
ATOM 1529 O O . SER A 1 187 ? 12.984 -12.141 -3.148 1 96.62 187 SER A O 1
ATOM 1531 N N . SER A 1 188 ? 14.93 -13.07 -2.457 1 96.81 188 SER A N 1
ATOM 1532 C CA . SER A 1 188 ? 14.234 -13.852 -1.437 1 96.81 188 SER A CA 1
ATOM 1533 C C . SER A 1 188 ? 13.711 -12.961 -0.318 1 96.81 188 SER A C 1
ATOM 1535 O O . SER A 1 188 ? 14.156 -11.82 -0.163 1 96.81 188 SER A O 1
ATOM 1537 N N . ILE A 1 189 ? 12.734 -13.484 0.392 1 98.25 189 ILE A N 1
ATOM 1538 C CA . ILE A 1 189 ? 12.07 -12.695 1.426 1 98.25 189 ILE A CA 1
ATOM 1539 C C . ILE A 1 189 ? 12.664 -13.031 2.791 1 98.25 189 ILE A C 1
ATOM 1541 O O . ILE A 1 189 ? 12.789 -14.203 3.15 1 98.25 189 ILE A O 1
ATOM 1545 N N . LYS A 1 190 ? 13.031 -12 3.527 1 98.19 190 LYS A N 1
ATOM 1546 C CA . LYS A 1 190 ? 13.703 -12.133 4.82 1 98.19 190 LYS A CA 1
ATOM 1547 C C . LYS A 1 190 ? 12.688 -12.148 5.961 1 98.19 190 LYS A C 1
ATOM 1549 O O . LYS A 1 190 ? 12.82 -12.922 6.906 1 98.19 190 LYS A O 1
ATOM 1554 N N . SER A 1 191 ? 11.695 -11.289 5.91 1 98.69 191 SER A N 1
ATOM 1555 C CA . SER A 1 191 ? 10.727 -11.172 6.996 1 98.69 191 SER A CA 1
ATOM 1556 C C . SER A 1 191 ? 9.406 -10.586 6.508 1 98.69 191 SER A C 1
ATOM 1558 O O . SER A 1 191 ? 9.344 -10.008 5.422 1 98.69 191 SER A O 1
ATOM 1560 N N . VAL A 1 192 ? 8.352 -10.852 7.352 1 98.81 192 VAL A N 1
ATOM 1561 C CA . VAL A 1 192 ? 7.027 -10.359 6.984 1 98.81 192 VAL A CA 1
ATOM 1562 C C . VAL A 1 192 ? 6.25 -9.969 8.242 1 98.81 192 VAL A C 1
ATOM 1564 O O . VAL A 1 192 ? 6.461 -10.547 9.312 1 98.81 192 VAL A O 1
ATOM 1567 N N . TYR A 1 193 ? 5.457 -8.961 8.117 1 98.88 193 TYR A N 1
ATOM 1568 C CA . TYR A 1 193 ? 4.297 -8.742 8.977 1 98.88 193 TYR A CA 1
ATOM 1569 C C . TYR A 1 193 ? 3 -8.875 8.188 1 98.88 193 TYR A C 1
ATOM 1571 O O . TYR A 1 193 ? 2.838 -8.242 7.137 1 98.88 193 TYR A O 1
ATOM 1579 N N . GLY A 1 194 ? 2.162 -9.711 8.695 1 98.62 194 GLY A N 1
ATOM 1580 C CA . GLY A 1 194 ? 0.911 -9.961 7.992 1 98.62 194 GLY A CA 1
ATOM 1581 C C . GLY A 1 194 ? -0.31 -9.508 8.773 1 98.62 194 GLY A C 1
ATOM 1582 O O . GLY A 1 194 ? -0.354 -9.648 10 1 98.62 194 GLY A O 1
ATOM 1583 N N . SER A 1 195 ? -1.229 -8.93 8.086 1 98.44 195 SER A N 1
ATOM 1584 C CA . SER A 1 195 ? -2.547 -8.547 8.578 1 98.44 195 SER A CA 1
ATOM 1585 C C . SER A 1 195 ? -3.654 -9.078 7.68 1 98.44 195 SER A C 1
ATOM 1587 O O . SER A 1 195 ? -3.766 -8.688 6.52 1 98.44 195 SER A O 1
ATOM 1589 N N . ILE A 1 196 ? -4.434 -9.992 8.18 1 97.88 196 ILE A N 1
ATOM 1590 C CA . ILE A 1 196 ? -5.438 -10.711 7.398 1 97.88 196 ILE A CA 1
ATOM 1591 C C . ILE A 1 196 ? -6.82 -10.484 8 1 97.88 196 ILE A C 1
ATOM 1593 O O . ILE A 1 196 ? -7 -10.586 9.219 1 97.88 196 ILE A O 1
ATOM 1597 N N . HIS A 1 197 ? -7.836 -10.156 7.07 1 96.56 197 HIS A N 1
ATOM 1598 C CA . HIS A 1 197 ? -9.141 -9.781 7.609 1 96.56 197 HIS A CA 1
ATOM 1599 C C . HIS A 1 197 ? -10.266 -10.289 6.715 1 96.56 197 HIS A C 1
ATOM 1601 O O . HIS A 1 197 ? -10.047 -10.57 5.535 1 96.56 197 HIS A O 1
ATOM 1607 N N . LYS A 1 198 ? -11.375 -10.492 7.32 1 94.25 198 LYS A N 1
ATOM 1608 C CA . LYS A 1 198 ? -12.664 -10.531 6.645 1 94.25 198 LYS A CA 1
ATOM 1609 C C . LYS A 1 198 ? -13.414 -9.211 6.801 1 94.25 198 LYS A C 1
ATOM 1611 O O . LYS A 1 198 ? -14.07 -8.977 7.816 1 94.25 198 LYS A O 1
ATOM 1616 N N . VAL A 1 199 ? -13.367 -8.391 5.762 1 93.94 199 VAL A N 1
ATOM 1617 C CA . VAL A 1 199 ? -13.875 -7.039 5.93 1 93.94 199 VAL A CA 1
ATOM 1618 C C . VAL A 1 199 ? -15.203 -6.895 5.188 1 93.94 199 VAL A C 1
ATOM 1620 O O . VAL A 1 199 ? -15.977 -5.969 5.453 1 93.94 199 VAL A O 1
ATOM 1623 N N . SER A 1 200 ? -15.445 -7.801 4.242 1 90.62 200 SER A N 1
ATOM 1624 C CA . SER A 1 200 ? -16.641 -7.691 3.416 1 90.62 200 SER A CA 1
ATOM 1625 C C . SER A 1 200 ? -17.781 -8.523 3.984 1 90.62 200 SER A C 1
ATOM 1627 O O . SER A 1 200 ? -17.609 -9.234 4.977 1 90.62 200 SER A O 1
ATOM 1629 N N . SER A 1 201 ? -18.906 -8.391 3.281 1 86.88 201 SER A N 1
ATOM 1630 C CA . SER A 1 201 ? -20.094 -9.148 3.67 1 86.88 201 SER A CA 1
ATOM 1631 C C . SER A 1 201 ? -20.266 -10.391 2.795 1 86.88 201 SER A C 1
ATOM 1633 O O . SER A 1 201 ? -21.344 -10.977 2.75 1 86.88 201 SER A O 1
ATOM 1635 N N . LEU A 1 202 ? -19.188 -10.742 2.088 1 83.88 202 LEU A N 1
ATOM 1636 C CA . LEU A 1 202 ? -19.266 -11.961 1.288 1 83.88 202 LEU A CA 1
ATOM 1637 C C . LEU A 1 202 ? -19.703 -13.148 2.143 1 83.88 202 LEU A C 1
ATOM 1639 O O . LEU A 1 202 ? -19.203 -13.32 3.26 1 83.88 202 LEU A O 1
ATOM 1643 N N . LYS A 1 203 ? -20.578 -13.883 1.639 1 81.5 203 LYS A N 1
ATOM 1644 C CA . LYS A 1 203 ? -21.141 -15 2.396 1 81.5 203 LYS A CA 1
ATOM 1645 C C . LYS A 1 203 ? -20.266 -16.234 2.285 1 81.5 203 LYS A C 1
ATOM 1647 O O . LYS A 1 203 ? -20.734 -17.297 1.849 1 81.5 203 LYS A O 1
ATOM 1652 N N . THR A 1 204 ? -19.062 -16.141 2.58 1 81 204 THR A N 1
ATOM 1653 C CA . THR A 1 204 ? -18.094 -17.219 2.629 1 81 204 THR A CA 1
ATOM 1654 C C . THR A 1 204 ? -17.188 -17.094 3.854 1 81 204 THR A C 1
ATOM 1656 O O . THR A 1 204 ? -17.031 -16 4.391 1 81 204 THR A O 1
ATOM 1659 N N . ASP A 1 205 ? -16.734 -18.141 4.281 1 82.88 205 ASP A N 1
ATOM 1660 C CA . ASP A 1 205 ? -15.859 -18.156 5.449 1 82.88 205 ASP A CA 1
ATOM 1661 C C . ASP A 1 205 ? -14.398 -18.016 5.047 1 82.88 205 ASP A C 1
ATOM 1663 O O . ASP A 1 205 ? -13.57 -18.891 5.34 1 82.88 205 ASP A O 1
ATOM 1667 N N . ILE A 1 206 ? -14.125 -17.016 4.254 1 86.62 206 ILE A N 1
ATOM 1668 C CA . ILE A 1 206 ? -12.734 -16.781 3.873 1 86.62 206 ILE A CA 1
ATOM 1669 C C . ILE A 1 206 ? -12.32 -15.367 4.285 1 86.62 206 ILE A C 1
ATOM 1671 O O . ILE A 1 206 ? -13.18 -14.492 4.461 1 86.62 206 ILE A O 1
ATOM 1675 N N . ASP A 1 207 ? -11.008 -15.25 4.488 1 92.56 207 ASP A N 1
ATOM 1676 C CA . ASP A 1 207 ? -10.461 -13.898 4.582 1 92.56 207 ASP A CA 1
ATOM 1677 C C . ASP A 1 207 ? -10.398 -13.234 3.207 1 92.56 207 ASP A C 1
ATOM 1679 O O . ASP A 1 207 ? -10.062 -13.883 2.215 1 92.56 207 ASP A O 1
ATOM 1683 N N . ASP A 1 208 ? -10.812 -12.039 3.148 1 94.38 208 ASP A N 1
ATOM 1684 C CA . ASP A 1 208 ? -10.922 -11.438 1.82 1 94.38 208 ASP A CA 1
ATOM 1685 C C . ASP A 1 208 ? -9.906 -10.312 1.639 1 94.38 208 ASP A C 1
ATOM 1687 O O . ASP A 1 208 ? -9.867 -9.672 0.588 1 94.38 208 ASP A O 1
ATOM 1691 N N . LEU A 1 209 ? -9.086 -10.078 2.668 1 97.19 209 LEU A N 1
ATOM 1692 C CA . LEU A 1 209 ? -8.055 -9.062 2.586 1 97.19 209 LEU A CA 1
ATOM 1693 C C . LEU A 1 209 ? -6.758 -9.547 3.229 1 97.19 209 LEU A C 1
ATOM 1695 O O . LEU A 1 209 ? -6.727 -9.844 4.426 1 97.19 209 LEU A O 1
ATOM 1699 N N . TYR A 1 210 ? -5.695 -9.656 2.461 1 98.06 210 TYR A N 1
ATOM 1700 C CA . TYR A 1 210 ? -4.332 -9.93 2.914 1 98.06 210 TYR A CA 1
ATOM 1701 C C . TYR A 1 210 ? -3.445 -8.703 2.734 1 98.06 210 TYR A C 1
ATOM 1703 O O . TYR A 1 210 ? -3.305 -8.188 1.622 1 98.06 210 TYR A O 1
ATOM 1711 N N . GLN A 1 211 ? -2.932 -8.203 3.809 1 98.62 211 GLN A N 1
ATOM 1712 C CA . GLN A 1 211 ? -1.945 -7.125 3.803 1 98.62 211 GLN A CA 1
ATOM 1713 C C . GLN A 1 211 ? -0.63 -7.582 4.43 1 98.62 211 GLN A C 1
ATOM 1715 O O . GLN A 1 211 ? -0.629 -8.266 5.453 1 98.62 211 GLN A O 1
ATOM 1720 N N . ALA A 1 212 ? 0.446 -7.199 3.775 1 98.75 212 ALA A N 1
ATOM 1721 C CA . ALA A 1 212 ? 1.729 -7.602 4.348 1 98.75 212 ALA A CA 1
ATOM 1722 C C . ALA A 1 212 ? 2.795 -6.539 4.102 1 98.75 212 ALA A C 1
ATOM 1724 O O . ALA A 1 212 ? 2.83 -5.922 3.035 1 98.75 212 ALA A O 1
ATOM 1725 N N . ILE A 1 213 ? 3.574 -6.238 5.07 1 98.88 213 ILE A N 1
ATOM 1726 C CA . ILE A 1 213 ? 4.848 -5.543 4.914 1 98.88 213 ILE A CA 1
ATOM 1727 C C . ILE A 1 213 ? 5.984 -6.559 4.852 1 98.88 213 ILE A C 1
ATOM 1729 O O . ILE A 1 213 ? 6.176 -7.344 5.781 1 98.88 213 ILE A O 1
ATOM 1733 N N . ILE A 1 214 ? 6.699 -6.543 3.748 1 98.75 214 ILE A N 1
ATOM 1734 C CA . ILE A 1 214 ? 7.707 -7.551 3.441 1 98.75 214 ILE A CA 1
ATOM 1735 C C . ILE A 1 214 ? 9.086 -6.895 3.361 1 98.75 214 ILE A C 1
ATOM 1737 O O . ILE A 1 214 ? 9.227 -5.793 2.83 1 98.75 214 ILE A O 1
ATOM 1741 N N . GLU A 1 215 ? 10.07 -7.52 3.896 1 98.62 215 GLU A N 1
ATOM 1742 C CA . GLU A 1 215 ? 11.469 -7.16 3.68 1 98.62 215 GLU A CA 1
ATOM 1743 C C . GLU A 1 215 ? 12.195 -8.227 2.871 1 98.62 215 GLU A C 1
ATOM 1745 O O . GLU A 1 215 ? 12.258 -9.391 3.285 1 98.62 215 GLU A O 1
ATOM 1750 N N . PHE A 1 216 ? 12.688 -7.848 1.739 1 98.31 216 PHE A N 1
ATOM 1751 C CA . PHE A 1 216 ? 13.508 -8.75 0.943 1 98.31 216 PHE A CA 1
ATOM 1752 C C . PHE A 1 216 ? 14.898 -8.898 1.55 1 98.31 216 PHE A C 1
ATOM 1754 O O . PHE A 1 216 ? 15.344 -8.047 2.32 1 98.31 216 PHE A O 1
ATOM 1761 N N . SER A 1 217 ? 15.633 -9.914 1.18 1 97.62 217 SER A N 1
ATOM 1762 C CA . SER A 1 217 ? 16.953 -10.211 1.741 1 97.62 217 SER A CA 1
ATOM 1763 C C . SER A 1 217 ? 17.969 -9.141 1.368 1 97.62 217 SER A C 1
ATOM 1765 O O . SER A 1 217 ? 18.938 -8.93 2.086 1 97.62 217 SER A O 1
ATOM 1767 N N . ASN A 1 218 ? 17.719 -8.445 0.324 1 96.75 218 ASN A N 1
ATOM 1768 C CA . ASN A 1 218 ? 18.641 -7.41 -0.123 1 96.75 218 ASN A CA 1
ATOM 1769 C C . ASN A 1 218 ? 18.25 -6.043 0.43 1 96.75 218 ASN A C 1
ATOM 1771 O O . ASN A 1 218 ? 18.797 -5.02 -0.004 1 96.75 218 ASN A O 1
ATOM 1775 N N . GLY A 1 219 ? 17.266 -5.965 1.264 1 96.69 219 GLY A N 1
ATOM 1776 C CA . GLY A 1 219 ? 16.938 -4.734 1.966 1 96.69 219 GLY A CA 1
ATOM 1777 C C . GLY A 1 219 ? 15.758 -3.996 1.363 1 96.69 219 GLY A C 1
ATOM 1778 O O . GLY A 1 219 ? 15.227 -3.07 1.974 1 96.69 219 GLY A O 1
ATOM 1779 N N . ILE A 1 220 ? 15.289 -4.387 0.19 1 98.12 220 ILE A N 1
ATOM 1780 C CA . ILE A 1 220 ? 14.133 -3.764 -0.441 1 98.12 220 ILE A CA 1
ATOM 1781 C C . ILE A 1 220 ? 12.891 -3.99 0.42 1 98.12 220 ILE A C 1
ATOM 1783 O O . ILE A 1 220 ? 12.68 -5.09 0.938 1 98.12 220 ILE A O 1
ATOM 1787 N N . GLN A 1 221 ? 12.133 -2.9 0.629 1 98.56 221 GLN A N 1
ATOM 1788 C CA . GLN A 1 221 ? 10.859 -2.998 1.336 1 98.56 221 GLN A CA 1
ATOM 1789 C C . GLN A 1 221 ? 9.703 -3.201 0.362 1 98.56 221 GLN A C 1
ATOM 1791 O O . GLN A 1 221 ? 9.789 -2.809 -0.804 1 98.56 221 GLN A O 1
ATOM 1796 N N . CYS A 1 222 ? 8.633 -3.852 0.895 1 98.69 222 CYS A N 1
ATOM 1797 C CA . CYS A 1 222 ? 7.504 -4.109 0.005 1 98.69 222 CYS A CA 1
ATOM 1798 C C . CYS A 1 222 ? 6.191 -4.145 0.78 1 98.69 222 CYS A C 1
ATOM 1800 O O . CYS A 1 222 ? 6.125 -4.723 1.866 1 98.69 222 CYS A O 1
ATOM 1802 N N . ILE A 1 223 ? 5.234 -3.43 0.283 1 98.81 223 ILE A N 1
ATOM 1803 C CA . ILE A 1 223 ? 3.854 -3.6 0.724 1 98.81 223 ILE A CA 1
ATOM 1804 C C . ILE A 1 223 ? 3.094 -4.469 -0.278 1 98.81 223 ILE A C 1
ATOM 1806 O O . ILE A 1 223 ? 3.08 -4.176 -1.476 1 98.81 223 ILE A O 1
ATOM 1810 N N . LEU A 1 224 ? 2.523 -5.512 0.217 1 98.75 224 LEU A N 1
ATOM 1811 C CA . LEU A 1 224 ? 1.7 -6.406 -0.591 1 98.75 224 LEU A CA 1
ATOM 1812 C C . LEU A 1 224 ? 0.25 -6.383 -0.12 1 98.75 224 LEU A C 1
ATOM 1814 O O . LEU A 1 224 ? -0.028 -6.625 1.058 1 98.75 224 LEU A O 1
ATOM 1818 N N . VAL A 1 225 ? -0.667 -6.066 -1.029 1 98.69 225 VAL A N 1
ATOM 1819 C CA . VAL A 1 225 ? -2.094 -6.109 -0.728 1 98.69 225 VAL A CA 1
ATOM 1820 C C . VAL A 1 225 ? -2.805 -7.027 -1.721 1 98.69 225 VAL A C 1
ATOM 1822 O O . VAL A 1 225 ? -2.74 -6.809 -2.934 1 98.69 225 VAL A O 1
ATOM 1825 N N . ILE A 1 226 ? -3.426 -8.008 -1.198 1 98.06 226 ILE A N 1
ATOM 1826 C CA . ILE A 1 226 ? -4.238 -8.93 -1.981 1 98.06 226 ILE A CA 1
ATOM 1827 C C . ILE A 1 226 ? -5.672 -8.938 -1.448 1 98.06 226 ILE A C 1
ATOM 1829 O O . ILE A 1 226 ? -5.895 -9.156 -0.255 1 98.06 226 ILE A O 1
ATOM 1833 N N . ASP A 1 227 ? -6.652 -8.711 -2.373 1 96.75 227 ASP A N 1
ATOM 1834 C CA . ASP A 1 227 ? -8.023 -8.734 -1.871 1 96.75 227 ASP A CA 1
ATOM 1835 C C . ASP A 1 227 ? -8.984 -9.305 -2.912 1 96.75 227 ASP A C 1
ATOM 1837 O O . ASP A 1 227 ? -8.648 -9.375 -4.098 1 96.75 227 ASP A O 1
ATOM 1841 N N . VAL A 1 228 ? -10.086 -9.773 -2.453 1 94.62 228 VAL A N 1
ATOM 1842 C CA . VAL A 1 228 ? -11.141 -10.258 -3.34 1 94.62 228 VAL A CA 1
ATOM 1843 C C . VAL A 1 228 ? -12.391 -9.406 -3.164 1 94.62 228 VAL A C 1
ATOM 1845 O O . VAL A 1 228 ? -13.516 -9.914 -3.223 1 94.62 228 VAL A O 1
ATOM 1848 N N . ILE A 1 229 ? -12.172 -8.086 -2.92 1 94.69 229 ILE A N 1
ATOM 1849 C CA . ILE A 1 229 ? -13.289 -7.195 -2.619 1 94.69 229 ILE A CA 1
ATOM 1850 C C . ILE A 1 229 ? -13.32 -6.055 -3.633 1 94.69 229 ILE A C 1
ATOM 1852 O O . ILE A 1 229 ? -14.32 -5.34 -3.738 1 94.69 229 ILE A O 1
ATOM 1856 N N . SER A 1 230 ? -12.289 -5.84 -4.355 1 95.31 230 SER A N 1
ATOM 1857 C CA . SER A 1 230 ? -12.148 -4.668 -5.211 1 95.31 230 SER A CA 1
ATOM 1858 C C . SER A 1 230 ? -12.984 -4.812 -6.48 1 95.31 230 SER A C 1
ATOM 1860 O O . SER A 1 230 ? -12.836 -5.789 -7.219 1 95.31 230 SER A O 1
ATOM 1862 N N . ASP A 1 231 ? -13.773 -3.938 -6.703 1 93.88 231 ASP A N 1
ATOM 1863 C CA . ASP A 1 231 ? -14.547 -3.752 -7.93 1 93.88 231 ASP A CA 1
ATOM 1864 C C . ASP A 1 231 ? -14.711 -2.27 -8.258 1 93.88 231 ASP A C 1
ATOM 1866 O O . ASP A 1 231 ? -15.5 -1.57 -7.613 1 93.88 231 ASP A O 1
ATOM 1870 N N . PRO A 1 232 ? -14.039 -1.679 -9.25 1 94.5 232 PRO A N 1
ATOM 1871 C CA . PRO A 1 232 ? -13.25 -2.35 -10.289 1 94.5 232 PRO A CA 1
ATOM 1872 C C . PRO A 1 232 ? -12.023 -3.061 -9.734 1 94.5 232 PRO A C 1
ATOM 1874 O O . PRO A 1 232 ? -11.602 -2.777 -8.609 1 94.5 232 PRO A O 1
ATOM 1877 N N . ALA A 1 233 ? -11.461 -3.969 -10.539 1 94 233 ALA A N 1
ATOM 1878 C CA . ALA A 1 233 ? -10.297 -4.766 -10.156 1 94 233 ALA A CA 1
ATOM 1879 C C . ALA A 1 233 ? -9.008 -3.965 -10.305 1 94 233 ALA A C 1
ATOM 1881 O O . ALA A 1 233 ? -8.938 -3.033 -11.109 1 94 233 ALA A O 1
ATOM 1882 N N . PHE A 1 234 ? -8.016 -4.348 -9.516 1 94.88 234 PHE A N 1
ATOM 1883 C CA . PHE A 1 234 ? -6.695 -3.729 -9.57 1 94.88 234 PHE A CA 1
ATOM 1884 C C . PHE A 1 234 ? -5.609 -4.785 -9.711 1 94.88 234 PHE A C 1
ATOM 1886 O O . PHE A 1 234 ? -5.711 -5.867 -9.125 1 94.88 234 PHE A O 1
ATOM 1893 N N . SER A 1 235 ? -4.648 -4.562 -10.453 1 96 235 SER A N 1
ATOM 1894 C CA . SER A 1 235 ? -3.342 -5.215 -10.508 1 96 235 SER A CA 1
ATOM 1895 C C . SER A 1 235 ? -2.242 -4.223 -10.867 1 96 235 SER A C 1
ATOM 1897 O O . SER A 1 235 ? -1.979 -3.982 -12.047 1 96 235 SER A O 1
ATOM 1899 N N . GLU A 1 236 ? -1.634 -3.719 -9.82 1 97.56 236 GLU A N 1
ATOM 1900 C CA . GLU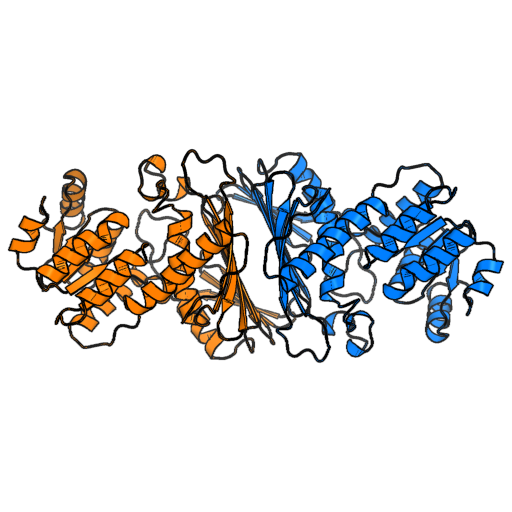 A 1 236 ? -0.708 -2.611 -10.039 1 97.56 236 GLU A CA 1
ATOM 1901 C C . GLU A 1 236 ? 0.524 -2.732 -9.148 1 97.56 236 GLU A C 1
ATOM 1903 O O . GLU A 1 236 ? 0.434 -3.215 -8.016 1 97.56 236 GLU A O 1
ATOM 1908 N N . THR A 1 237 ? 1.608 -2.307 -9.688 1 98.25 237 THR A N 1
ATOM 1909 C CA . THR A 1 237 ? 2.877 -2.287 -8.961 1 98.25 237 THR A CA 1
ATOM 1910 C C . THR A 1 237 ? 3.547 -0.921 -9.086 1 98.25 237 THR A C 1
ATOM 1912 O O . THR A 1 237 ? 3.59 -0.341 -10.172 1 98.25 237 THR A O 1
ATOM 1915 N N . LYS A 1 238 ? 3.936 -0.387 -7.961 1 98.56 238 LYS A N 1
ATOM 1916 C CA . LYS A 1 238 ? 4.746 0.825 -7.891 1 98.56 238 LYS A CA 1
ATOM 1917 C C . LYS A 1 238 ? 6.133 0.526 -7.328 1 98.56 238 LYS A C 1
ATOM 1919 O O . LYS A 1 238 ? 6.258 -0.025 -6.23 1 98.56 238 LYS A O 1
ATOM 1924 N N . ILE A 1 239 ? 7.164 0.87 -8.109 1 98.69 239 ILE A N 1
ATOM 1925 C CA . ILE A 1 239 ? 8.539 0.634 -7.695 1 98.69 239 ILE A CA 1
ATOM 1926 C C . ILE A 1 239 ? 9.281 1.966 -7.578 1 98.69 239 ILE A C 1
ATOM 1928 O O . ILE A 1 239 ? 9.375 2.719 -8.547 1 98.69 239 ILE A O 1
ATOM 1932 N N . ILE A 1 24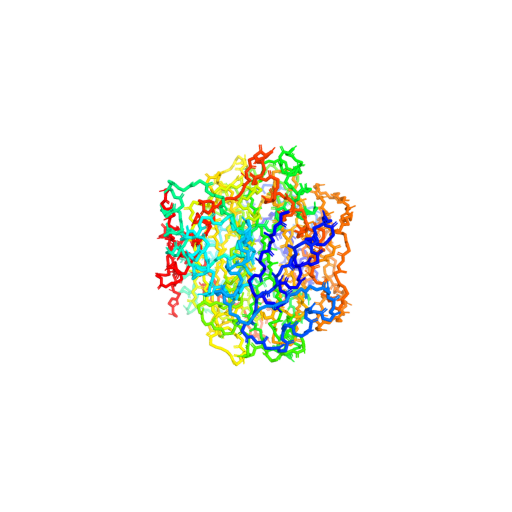0 ? 9.766 2.254 -6.395 1 98.38 240 ILE A N 1
ATOM 1933 C CA . ILE A 1 240 ? 10.523 3.479 -6.148 1 98.38 240 ILE A CA 1
ATOM 1934 C C . ILE A 1 240 ? 12.016 3.166 -6.094 1 98.38 240 ILE A C 1
ATOM 1936 O O . ILE A 1 240 ? 12.453 2.328 -5.301 1 98.38 240 ILE A O 1
ATOM 1940 N N . GLY A 1 241 ? 12.758 3.838 -6.93 1 97.69 241 GLY A N 1
ATOM 1941 C CA . GLY A 1 241 ? 14.211 3.711 -6.941 1 97.69 241 GLY A CA 1
ATOM 1942 C C . GLY A 1 241 ? 14.922 5.012 -6.633 1 97.69 241 GLY A C 1
ATOM 1943 O O . GLY A 1 241 ? 14.281 6.051 -6.445 1 97.69 241 GLY A O 1
ATOM 1944 N N . GLU A 1 242 ? 16.188 4.957 -6.605 1 95.69 242 GLU A N 1
ATOM 1945 C CA . GLU A 1 242 ? 17.031 6.102 -6.27 1 95.69 242 GLU A CA 1
ATOM 1946 C C . GLU A 1 242 ? 16.938 7.188 -7.336 1 95.69 242 GLU A C 1
ATOM 1948 O O . GLU A 1 242 ? 17.078 8.375 -7.035 1 95.69 242 GLU A O 1
ATOM 1953 N N . LYS A 1 243 ? 16.656 6.711 -8.578 1 95.94 243 LYS A N 1
ATOM 1954 C CA . LYS A 1 243 ? 16.75 7.66 -9.68 1 95.94 243 LYS A CA 1
ATOM 1955 C C . LYS A 1 243 ? 15.438 7.758 -10.445 1 95.94 243 LYS A C 1
ATOM 1957 O O . LYS A 1 243 ? 15.398 8.281 -11.562 1 95.94 243 LYS A O 1
ATOM 1962 N N . GLY A 1 244 ? 14.422 7.219 -9.859 1 97.19 244 GLY A N 1
ATOM 1963 C CA . GLY A 1 244 ? 13.141 7.277 -10.547 1 97.19 244 GLY A CA 1
ATOM 1964 C C . GLY A 1 244 ? 12.133 6.277 -10.023 1 97.19 244 GLY A C 1
ATOM 1965 O O . GLY A 1 244 ? 12.359 5.641 -8.992 1 97.19 244 GLY A O 1
ATOM 1966 N N . VAL A 1 245 ? 10.984 6.223 -10.75 1 98.19 245 VAL A N 1
ATOM 1967 C CA . VAL A 1 245 ? 9.875 5.363 -10.336 1 98.19 245 VAL A CA 1
ATOM 1968 C C . VAL A 1 245 ? 9.344 4.586 -11.539 1 98.19 245 VAL A C 1
ATOM 1970 O O . VAL A 1 245 ? 9.422 5.062 -12.68 1 98.19 245 VAL A O 1
ATOM 1973 N N . ILE A 1 246 ? 8.914 3.361 -11.281 1 98.38 246 ILE A N 1
ATOM 1974 C CA . ILE A 1 246 ? 8.203 2.58 -12.289 1 98.38 246 ILE A CA 1
ATOM 1975 C C . ILE A 1 246 ? 6.781 2.299 -11.805 1 98.38 246 ILE A C 1
ATOM 1977 O O . ILE A 1 246 ? 6.582 1.835 -10.68 1 98.38 246 ILE A O 1
ATOM 1981 N N . LEU A 1 247 ? 5.824 2.668 -12.594 1 98.06 247 LEU A N 1
ATOM 1982 C CA . LEU A 1 247 ? 4.43 2.303 -12.367 1 98.06 247 LEU A CA 1
ATOM 1983 C C . LEU A 1 247 ? 3.965 1.271 -13.391 1 98.06 247 LEU A C 1
ATOM 1985 O O . LEU A 1 247 ? 4.082 1.494 -14.602 1 98.06 247 LEU A O 1
ATOM 1989 N N . CYS A 1 248 ? 3.443 0.189 -12.852 1 96.94 248 CYS A N 1
ATOM 1990 C CA . CYS A 1 248 ? 2.969 -0.874 -13.734 1 96.94 248 CYS A CA 1
ATOM 1991 C C . CYS A 1 248 ? 1.486 -1.146 -13.508 1 96.94 248 CYS A C 1
ATOM 1993 O O . CYS A 1 248 ? 1.058 -1.373 -12.375 1 96.94 248 CYS A O 1
ATOM 1995 N N . ASN A 1 249 ? 0.694 -1.077 -14.555 1 95.56 249 ASN A N 1
ATOM 1996 C CA . ASN A 1 249 ? -0.678 -1.571 -14.578 1 95.56 249 ASN A CA 1
ATOM 1997 C C . ASN A 1 249 ? -0.78 -2.906 -15.312 1 95.56 249 ASN A C 1
ATOM 1999 O O . ASN A 1 249 ? -0.775 -2.943 -16.547 1 95.56 249 ASN A O 1
ATOM 2003 N N . HIS A 1 250 ? -0.899 -3.922 -14.578 1 93 250 HIS A N 1
ATOM 2004 C CA . HIS A 1 250 ? -0.857 -5.262 -15.148 1 93 250 HIS A CA 1
ATOM 2005 C C . HIS A 1 250 ? -2.123 -5.562 -15.945 1 93 250 HIS A C 1
ATOM 2007 O O . HIS A 1 250 ? -2.08 -6.305 -16.922 1 93 250 HIS A O 1
ATOM 2013 N N . ASN A 1 251 ? -3.225 -5 -15.539 1 88.69 251 ASN A N 1
ATOM 2014 C CA . ASN A 1 251 ? -4.48 -5.223 -16.234 1 88.69 251 ASN A CA 1
ATOM 2015 C C . ASN A 1 251 ? -4.453 -4.621 -17.641 1 88.69 251 ASN A C 1
ATOM 2017 O O . ASN A 1 251 ? -4.949 -5.23 -18.594 1 88.69 251 ASN A O 1
ATOM 2021 N N . GLU A 1 252 ? -3.805 -3.492 -17.719 1 89.56 252 GLU A N 1
ATOM 2022 C CA . GLU A 1 252 ? -3.822 -2.762 -18.984 1 89.56 252 GLU A CA 1
ATOM 2023 C C . GLU A 1 252 ? -2.543 -3.004 -19.781 1 89.56 252 GLU A C 1
ATOM 2025 O O . GLU A 1 252 ? -2.449 -2.615 -20.953 1 89.56 252 GLU A O 1
ATOM 2030 N N . GLY A 1 253 ? -1.608 -3.598 -19.172 1 92.31 253 GLY A N 1
ATOM 2031 C CA . GLY A 1 253 ? -0.324 -3.801 -19.828 1 92.31 253 GLY A CA 1
ATOM 2032 C C . GLY A 1 253 ? 0.445 -2.512 -20.047 1 92.31 253 GLY A C 1
ATOM 2033 O O . GLY A 1 253 ? 1.041 -2.311 -21.109 1 92.31 253 GLY A O 1
ATOM 2034 N N . ILE A 1 254 ? 0.354 -1.627 -19.031 1 94.62 254 ILE A N 1
ATOM 2035 C CA . ILE A 1 254 ? 0.979 -0.316 -19.172 1 94.62 254 ILE A CA 1
ATOM 2036 C C . ILE A 1 254 ? 2.131 -0.188 -18.172 1 94.62 254 ILE A C 1
ATOM 2038 O O . ILE A 1 254 ? 1.985 -0.532 -17 1 94.62 254 ILE A O 1
ATOM 2042 N N . LEU A 1 255 ? 3.266 0.299 -18.688 1 96.5 255 LEU A N 1
ATOM 2043 C CA . LEU A 1 255 ? 4.453 0.597 -17.891 1 96.5 255 LEU A CA 1
ATOM 2044 C C . LEU A 1 255 ? 4.844 2.064 -18.031 1 96.5 255 LEU A C 1
ATOM 2046 O O . LEU A 1 255 ? 5.016 2.564 -19.141 1 96.5 255 LEU A O 1
ATOM 2050 N N . LYS A 1 256 ? 4.961 2.76 -16.922 1 97.56 256 LYS A N 1
ATOM 2051 C CA . LYS A 1 256 ? 5.402 4.148 -16.891 1 97.56 256 LYS A CA 1
ATOM 2052 C C . LYS A 1 256 ? 6.695 4.301 -16.094 1 97.56 256 LYS A C 1
ATOM 2054 O O . LYS A 1 256 ? 6.809 3.777 -14.984 1 97.56 256 LYS A O 1
ATOM 2059 N N . ILE A 1 257 ? 7.621 4.957 -16.656 1 97.94 257 ILE A N 1
ATOM 2060 C CA . ILE A 1 257 ? 8.867 5.277 -15.961 1 97.94 257 ILE A CA 1
ATOM 2061 C C . ILE A 1 257 ? 8.961 6.781 -15.727 1 97.94 257 ILE A C 1
ATOM 2063 O O . ILE A 1 257 ? 8.859 7.57 -16.672 1 97.94 257 ILE A O 1
ATOM 2067 N N . GLY A 1 258 ? 9.039 7.121 -14.469 1 97.38 258 GLY A N 1
ATOM 2068 C CA . GLY A 1 258 ? 9.156 8.523 -14.109 1 97.38 258 GLY A CA 1
ATOM 2069 C C . GLY A 1 258 ? 10.531 8.883 -13.57 1 97.38 258 GLY A C 1
ATOM 2070 O O . GLY A 1 258 ? 11.062 8.195 -12.695 1 97.38 258 GLY A O 1
ATOM 2071 N N . LYS A 1 259 ? 11.078 9.883 -14.078 1 94.5 259 LYS A N 1
ATOM 2072 C CA . LYS A 1 259 ? 12.305 10.516 -13.594 1 94.5 259 LYS A CA 1
ATOM 2073 C C . LYS A 1 259 ? 12.133 12.023 -13.453 1 94.5 259 LYS A C 1
ATOM 2075 O O . LYS A 1 259 ? 11.969 12.727 -14.453 1 94.5 259 LYS A O 1
ATOM 2080 N N . SER A 1 260 ? 12.133 12.422 -12.156 1 87 260 SER A N 1
ATOM 2081 C CA . SER A 1 260 ? 11.812 13.82 -11.883 1 87 260 SER A CA 1
ATOM 2082 C C . SER A 1 260 ? 10.461 14.203 -12.484 1 87 260 SER A C 1
ATOM 2084 O O . SER A 1 260 ? 9.445 13.562 -12.203 1 87 260 SER A O 1
ATOM 2086 N N . SER A 1 261 ? 10.391 15.125 -13.32 1 79.88 261 SER A N 1
ATOM 2087 C CA . SER A 1 261 ? 9.094 15.578 -13.82 1 79.88 261 SER A CA 1
ATOM 2088 C C . SER A 1 261 ? 8.773 14.945 -15.172 1 79.88 261 SER A C 1
ATOM 2090 O O . SER A 1 261 ? 7.723 15.211 -15.758 1 79.88 261 SER A O 1
ATOM 2092 N N . LYS A 1 262 ? 9.516 14 -15.609 1 91.62 262 LYS A N 1
ATOM 2093 C CA . LYS A 1 262 ? 9.328 13.414 -16.938 1 91.62 262 LYS A CA 1
ATOM 2094 C C . LYS A 1 262 ? 8.828 11.969 -16.828 1 91.62 262 LYS A C 1
ATOM 2096 O O . LYS A 1 262 ? 9.352 11.188 -16.031 1 91.62 262 LYS A O 1
ATOM 2101 N N . TRP A 1 263 ? 7.824 11.648 -17.625 1 95.56 263 TRP A N 1
ATOM 2102 C CA . TRP A 1 263 ? 7.27 10.305 -17.656 1 95.56 263 TRP A CA 1
ATOM 2103 C C . TRP A 1 263 ? 7.352 9.711 -19.062 1 95.56 263 TRP A C 1
ATOM 2105 O O . TRP A 1 263 ? 7.109 10.406 -20.047 1 95.56 263 TRP A O 1
ATOM 2115 N N . LYS A 1 264 ? 7.777 8.5 -19.156 1 96.5 264 LYS A N 1
ATOM 2116 C CA . LYS A 1 264 ? 7.707 7.707 -20.375 1 96.5 264 LYS A CA 1
ATOM 2117 C C . LYS A 1 264 ? 6.762 6.523 -20.219 1 96.5 264 LYS A C 1
ATOM 2119 O O . LYS A 1 264 ? 6.883 5.75 -19.266 1 96.5 264 LYS A O 1
ATOM 2124 N N . THR A 1 265 ? 5.789 6.43 -21.156 1 96.44 265 THR A N 1
ATOM 2125 C CA . THR A 1 265 ? 4.789 5.367 -21.094 1 96.44 265 THR A CA 1
ATOM 2126 C C . THR A 1 265 ? 5 4.363 -22.219 1 96.44 265 THR A C 1
ATOM 2128 O O . THR A 1 265 ? 5.219 4.754 -23.375 1 96.44 265 THR A O 1
ATOM 2131 N N . THR A 1 266 ? 4.977 3.109 -21.844 1 94.88 266 THR A N 1
ATOM 2132 C CA . THR A 1 266 ? 5.082 2.025 -22.812 1 94.88 266 THR A CA 1
ATOM 2133 C C . THR A 1 266 ? 3.949 1.02 -22.625 1 94.88 266 THR A C 1
ATOM 2135 O O . THR A 1 266 ? 3.635 0.63 -21.5 1 94.88 266 THR A O 1
ATOM 2138 N N . LYS A 1 267 ? 3.307 0.658 -23.672 1 93.5 267 LYS A N 1
ATOM 2139 C CA . LYS A 1 267 ? 2.314 -0.414 -23.641 1 93.5 267 LYS A CA 1
ATOM 2140 C C . LYS A 1 267 ? 2.943 -1.751 -24.031 1 93.5 267 LYS A C 1
ATOM 2142 O O . LYS A 1 267 ? 3.672 -1.839 -25.016 1 93.5 267 LYS A O 1
ATOM 2147 N N . ILE A 1 268 ? 2.713 -2.699 -23.188 1 89.38 268 ILE A N 1
ATOM 2148 C CA . ILE A 1 268 ? 3.242 -4.039 -23.422 1 89.38 268 ILE A CA 1
ATOM 2149 C C . ILE A 1 268 ? 2.105 -4.977 -23.828 1 89.38 268 ILE A C 1
ATOM 2151 O O . ILE A 1 268 ? 1.141 -5.145 -23.078 1 89.38 268 ILE A O 1
ATOM 2155 N N . GLU A 1 269 ? 2.215 -5.523 -24.875 1 81.44 269 GLU A N 1
ATOM 2156 C CA . GLU A 1 269 ? 1.195 -6.457 -25.359 1 81.44 269 GLU A CA 1
ATOM 2157 C C . GLU A 1 269 ? 1.368 -7.832 -24.719 1 81.44 269 GLU A C 1
ATOM 2159 O O . GLU A 1 269 ? 2.486 -8.344 -24.625 1 81.44 269 GLU A O 1
ATOM 2164 N N . SER A 1 270 ? 0.349 -8.266 -24 1 71.25 270 SER A N 1
ATOM 2165 C CA . SER A 1 270 ? 0.457 -9.547 -23.297 1 71.25 270 SER A CA 1
ATOM 2166 C C . SER A 1 270 ? -0.023 -10.695 -24.172 1 71.25 270 SER A C 1
ATOM 2168 O O . SER A 1 270 ? 0.162 -11.867 -23.828 1 71.25 270 SER A O 1
ATOM 2170 N N . GLY A 1 271 ? -0.453 -10.516 -25.312 1 67.06 271 GLY A N 1
ATOM 2171 C CA . GLY A 1 271 ? -0.908 -11.578 -26.203 1 67.06 271 GLY A CA 1
ATOM 2172 C C . GLY A 1 271 ? -2.408 -11.789 -26.156 1 67.06 271 GLY A C 1
ATOM 2173 O O . GLY A 1 271 ? -3.145 -10.953 -25.625 1 67.06 271 GLY A O 1
ATOM 2174 N N . GLU A 1 272 ? -2.844 -12.93 -26.719 1 61.84 272 GLU A N 1
ATOM 2175 C CA . GLU A 1 272 ? -4.262 -13.211 -26.906 1 61.84 272 GLU A CA 1
ATOM 2176 C C . GLU A 1 272 ? -4.859 -13.883 -25.672 1 61.84 272 GLU A C 1
ATOM 2178 O O . GLU A 1 272 ? -4.234 -14.758 -25.078 1 61.84 272 GLU A O 1
ATOM 2183 N N . VAL A 1 273 ? -5.941 -13.305 -25.172 1 59.66 273 VAL A N 1
ATOM 2184 C CA . VAL A 1 273 ? -6.727 -13.906 -24.094 1 59.66 273 VAL A CA 1
ATOM 2185 C C . VAL A 1 273 ? -7.77 -14.852 -24.688 1 59.66 273 VAL A C 1
ATOM 2187 O O . VAL A 1 273 ? -8.289 -14.602 -25.781 1 59.66 273 VAL A O 1
ATOM 2190 N N . ALA A 1 274 ? -7.934 -16.016 -23.984 1 57.81 274 ALA A N 1
ATOM 2191 C CA . ALA A 1 274 ? -8.906 -16.984 -24.484 1 57.81 274 ALA A CA 1
ATOM 2192 C C . ALA A 1 274 ? -10.297 -16.359 -24.578 1 57.81 274 ALA A C 1
ATOM 2194 O O . ALA A 1 274 ? -10.633 -15.453 -23.812 1 57.81 274 ALA A O 1
ATOM 2195 N N . LYS A 1 275 ? -11.047 -16.875 -25.578 1 56.53 275 LYS A N 1
ATOM 2196 C CA . LYS A 1 275 ? -12.43 -16.422 -25.75 1 56.53 275 LYS A CA 1
ATOM 2197 C C . LYS A 1 275 ? -13.25 -16.656 -24.5 1 56.53 275 LYS A C 1
ATOM 2199 O O . LYS A 1 275 ? -13.156 -17.719 -23.875 1 56.53 275 LYS A O 1
ATOM 2204 N N . GLY A 1 276 ? -14.078 -15.75 -24.031 1 50.28 276 GLY A N 1
ATOM 2205 C CA . GLY A 1 276 ? -14.953 -15.891 -22.891 1 50.28 276 GLY A CA 1
ATOM 2206 C C . GLY A 1 276 ? -14.367 -15.312 -21.609 1 50.28 276 GLY A C 1
ATOM 2207 O O . GLY A 1 276 ? -15.062 -15.188 -20.609 1 50.28 276 GLY A O 1
ATOM 2208 N N . TYR A 1 277 ? -13.141 -15.195 -21.766 1 52.66 277 TYR A N 1
ATOM 2209 C CA . TYR A 1 277 ? -12.516 -14.609 -20.594 1 52.66 277 TYR A CA 1
ATOM 2210 C C . TYR A 1 277 ? -12.461 -13.086 -20.703 1 52.66 277 TYR A C 1
ATOM 2212 O O . TYR A 1 277 ? -12.453 -12.547 -21.812 1 52.66 277 TYR A O 1
ATOM 2220 N N . LYS A 1 278 ? -12.969 -12.539 -19.875 1 51.81 278 LYS A N 1
ATOM 2221 C CA . LYS A 1 278 ? -12.938 -11.078 -19.797 1 51.81 278 LYS A CA 1
ATOM 2222 C C . LYS A 1 278 ? -11.836 -10.609 -18.844 1 51.81 278 LYS A C 1
ATOM 2224 O O . LYS A 1 278 ? -11.273 -11.398 -18.094 1 51.81 278 LYS A O 1
ATOM 2229 N N . GLY A 1 279 ? -11.391 -9.422 -18.984 1 51.69 279 GLY A N 1
ATOM 2230 C CA . GLY A 1 279 ? -10.766 -8.719 -17.875 1 51.69 279 GLY A CA 1
ATOM 2231 C C . GLY A 1 279 ? -9.25 -8.828 -17.875 1 51.69 279 GLY A C 1
ATOM 2232 O O . GLY A 1 279 ? -8.617 -8.672 -18.906 1 51.69 279 GLY A O 1
ATOM 2233 N N . ASN A 1 280 ? -8.781 -9.18 -16.766 1 56.56 280 ASN A N 1
ATOM 2234 C CA . ASN A 1 280 ? -7.445 -9.266 -16.203 1 56.56 280 ASN A CA 1
ATOM 2235 C C . ASN A 1 280 ? -6.855 -10.664 -16.375 1 56.56 280 ASN A C 1
ATOM 2237 O O . ASN A 1 280 ? -5.871 -11.016 -15.719 1 56.56 280 ASN A O 1
ATOM 2241 N N . THR A 1 281 ? -7.492 -11.375 -17.391 1 60.19 281 THR A N 1
ATOM 2242 C CA . THR A 1 281 ? -7.023 -12.742 -17.547 1 60.19 281 THR A CA 1
ATOM 2243 C C . THR A 1 281 ? -5.75 -12.789 -18.375 1 60.19 281 THR A C 1
ATOM 2245 O O . THR A 1 281 ? -5.68 -12.18 -19.453 1 60.19 281 THR A O 1
ATOM 2248 N N . PRO A 1 282 ? -4.828 -13.477 -17.875 1 67.81 282 PRO A N 1
ATOM 2249 C CA . PRO A 1 282 ? -3.57 -13.578 -18.625 1 67.81 282 PRO A CA 1
ATOM 2250 C C . PRO A 1 282 ? -3.73 -14.289 -19.969 1 67.81 282 PRO A C 1
ATOM 2252 O O . P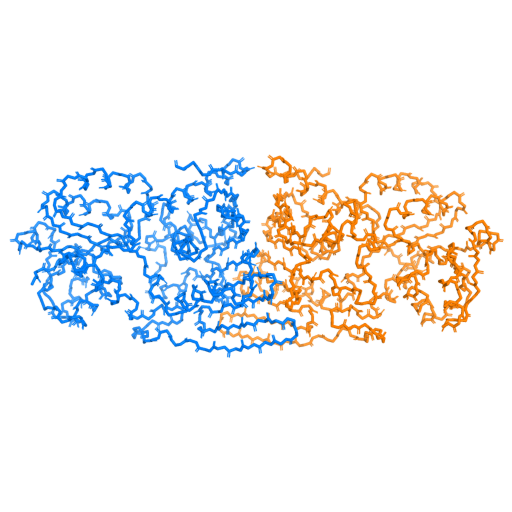RO A 1 282 ? -4.602 -15.148 -20.109 1 67.81 282 PRO A O 1
ATOM 2255 N N . SER A 1 283 ? -2.914 -13.922 -20.859 1 77.88 283 SER A N 1
ATOM 2256 C CA . SER A 1 283 ? -2.902 -14.492 -22.203 1 77.88 283 SER A CA 1
ATOM 2257 C C . SER A 1 283 ? -2.582 -15.984 -22.156 1 77.88 283 SER A C 1
ATOM 2259 O O . SER A 1 283 ? -1.856 -16.438 -21.281 1 77.88 283 SER A O 1
ATOM 2261 N N . GLU A 1 284 ? -3.086 -16.688 -23.109 1 86.12 284 GLU A N 1
ATOM 2262 C CA . GLU A 1 284 ? -2.822 -18.109 -23.234 1 86.12 284 GLU A CA 1
ATOM 2263 C C . GLU A 1 284 ? -1.345 -18.375 -23.5 1 86.12 284 GLU A C 1
ATOM 2265 O O . GLU A 1 284 ? -0.824 -19.438 -23.156 1 86.12 284 GLU A O 1
ATOM 2270 N N . SER A 1 285 ? -0.74 -17.406 -24.031 1 88.5 285 SER A N 1
ATOM 2271 C CA . SER A 1 285 ? 0.652 -17.578 -24.438 1 88.5 285 SER A CA 1
ATOM 2272 C C . SER A 1 285 ? 1.553 -17.828 -23.234 1 88.5 285 SER A C 1
ATOM 2274 O O . SER A 1 285 ? 2.545 -18.562 -23.344 1 88.5 285 SER A O 1
ATOM 2276 N N . LEU A 1 286 ? 1.199 -17.297 -22.109 1 92.12 286 LEU A N 1
ATOM 2277 C CA . LEU A 1 286 ? 2.01 -17.516 -20.922 1 92.12 286 LEU A CA 1
ATOM 2278 C C . LEU A 1 286 ? 1.939 -18.984 -20.469 1 92.12 286 LEU A C 1
ATOM 2280 O O . LEU A 1 286 ? 2.955 -19.562 -20.094 1 92.12 286 LEU A O 1
ATOM 2284 N N . TYR A 1 287 ? 0.752 -19.5 -20.625 1 94.38 287 TYR A N 1
ATOM 2285 C CA . TYR A 1 287 ? 0.533 -20.875 -20.219 1 94.38 287 TYR A CA 1
ATOM 2286 C C . TYR A 1 287 ? 1.207 -21.844 -21.188 1 94.38 287 TYR A C 1
ATOM 2288 O O . TYR A 1 287 ? 1.759 -22.859 -20.766 1 94.38 287 TYR A O 1
ATOM 2296 N N . VAL A 1 288 ? 1.167 -21.484 -22.453 1 95.5 288 VAL A N 1
ATOM 2297 C CA . VAL A 1 288 ? 1.828 -22.297 -23.469 1 95.5 288 VAL A CA 1
ATOM 2298 C C . VAL A 1 288 ? 3.334 -22.328 -23.219 1 95.5 288 VAL A C 1
ATOM 2300 O O . VAL A 1 288 ? 3.959 -23.391 -23.234 1 95.5 288 VAL A O 1
ATOM 2303 N N . ALA A 1 289 ? 3.879 -21.156 -22.906 1 93.81 289 ALA A N 1
ATOM 2304 C CA . ALA A 1 289 ? 5.312 -21.062 -22.641 1 93.81 289 ALA A CA 1
ATOM 2305 C C . ALA A 1 289 ? 5.707 -21.891 -21.422 1 93.81 289 ALA A C 1
ATOM 2307 O O . ALA A 1 289 ? 6.758 -22.531 -21.406 1 93.81 289 ALA A O 1
ATOM 2308 N N . GLU A 1 290 ? 4.902 -21.844 -20.422 1 95.62 290 GLU A N 1
ATOM 2309 C CA . GLU A 1 290 ? 5.176 -22.594 -19.188 1 95.62 290 GLU A CA 1
ATOM 2310 C C . GLU A 1 290 ? 5.168 -24.094 -19.453 1 95.62 290 GLU A C 1
ATOM 2312 O O . GLU A 1 290 ? 6.094 -24.812 -19.047 1 95.62 290 GLU A O 1
ATOM 2317 N N . ILE A 1 291 ? 4.164 -24.594 -20.141 1 96.12 291 ILE A N 1
ATOM 2318 C CA . ILE A 1 291 ? 4.055 -26.016 -20.438 1 96.12 291 ILE A CA 1
ATOM 2319 C C . ILE A 1 291 ? 5.18 -26.438 -21.375 1 96.12 291 ILE A C 1
ATOM 2321 O O . ILE A 1 291 ? 5.73 -27.531 -21.25 1 96.12 291 ILE A O 1
ATOM 2325 N N . LYS A 1 292 ? 5.523 -25.578 -22.328 1 95.44 292 LYS A N 1
ATOM 2326 C CA . LYS A 1 292 ? 6.66 -25.859 -23.203 1 95.44 292 LYS A CA 1
ATOM 2327 C C . LYS A 1 292 ? 7.941 -26.047 -22.391 1 95.44 292 LYS A C 1
ATOM 2329 O O . LYS A 1 292 ? 8.734 -26.953 -22.672 1 95.44 292 LYS A O 1
ATOM 2334 N N . ASN A 1 293 ? 8.133 -25.188 -21.453 1 95 293 ASN A N 1
ATOM 2335 C CA . ASN A 1 293 ? 9.305 -25.297 -20.594 1 95 293 ASN A CA 1
ATOM 2336 C C . ASN A 1 293 ? 9.328 -26.625 -19.844 1 95 293 ASN A C 1
ATOM 2338 O O . ASN A 1 293 ? 10.375 -27.266 -19.734 1 95 293 ASN A O 1
ATOM 2342 N N . PHE A 1 294 ? 8.195 -27.031 -19.359 1 96.5 294 PHE A N 1
ATOM 2343 C CA . PHE A 1 294 ? 8.086 -28.312 -18.656 1 96.5 294 PHE A CA 1
ATOM 2344 C C . PHE A 1 294 ? 8.438 -29.469 -19.562 1 96.5 294 PHE A C 1
ATOM 2346 O O . PHE A 1 294 ? 9.289 -30.297 -19.234 1 96.5 294 PHE A O 1
ATOM 2353 N N . LEU A 1 295 ? 7.891 -29.484 -20.766 1 95.81 295 LEU A N 1
ATOM 2354 C CA . LEU A 1 295 ? 8.117 -30.562 -21.734 1 95.81 295 LEU A CA 1
ATOM 2355 C C . LEU A 1 295 ? 9.57 -30.578 -22.203 1 95.81 295 LEU A C 1
ATOM 2357 O O . LEU A 1 295 ? 10.172 -31.641 -22.344 1 95.81 295 LEU A O 1
ATOM 2361 N N . ASP A 1 296 ? 10.102 -29.375 -22.344 1 95.19 296 ASP A N 1
ATOM 2362 C CA . ASP A 1 296 ? 11.5 -29.266 -22.734 1 95.19 296 ASP A CA 1
ATOM 2363 C C . ASP A 1 296 ? 12.422 -29.75 -21.609 1 95.19 296 ASP A C 1
ATOM 2365 O O . ASP A 1 296 ? 13.492 -30.297 -21.875 1 95.19 296 ASP A O 1
ATOM 2369 N N . SER A 1 297 ? 12.023 -29.531 -20.422 1 94.81 297 SER A N 1
ATOM 2370 C CA . SER A 1 297 ? 12.805 -29.969 -19.266 1 94.81 297 SER A CA 1
ATOM 2371 C C . SER A 1 297 ? 12.812 -31.5 -19.156 1 94.81 297 SER A C 1
ATOM 2373 O O . SER A 1 297 ? 13.82 -32.094 -18.781 1 94.81 297 SER A O 1
ATOM 2375 N N . ILE A 1 298 ? 11.719 -32.125 -19.469 1 93.69 298 ILE A N 1
ATOM 2376 C CA . ILE A 1 298 ? 11.625 -33.594 -19.469 1 93.69 298 ILE A CA 1
ATOM 2377 C C . ILE A 1 298 ? 12.609 -34.156 -20.484 1 93.69 298 ILE A C 1
ATOM 2379 O O . ILE A 1 298 ? 13.273 -35.188 -20.203 1 93.69 298 ILE A O 1
ATOM 2383 N N . LYS A 1 299 ? 12.727 -33.469 -21.594 1 90.06 299 LYS A N 1
ATOM 2384 C CA . LYS A 1 299 ? 13.609 -33.938 -22.656 1 90.06 299 LYS A CA 1
ATOM 2385 C C . LYS A 1 299 ? 15.055 -33.531 -22.391 1 90.06 299 LYS A C 1
ATOM 2387 O O . LYS A 1 299 ? 15.93 -33.75 -23.234 1 90.06 299 LYS A O 1
ATOM 2392 N N . GLN A 1 300 ? 15.367 -32.938 -21.156 1 82.75 300 GLN A N 1
ATOM 2393 C CA . GLN A 1 300 ? 16.688 -32.5 -20.703 1 82.75 300 GLN A CA 1
ATOM 2394 C C . GLN A 1 300 ? 17.281 -31.469 -21.641 1 82.75 300 GLN A C 1
ATOM 2396 O O . GLN A 1 300 ? 18.5 -31.422 -21.828 1 82.75 300 GLN A O 1
ATOM 2401 N N . LYS A 1 301 ? 16.406 -30.859 -22.141 1 78.44 301 LYS A N 1
ATOM 2402 C CA . LYS A 1 301 ? 16.859 -29.797 -23.047 1 78.44 301 LYS A CA 1
ATOM 2403 C C . LYS A 1 301 ? 17.047 -28.484 -22.297 1 78.44 301 LYS A C 1
ATOM 2405 O O . LYS A 1 301 ? 17.703 -27.562 -22.797 1 78.44 301 LYS A O 1
ATOM 2410 N N . LYS A 1 302 ? 16.469 -28.422 -21.141 1 79.19 302 LYS A N 1
ATOM 2411 C CA . LYS A 1 302 ? 16.531 -27.188 -20.359 1 79.19 302 LYS A CA 1
ATOM 2412 C C . LYS A 1 302 ? 16.453 -27.484 -18.859 1 79.19 302 LYS A C 1
ATOM 2414 O O . LYS A 1 302 ? 15.82 -28.453 -18.438 1 79.19 302 LYS A O 1
ATOM 2419 N N . LYS A 1 303 ? 17.141 -26.688 -18.141 1 84.5 303 LYS A N 1
ATOM 2420 C CA . LYS A 1 303 ? 16.984 -26.719 -16.703 1 84.5 303 LYS A CA 1
ATOM 2421 C C . LYS A 1 303 ? 15.742 -25.953 -16.25 1 84.5 303 LYS A C 1
ATOM 2423 O O . LYS A 1 303 ? 15.477 -24.859 -16.75 1 84.5 303 LYS A O 1
ATOM 2428 N N . PRO A 1 304 ? 14.977 -26.625 -15.391 1 89.06 304 PRO A N 1
ATOM 2429 C CA . PRO A 1 304 ? 13.805 -25.875 -14.922 1 89.06 304 PRO A CA 1
ATOM 2430 C C . PRO A 1 304 ? 14.172 -24.609 -14.164 1 89.06 304 PRO A C 1
ATOM 2432 O O . PRO A 1 304 ? 15.156 -24.594 -13.422 1 89.06 304 PRO A O 1
ATOM 2435 N N . ASN A 1 305 ? 13.469 -23.562 -14.352 1 84.69 305 ASN A N 1
ATOM 2436 C CA . ASN A 1 305 ? 13.711 -22.266 -13.711 1 84.69 305 ASN A CA 1
ATOM 2437 C C . ASN A 1 305 ? 13 -22.172 -12.367 1 84.69 305 ASN A C 1
ATOM 2439 O O . ASN A 1 305 ? 13.336 -21.328 -11.539 1 84.69 305 ASN A O 1
ATOM 2443 N N . TYR A 1 306 ? 12.039 -23.047 -12.125 1 94.56 306 TYR A N 1
ATOM 2444 C CA . TYR A 1 306 ? 11.195 -23.031 -10.938 1 94.56 306 TYR A CA 1
ATOM 2445 C C . TYR A 1 306 ? 10.797 -24.453 -10.539 1 94.56 306 TYR A C 1
ATOM 2447 O O . TYR A 1 306 ? 10.203 -25.188 -11.336 1 94.56 306 TYR A O 1
ATOM 2455 N N . THR A 1 307 ? 11.219 -24.859 -9.367 1 96.81 307 THR A N 1
ATOM 2456 C CA . THR A 1 307 ? 10.953 -26.219 -8.883 1 96.81 307 THR A CA 1
ATOM 2457 C C . THR A 1 307 ? 10.148 -26.172 -7.59 1 96.81 307 THR A C 1
ATOM 2459 O O . THR A 1 307 ? 9.789 -25.094 -7.109 1 96.81 307 THR A O 1
ATOM 2462 N N . PHE A 1 308 ? 9.898 -27.344 -7.059 1 97.94 308 PHE A N 1
ATOM 2463 C CA . PHE A 1 308 ? 9.164 -27.438 -5.801 1 97.94 308 PHE A CA 1
ATOM 2464 C C . PHE A 1 308 ? 9.977 -26.844 -4.652 1 97.94 308 PHE A C 1
ATOM 2466 O O . PHE A 1 308 ? 9.414 -26.469 -3.623 1 97.94 308 PHE A O 1
ATOM 2473 N N . VAL A 1 309 ? 11.297 -26.719 -4.828 1 96.44 309 VAL A N 1
ATOM 2474 C CA . VAL A 1 309 ? 12.141 -26.125 -3.807 1 96.44 309 VAL A CA 1
ATOM 2475 C C . VAL A 1 309 ? 11.844 -24.625 -3.705 1 96.44 309 VAL A C 1
ATOM 2477 O O . VAL A 1 309 ? 11.641 -24.094 -2.607 1 96.44 309 VAL A O 1
ATOM 2480 N N . GLU A 1 310 ? 11.773 -23.969 -4.84 1 96.25 310 GLU A N 1
ATOM 2481 C CA . GLU A 1 310 ? 11.406 -22.562 -4.855 1 96.25 310 GLU A CA 1
ATOM 2482 C C . GLU A 1 310 ? 9.977 -22.359 -4.348 1 96.25 310 GLU A C 1
ATOM 2484 O O . GLU A 1 310 ? 9.703 -21.406 -3.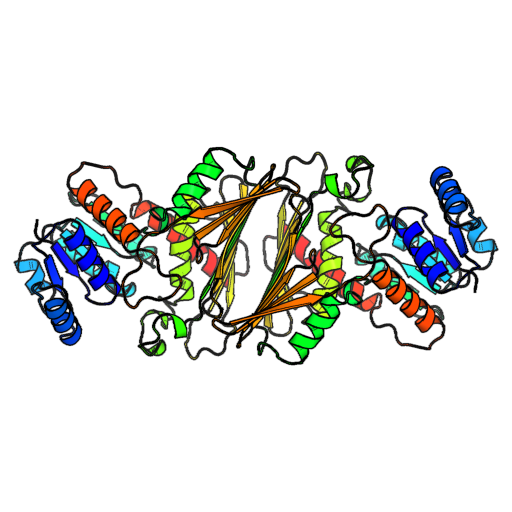613 1 96.25 310 GLU A O 1
ATOM 2489 N N . GLU A 1 311 ? 9.094 -23.234 -4.762 1 97.56 311 GLU A N 1
ATOM 2490 C CA . GLU A 1 311 ? 7.711 -23.109 -4.316 1 97.56 311 GLU A CA 1
ATOM 2491 C C . GLU A 1 311 ? 7.605 -23.234 -2.799 1 97.56 311 GLU A C 1
ATOM 2493 O O . GLU A 1 311 ? 6.816 -22.531 -2.166 1 97.56 311 GLU A O 1
ATOM 2498 N N . LEU A 1 312 ? 8.375 -24.141 -2.24 1 97.56 312 LEU A N 1
ATOM 2499 C CA . LEU A 1 312 ? 8.367 -24.312 -0.79 1 97.56 312 LEU A CA 1
ATOM 2500 C C . LEU A 1 312 ? 8.789 -23.016 -0.096 1 97.56 312 LEU A C 1
ATOM 2502 O O . LEU A 1 312 ? 8.195 -22.625 0.915 1 97.56 312 LEU A O 1
ATOM 2506 N N . ARG A 1 313 ? 9.789 -22.375 -0.639 1 97.12 313 ARG A N 1
ATOM 2507 C CA . ARG A 1 313 ? 10.227 -21.094 -0.079 1 97.12 313 ARG A CA 1
ATOM 2508 C C . ARG A 1 313 ? 9.102 -20.078 -0.105 1 97.12 313 ARG A C 1
ATOM 2510 O O . ARG A 1 313 ? 8.914 -19.328 0.858 1 97.12 313 ARG A O 1
ATOM 2517 N N . ILE A 1 314 ? 8.367 -20.062 -1.167 1 97.62 314 ILE A N 1
ATOM 2518 C CA . ILE A 1 314 ? 7.25 -19.141 -1.322 1 97.62 314 ILE A CA 1
ATOM 2519 C C . ILE A 1 314 ? 6.16 -19.469 -0.309 1 97.62 314 ILE A C 1
ATOM 2521 O O . ILE A 1 314 ? 5.617 -18.578 0.348 1 97.62 314 ILE A O 1
ATOM 2525 N N . LEU A 1 315 ? 5.863 -20.75 -0.167 1 97.31 315 LEU A N 1
ATOM 2526 C CA . LEU A 1 315 ? 4.797 -21.172 0.729 1 97.31 315 LEU A CA 1
ATOM 2527 C C . LEU A 1 315 ? 5.172 -20.922 2.186 1 97.31 315 LEU A C 1
ATOM 2529 O O . LEU A 1 315 ? 4.309 -20.625 3.012 1 97.31 315 LEU A O 1
ATOM 2533 N N . LYS A 1 316 ? 6.469 -20.984 2.457 1 97.75 316 LYS A N 1
ATOM 2534 C CA . LYS A 1 316 ? 6.922 -20.641 3.801 1 97.75 316 LYS A CA 1
ATOM 2535 C C . LYS A 1 316 ? 6.656 -19.172 4.105 1 97.75 316 LYS A C 1
ATOM 2537 O O . LYS A 1 316 ? 6.383 -18.797 5.25 1 97.75 316 LYS A O 1
ATOM 2542 N N . VAL A 1 317 ? 6.727 -18.344 3.148 1 98.25 317 VAL A N 1
ATOM 2543 C CA . VAL A 1 317 ? 6.395 -16.938 3.314 1 98.25 317 VAL A CA 1
ATOM 2544 C C . VAL A 1 317 ? 4.898 -16.781 3.6 1 98.25 317 VAL A C 1
ATOM 2546 O O . VAL A 1 317 ? 4.504 -16.031 4.484 1 98.25 317 VAL A O 1
ATOM 2549 N N . LEU A 1 318 ? 4.059 -17.516 2.824 1 97.56 318 LEU A N 1
ATOM 2550 C CA . LEU A 1 318 ? 2.625 -17.516 3.094 1 97.56 318 LEU A CA 1
ATOM 2551 C C . LEU A 1 318 ? 2.34 -17.938 4.531 1 97.56 318 LEU A C 1
ATOM 2553 O O . LEU A 1 318 ? 1.577 -17.281 5.238 1 97.56 318 LEU A O 1
ATOM 2557 N N . ASP A 1 319 ? 2.998 -19.016 4.949 1 97.5 319 ASP A N 1
ATOM 2558 C CA . ASP A 1 319 ? 2.85 -19.484 6.324 1 97.5 319 ASP A CA 1
ATOM 2559 C C . ASP A 1 319 ? 3.252 -18.406 7.32 1 97.5 319 ASP A C 1
ATOM 2561 O O . ASP A 1 319 ? 2.588 -18.219 8.344 1 97.5 319 ASP A O 1
ATOM 2565 N N . ALA A 1 320 ? 4.332 -17.766 7.023 1 98.44 320 ALA A N 1
ATOM 2566 C CA . ALA A 1 320 ? 4.844 -16.719 7.91 1 98.44 320 ALA A CA 1
ATOM 2567 C C . ALA A 1 320 ? 3.873 -15.547 7.996 1 98.44 320 ALA A C 1
ATOM 2569 O O . ALA A 1 320 ? 3.686 -14.969 9.07 1 98.44 320 ALA A O 1
ATOM 2570 N N . ILE A 1 321 ? 3.262 -15.172 6.926 1 98.44 321 ILE A N 1
ATOM 2571 C CA . ILE A 1 321 ? 2.273 -14.094 6.91 1 98.44 321 ILE A CA 1
ATOM 2572 C C . ILE A 1 321 ? 1.103 -14.461 7.82 1 98.44 321 ILE A C 1
ATOM 2574 O O . ILE A 1 321 ? 0.665 -13.648 8.633 1 98.44 321 ILE A O 1
ATOM 2578 N N . GLU A 1 322 ? 0.629 -15.656 7.684 1 97.69 322 GLU A N 1
ATOM 2579 C CA . GLU A 1 322 ? -0.499 -16.125 8.484 1 97.69 322 GLU A CA 1
ATOM 2580 C C . GLU A 1 322 ? -0.128 -16.219 9.961 1 97.69 322 GLU A C 1
ATOM 2582 O O . GLU A 1 322 ? -0.912 -15.828 10.828 1 97.69 322 GLU A O 1
ATOM 2587 N N . LEU A 1 323 ? 1.079 -16.75 10.18 1 98.19 323 LEU A N 1
ATOM 2588 C CA . LEU A 1 323 ? 1.559 -16.812 11.555 1 98.19 323 LEU A CA 1
ATOM 2589 C C . LEU A 1 323 ? 1.701 -15.422 12.148 1 98.19 323 LEU A C 1
ATOM 2591 O O . LEU A 1 323 ? 1.339 -15.195 13.305 1 98.19 323 LEU A O 1
ATOM 2595 N N . SER A 1 324 ? 2.248 -14.523 11.398 1 98.69 324 SER A N 1
ATOM 2596 C CA . SER A 1 324 ? 2.404 -13.133 11.82 1 98.69 324 SER A CA 1
ATOM 2597 C C . SER A 1 324 ? 1.065 -12.523 12.219 1 98.69 324 SER A C 1
ATOM 2599 O O . SER A 1 324 ? 0.958 -11.867 13.258 1 98.69 324 SER A O 1
ATOM 2601 N N . ASN A 1 325 ? 0.07 -12.727 11.398 1 98.25 325 ASN A N 1
ATOM 2602 C CA . ASN A 1 325 ? -1.271 -12.242 11.711 1 98.25 325 ASN A CA 1
ATOM 2603 C C . ASN A 1 325 ? -1.776 -12.789 13.039 1 98.25 325 ASN A C 1
ATOM 2605 O O . ASN A 1 325 ? -2.301 -12.047 13.867 1 98.25 325 ASN A O 1
ATOM 2609 N N . ARG A 1 326 ? -1.606 -14.062 13.227 1 98 326 ARG A N 1
ATOM 2610 C CA . ARG A 1 326 ? -2.09 -14.719 14.438 1 98 326 ARG A CA 1
ATOM 2611 C C . ARG A 1 326 ? -1.354 -14.195 15.664 1 98 326 ARG A C 1
ATOM 2613 O O . ARG A 1 326 ? -1.959 -14.016 16.719 1 98 326 ARG A O 1
ATOM 2620 N N . LYS A 1 327 ? -0.062 -13.875 15.5 1 98.19 327 LYS A N 1
ATOM 2621 C CA . LYS A 1 327 ? 0.755 -13.5 16.656 1 98.19 327 LYS A CA 1
ATOM 2622 C C . LYS A 1 327 ? 0.863 -11.984 16.781 1 98.19 327 LYS A C 1
ATOM 2624 O O . LYS A 1 327 ? 1.379 -11.477 17.766 1 98.19 327 LYS A O 1
ATOM 2629 N N . SER A 1 328 ? 0.459 -11.289 15.766 1 97.94 328 SER A N 1
ATOM 2630 C CA . SER A 1 328 ? 0.521 -9.828 15.719 1 97.94 328 SER A CA 1
ATOM 2631 C C . SER A 1 328 ? 1.953 -9.328 15.883 1 97.94 328 SER A C 1
ATOM 2633 O O . SER A 1 328 ? 2.211 -8.414 16.672 1 97.94 328 SER A O 1
ATOM 2635 N N . LYS A 1 329 ? 2.846 -10.023 15.227 1 98.44 329 LYS A N 1
ATOM 2636 C CA . LYS A 1 329 ? 4.25 -9.617 15.258 1 98.44 329 LYS A CA 1
ATOM 2637 C C . LYS A 1 329 ? 4.949 -9.984 13.953 1 98.44 329 LYS A C 1
ATOM 2639 O O . LYS A 1 329 ? 4.469 -10.828 13.195 1 98.44 329 LYS A O 1
ATOM 2644 N N . LYS A 1 330 ? 6.039 -9.344 13.727 1 98.62 330 LYS A N 1
ATOM 2645 C CA . LYS A 1 330 ? 6.891 -9.633 12.57 1 98.62 330 LYS A CA 1
ATOM 2646 C C . LYS A 1 330 ? 7.492 -11.031 12.672 1 98.62 330 LYS A C 1
ATOM 2648 O O . LYS A 1 330 ? 7.883 -11.469 13.758 1 98.62 330 LYS A O 1
ATOM 2653 N N . ILE A 1 331 ? 7.531 -11.781 11.578 1 98.69 331 ILE A N 1
ATOM 2654 C CA . ILE A 1 331 ? 8.117 -13.117 11.523 1 98.69 331 ILE A CA 1
ATOM 2655 C C . ILE A 1 331 ? 9.32 -13.117 10.586 1 98.69 331 ILE A C 1
ATOM 2657 O O . ILE A 1 331 ? 9.227 -12.641 9.445 1 98.69 331 ILE A O 1
ATOM 2661 N N . VAL A 1 332 ? 10.445 -13.547 11.039 1 98.06 332 VAL A N 1
ATOM 2662 C CA . VAL A 1 332 ? 11.641 -13.734 10.219 1 98.06 332 VAL A CA 1
ATOM 2663 C C . VAL A 1 332 ? 11.633 -15.133 9.609 1 98.06 332 VAL A C 1
ATOM 2665 O O . VAL A 1 332 ? 11.422 -16.125 10.32 1 98.06 332 VAL A O 1
ATOM 2668 N N . ILE A 1 333 ? 11.836 -15.172 8.336 1 95.75 333 ILE A N 1
ATOM 2669 C CA . ILE A 1 333 ? 11.781 -16.438 7.629 1 95.75 333 ILE A CA 1
ATOM 2670 C C . ILE A 1 333 ? 13.141 -17.141 7.711 1 95.75 333 ILE A C 1
ATOM 2672 O O . ILE A 1 333 ? 14.164 -16.547 7.348 1 95.75 333 ILE A O 1
ATOM 2676 N N . LYS A 1 334 ? 13.188 -18.281 8.336 1 81.81 334 LYS A N 1
ATOM 2677 C CA . LYS A 1 334 ? 14.422 -19.047 8.469 1 81.81 334 LYS A CA 1
ATOM 2678 C C . LYS A 1 334 ? 14.891 -19.578 7.121 1 81.81 334 LYS A C 1
ATOM 2680 O O . LYS A 1 334 ? 14.07 -19.969 6.289 1 81.81 334 LYS A O 1
ATOM 2685 N N . LYS A 1 335 ? 16.188 -19.391 6.809 1 67.06 335 LYS A N 1
ATOM 2686 C CA . LYS A 1 335 ? 16.781 -19.938 5.586 1 67.06 335 LYS A CA 1
ATOM 2687 C C . LYS A 1 335 ? 16.641 -21.453 5.535 1 67.06 335 LYS A C 1
ATOM 2689 O O . LYS A 1 335 ? 16.641 -22.125 6.574 1 67.06 335 LYS A O 1
ATOM 2694 N N . MET B 1 1 ? -6.883 44.281 16.609 1 87 1 MET B N 1
ATOM 2695 C CA . MET B 1 1 ? -6.211 43.25 17.391 1 87 1 MET B CA 1
ATOM 2696 C C . MET B 1 1 ? -4.746 43.125 16.984 1 87 1 MET B C 1
ATOM 2698 O O . MET B 1 1 ? -4.434 43.094 15.789 1 87 1 MET B O 1
ATOM 2702 N N . GLN B 1 2 ? -3.814 43.188 17.938 1 95 2 GLN B N 1
ATOM 2703 C CA . GLN B 1 2 ? -2.389 43.062 17.672 1 95 2 GLN B CA 1
ATOM 2704 C C . GLN B 1 2 ? -1.978 41.594 17.656 1 95 2 GLN B C 1
ATOM 2706 O O . GLN B 1 2 ? -2.295 40.844 18.594 1 95 2 GLN B O 1
ATOM 2711 N N . ILE B 1 3 ? -1.293 41.219 16.578 1 98.25 3 ILE B N 1
ATOM 2712 C CA . ILE B 1 3 ? -0.911 39.812 16.422 1 98.25 3 ILE B CA 1
ATOM 2713 C C . ILE B 1 3 ? 0.608 39.688 16.328 1 98.25 3 ILE B C 1
ATOM 2715 O O . ILE B 1 3 ? 1.249 40.438 15.602 1 98.25 3 ILE B O 1
ATOM 2719 N N . LEU B 1 4 ? 1.147 38.812 17.094 1 98.75 4 LEU B N 1
ATOM 2720 C CA . LEU B 1 4 ? 2.578 38.531 17.047 1 98.75 4 LEU B CA 1
ATOM 2721 C C . LEU B 1 4 ? 2.854 37.25 16.312 1 98.75 4 LEU B C 1
ATOM 2723 O O . LEU B 1 4 ? 2.428 36.156 16.766 1 98.75 4 LEU B O 1
ATOM 2727 N N . VAL B 1 5 ? 3.514 37.312 15.188 1 98.88 5 VAL B N 1
ATOM 2728 C CA . VAL B 1 5 ? 3.951 36.125 14.469 1 98.88 5 VAL B CA 1
ATOM 2729 C C . VAL B 1 5 ? 5.363 35.719 14.906 1 98.88 5 VAL B C 1
ATOM 2731 O O . VAL B 1 5 ? 6.309 36.5 14.711 1 98.88 5 VAL B O 1
ATOM 2734 N N . VAL B 1 6 ? 5.445 34.562 15.469 1 98.75 6 VAL B N 1
ATOM 2735 C CA . VAL B 1 6 ? 6.703 34.094 16.031 1 98.75 6 VAL B CA 1
ATOM 2736 C C . VAL B 1 6 ? 7.391 33.156 15.039 1 98.75 6 VAL B C 1
ATOM 2738 O O . VAL B 1 6 ? 6.977 32 14.867 1 98.75 6 VAL B O 1
ATOM 2741 N N . GLY B 1 7 ? 8.484 33.531 14.5 1 97.88 7 GLY B N 1
ATOM 2742 C CA . GLY B 1 7 ? 9.156 32.844 13.414 1 97.88 7 GLY B CA 1
ATOM 2743 C C . GLY B 1 7 ? 8.812 33.375 12.047 1 97.88 7 GLY B C 1
ATOM 2744 O O . GLY B 1 7 ? 7.648 33.406 11.656 1 97.88 7 GLY B O 1
ATOM 2745 N N . LEU B 1 8 ? 9.859 33.812 11.312 1 97.38 8 LEU B N 1
ATOM 2746 C CA . LEU B 1 8 ? 9.641 34.469 10.016 1 97.38 8 LEU B CA 1
ATOM 2747 C C . LEU B 1 8 ? 10.297 33.656 8.898 1 97.38 8 LEU B C 1
ATOM 2749 O O . LEU B 1 8 ? 10.883 34.219 7.977 1 97.38 8 LEU B O 1
ATOM 2753 N N . GLY B 1 9 ? 10.25 32.281 9.102 1 92.19 9 GLY B N 1
ATOM 2754 C CA . GLY B 1 9 ? 10.578 31.406 7.992 1 92.19 9 GLY B CA 1
ATOM 2755 C C . GLY B 1 9 ? 9.477 31.312 6.953 1 92.19 9 GLY B C 1
ATOM 2756 O O . GLY B 1 9 ? 8.664 32.219 6.816 1 92.19 9 GLY B O 1
ATOM 2757 N N . SER B 1 10 ? 9.484 30.234 6.215 1 88.38 10 SER B N 1
ATOM 2758 C CA . SER B 1 10 ? 8.516 30.047 5.141 1 88.38 10 SER B CA 1
ATOM 2759 C C . SER B 1 10 ? 7.09 30.062 5.672 1 88.38 10 SER B C 1
ATOM 2761 O O . SER B 1 10 ? 6.238 30.781 5.152 1 88.38 10 SER B O 1
ATOM 2763 N N . MET B 1 11 ? 6.867 29.328 6.727 1 92.5 11 MET B N 1
ATOM 2764 C CA . MET B 1 11 ? 5.516 29.234 7.266 1 92.5 11 MET B CA 1
ATOM 2765 C C . MET B 1 11 ? 5.102 30.531 7.934 1 92.5 11 MET B C 1
ATOM 2767 O O . MET B 1 11 ? 3.951 30.969 7.82 1 92.5 11 MET B O 1
ATOM 2771 N N . GLY B 1 12 ? 6.051 31.141 8.656 1 96.38 12 GLY B N 1
ATOM 2772 C CA . GLY B 1 12 ? 5.75 32.438 9.258 1 96.38 12 GLY B CA 1
ATOM 2773 C C . GLY B 1 12 ? 5.312 33.469 8.25 1 96.38 12 GLY B C 1
ATOM 2774 O O . GLY B 1 12 ? 4.324 34.188 8.461 1 96.38 12 GLY B O 1
ATOM 2775 N N . LYS B 1 13 ? 5.988 33.531 7.191 1 95.19 13 LYS B N 1
ATOM 2776 C CA . LYS B 1 13 ? 5.66 34.469 6.125 1 95.19 13 LYS B CA 1
ATOM 2777 C C . LYS B 1 13 ? 4.305 34.125 5.5 1 95.19 13 LYS B C 1
ATOM 2779 O O . LYS B 1 13 ? 3.537 35.031 5.164 1 95.19 13 LYS B O 1
ATOM 2784 N N . ARG B 1 14 ? 4.059 32.844 5.426 1 94.12 14 ARG B N 1
ATOM 2785 C CA . ARG B 1 14 ? 2.752 32.438 4.922 1 94.12 14 ARG B CA 1
ATOM 2786 C C . ARG B 1 14 ? 1.638 32.906 5.855 1 94.12 14 ARG B C 1
ATOM 2788 O O . ARG B 1 14 ? 0.599 33.375 5.398 1 94.12 14 ARG B O 1
ATOM 2795 N N . ARG B 1 15 ? 1.854 32.781 7.113 1 97.38 15 ARG B N 1
ATOM 2796 C CA . ARG B 1 15 ? 0.837 33.156 8.086 1 97.38 15 ARG B CA 1
ATOM 2797 C C . ARG B 1 15 ? 0.622 34.688 8.078 1 97.38 15 ARG B C 1
ATOM 2799 O O . ARG B 1 15 ? -0.503 35.156 8.25 1 97.38 15 ARG B O 1
ATOM 2806 N N . ILE B 1 16 ? 1.691 35.438 7.82 1 97.62 16 ILE B N 1
ATOM 2807 C CA . ILE B 1 16 ? 1.561 36.875 7.684 1 97.62 16 ILE B CA 1
ATOM 2808 C C . ILE B 1 16 ? 0.65 37.219 6.504 1 97.62 16 ILE B C 1
ATOM 2810 O O . ILE B 1 16 ? -0.284 38 6.633 1 97.62 16 ILE B O 1
ATOM 2814 N N . ARG B 1 17 ? 0.875 36.531 5.402 1 95.62 17 ARG B N 1
ATOM 2815 C CA . ARG B 1 17 ? 0.048 36.75 4.223 1 95.62 17 ARG B CA 1
ATOM 2816 C C . ARG B 1 17 ? -1.406 36.375 4.492 1 95.62 17 ARG B C 1
ATOM 2818 O O . ARG B 1 17 ? -2.322 37.062 4.039 1 95.62 17 ARG B O 1
ATOM 2825 N N . CYS B 1 18 ? -1.588 35.312 5.254 1 95.94 18 CYS B N 1
ATOM 2826 C CA . CYS B 1 18 ? -2.939 34.906 5.617 1 95.94 18 CYS B CA 1
ATOM 2827 C C . CYS B 1 18 ? -3.643 36 6.426 1 95.94 18 CYS B C 1
ATOM 2829 O O . CYS B 1 18 ? -4.793 36.344 6.148 1 95.94 18 CYS B O 1
ATOM 2831 N N . LEU B 1 19 ? -2.949 36.531 7.383 1 97.44 19 LEU B N 1
ATOM 2832 C CA . LEU B 1 19 ? -3.508 37.562 8.25 1 97.44 19 LEU B CA 1
ATOM 2833 C C . LEU B 1 19 ? -3.846 38.844 7.453 1 97.44 19 LEU B C 1
ATOM 2835 O O . LEU B 1 19 ? -4.914 39.406 7.641 1 97.44 19 LEU B O 1
ATOM 2839 N N . GLN B 1 20 ? -2.975 39.156 6.555 1 97 20 GLN B N 1
ATOM 2840 C CA . GLN B 1 20 ? -3.199 40.344 5.723 1 97 20 GLN B CA 1
ATOM 2841 C C . GLN B 1 20 ? -4.395 40.125 4.793 1 97 20 GLN B C 1
ATOM 2843 O O . GLN B 1 20 ? -5.191 41.062 4.594 1 97 20 GLN B O 1
ATOM 2848 N N . LYS B 1 21 ? -4.488 38.969 4.254 1 95.12 21 LYS B N 1
ATOM 2849 C CA . LYS B 1 21 ? -5.621 38.656 3.396 1 95.12 21 LYS B CA 1
ATOM 2850 C C . LYS B 1 21 ? -6.938 38.75 4.16 1 95.12 21 LYS B C 1
ATOM 2852 O O . LYS B 1 21 ? -7.973 39.094 3.58 1 95.12 21 LYS B O 1
ATOM 2857 N N . LEU B 1 22 ? -6.902 38.5 5.457 1 96 22 LEU B N 1
ATOM 2858 C CA . LEU B 1 22 ? -8.086 38.562 6.309 1 96 22 LEU B CA 1
ATOM 2859 C C . LEU B 1 22 ? -8.344 40 6.781 1 96 22 LEU B C 1
ATOM 2861 O O . LEU B 1 22 ? -9.266 40.25 7.57 1 96 22 LEU B O 1
ATOM 2865 N N . GLY B 1 23 ? -7.457 40.906 6.387 1 95.56 23 GLY B N 1
ATOM 2866 C CA . GLY B 1 23 ? -7.68 42.344 6.648 1 95.56 23 GLY B CA 1
ATOM 2867 C C . GLY B 1 23 ? -7.031 42.812 7.938 1 95.56 23 GLY B C 1
ATOM 2868 O O . GLY B 1 23 ? -7.289 43.938 8.391 1 95.56 23 GLY B O 1
ATOM 2869 N N . LEU B 1 24 ? -6.207 41.969 8.469 1 95.25 24 LEU B N 1
ATOM 2870 C CA . LEU B 1 24 ? -5.531 42.375 9.695 1 95.25 24 LEU B CA 1
ATOM 2871 C C . LEU B 1 24 ? -4.312 43.219 9.383 1 95.25 24 LEU B C 1
ATOM 2873 O O . LEU B 1 24 ? -3.52 42.906 8.5 1 95.25 24 LEU B O 1
ATOM 2877 N N . LYS B 1 25 ? -4.133 44.312 10.102 1 92.5 25 LYS B N 1
ATOM 2878 C CA . LYS B 1 25 ? -3.068 45.25 9.789 1 92.5 25 LYS B CA 1
ATOM 2879 C C . LYS B 1 25 ? -2.027 45.281 10.906 1 92.5 25 LYS B C 1
ATOM 2881 O O . LYS B 1 25 ? -0.858 45.594 10.664 1 92.5 25 LYS B O 1
ATOM 2886 N N . ASN B 1 26 ? -2.486 45.062 12.102 1 96.25 26 ASN B N 1
ATOM 2887 C CA . ASN B 1 26 ? -1.588 45.156 13.25 1 96.25 26 ASN B CA 1
ATOM 2888 C C . ASN B 1 26 ? -0.825 43.844 13.469 1 96.25 26 ASN B C 1
ATOM 2890 O O . ASN B 1 26 ? -1.065 43.156 14.453 1 96.25 26 ASN B O 1
ATOM 2894 N N . ILE B 1 27 ? 0.108 43.594 12.617 1 98.31 27 ILE B N 1
ATOM 2895 C CA . ILE B 1 27 ? 0.918 42.375 12.656 1 98.31 27 ILE B CA 1
ATOM 2896 C C . ILE B 1 27 ? 2.361 42.719 13.008 1 98.31 27 ILE B C 1
ATOM 2898 O O . ILE B 1 27 ? 2.953 43.625 12.406 1 98.31 27 ILE B O 1
ATOM 2902 N N . ILE B 1 28 ? 2.906 42.125 13.992 1 98.38 28 ILE B N 1
ATOM 2903 C CA . ILE B 1 28 ? 4.312 42.25 14.359 1 98.38 28 ILE B CA 1
ATOM 2904 C C . ILE B 1 28 ? 5.012 40.906 14.188 1 98.38 28 ILE B C 1
ATOM 2906 O O . ILE B 1 28 ? 4.469 39.875 14.57 1 98.38 28 ILE B O 1
ATOM 2910 N N . GLY B 1 29 ? 6.172 40.938 13.539 1 98.69 29 GLY B N 1
ATOM 2911 C CA . GLY B 1 29 ? 6.949 39.719 13.391 1 98.69 29 GLY B CA 1
ATOM 2912 C C . GLY B 1 29 ? 8.125 39.656 14.344 1 98.69 29 GLY B C 1
ATOM 2913 O O . GLY B 1 29 ? 8.789 40.656 14.602 1 98.69 29 GLY B O 1
ATOM 2914 N N . PHE B 1 30 ? 8.352 38.469 14.859 1 98.69 30 PHE B N 1
ATOM 2915 C CA . PHE B 1 30 ? 9.547 38.219 15.656 1 98.69 30 PHE B CA 1
ATOM 2916 C C . PHE B 1 30 ? 10.406 37.125 15.008 1 98.69 30 PHE B C 1
ATOM 2918 O O . PHE B 1 30 ? 9.906 36.062 14.656 1 98.69 30 PHE B O 1
ATOM 2925 N N . ASP B 1 31 ? 11.633 37.344 14.859 1 98.44 31 ASP B N 1
ATOM 2926 C CA . ASP B 1 31 ? 12.672 36.375 14.508 1 98.44 31 ASP B CA 1
ATOM 2927 C C . ASP B 1 31 ? 14.039 36.844 15 1 98.44 31 ASP B C 1
ATOM 2929 O O . ASP B 1 31 ? 14.398 38.031 14.859 1 98.44 31 ASP B O 1
ATOM 2933 N N . PRO B 1 32 ? 14.75 35.875 15.602 1 97 32 PRO B N 1
ATOM 2934 C CA . PRO B 1 32 ? 16.078 36.312 16.062 1 97 32 PRO B CA 1
ATOM 2935 C C . PRO B 1 32 ? 17 36.656 14.898 1 97 32 PRO B C 1
ATOM 2937 O O . PRO B 1 32 ? 17.984 37.375 15.102 1 97 32 PRO B O 1
ATOM 2940 N N . ARG B 1 33 ? 16.75 36.125 13.703 1 96.25 33 ARG B N 1
ATOM 2941 C CA . ARG B 1 33 ? 17.594 36.375 12.547 1 96.25 33 ARG B CA 1
ATOM 2942 C C . ARG B 1 33 ? 17.219 37.688 11.867 1 96.25 33 ARG B C 1
ATOM 2944 O O . ARG B 1 33 ? 16.078 37.875 11.461 1 96.25 33 ARG B O 1
ATOM 2951 N N . GLN B 1 34 ? 18.172 38.5 11.555 1 97.5 34 GLN B N 1
ATOM 2952 C CA . GLN B 1 34 ? 17.953 39.812 10.953 1 97.5 34 GLN B CA 1
ATOM 2953 C C . GLN B 1 34 ? 17.516 39.688 9.492 1 97.5 34 GLN B C 1
ATOM 2955 O O . GLN B 1 34 ? 16.688 40.469 9.023 1 97.5 34 GLN B O 1
ATOM 2960 N N . ASP B 1 35 ? 18.125 38.719 8.82 1 96 35 ASP B N 1
ATOM 2961 C CA . ASP B 1 35 ? 17.797 38.562 7.402 1 96 35 ASP B CA 1
ATOM 2962 C C . ASP B 1 35 ? 16.328 38.219 7.207 1 96 35 ASP B C 1
ATOM 2964 O O . ASP B 1 35 ? 15.688 38.719 6.277 1 96 35 ASP B O 1
ATOM 2968 N N . ARG B 1 36 ? 15.805 37.438 8.141 1 95.94 36 ARG B N 1
ATOM 2969 C CA . ARG B 1 36 ? 14.391 37.062 8.07 1 95.94 36 ARG B CA 1
ATOM 2970 C C . ARG B 1 36 ? 13.492 38.281 8.391 1 95.94 36 ARG B C 1
ATOM 2972 O O . ARG B 1 36 ? 12.453 38.438 7.762 1 95.94 36 ARG B O 1
ATOM 2979 N N . ARG B 1 37 ? 13.891 39.031 9.305 1 98 37 ARG B N 1
ATOM 2980 C CA . ARG B 1 37 ? 13.141 40.25 9.656 1 98 37 ARG B CA 1
ATOM 2981 C C . ARG B 1 37 ? 13.141 41.25 8.5 1 98 37 ARG B C 1
ATOM 2983 O O . ARG B 1 37 ? 12.078 41.719 8.086 1 98 37 ARG B O 1
ATOM 2990 N N . ASP B 1 38 ? 14.297 41.438 7.953 1 98.06 38 ASP B N 1
ATOM 2991 C CA . ASP B 1 38 ? 14.422 42.406 6.852 1 98.06 38 ASP B CA 1
ATOM 2992 C C . ASP B 1 38 ? 13.555 42 5.668 1 98.06 38 ASP B C 1
ATOM 2994 O O . ASP B 1 38 ? 12.859 42.844 5.078 1 98.06 38 ASP B O 1
ATOM 2998 N N . GLU B 1 39 ? 13.625 40.75 5.398 1 97 39 GLU B N 1
ATOM 2999 C CA . GLU B 1 39 ? 12.852 40.25 4.277 1 97 39 GLU B CA 1
ATOM 3000 C C . GLU B 1 39 ? 11.352 40.438 4.508 1 97 39 GLU B C 1
ATOM 3002 O O . GLU B 1 39 ? 10.625 40.844 3.605 1 97 39 GLU B O 1
ATOM 3007 N N . SER B 1 40 ? 10.898 40.125 5.707 1 97.62 40 SER B N 1
ATOM 3008 C CA . SER B 1 40 ? 9.484 40.219 6.027 1 97.62 40 SER B CA 1
ATOM 3009 C C . SER B 1 40 ? 9.016 41.688 6.031 1 97.62 40 SER B C 1
ATOM 3011 O O . SER B 1 40 ? 7.906 42 5.578 1 97.62 40 SER B O 1
ATOM 3013 N N . GLU B 1 41 ? 9.836 42.594 6.508 1 98.06 41 GLU B N 1
ATOM 3014 C CA . GLU B 1 41 ? 9.5 44 6.488 1 98.06 41 GLU B CA 1
ATOM 3015 C C . GLU B 1 41 ? 9.375 44.531 5.059 1 98.06 41 GLU B C 1
ATOM 3017 O O . GLU B 1 41 ? 8.453 45.281 4.746 1 98.06 41 GLU B O 1
ATOM 3022 N N . LYS B 1 42 ? 10.289 44.062 4.293 1 97.62 42 LYS B N 1
ATOM 3023 C CA . LYS B 1 42 ? 10.32 44.531 2.902 1 97.62 42 LYS B CA 1
ATOM 3024 C C . LYS B 1 42 ? 9.125 43.969 2.125 1 97.62 42 LYS B C 1
ATOM 3026 O O . LYS B 1 42 ? 8.445 44.719 1.416 1 97.62 42 LYS B O 1
ATOM 3031 N N . LEU B 1 43 ? 8.844 42.719 2.305 1 96 43 LEU B N 1
ATOM 3032 C CA . LEU B 1 43 ? 7.855 42.031 1.483 1 96 43 LEU B CA 1
ATOM 3033 C C . LEU B 1 43 ? 6.441 42.344 1.977 1 96 43 LEU B C 1
ATOM 3035 O O . LEU B 1 43 ? 5.512 42.469 1.175 1 96 43 LEU B O 1
ATOM 3039 N N . TYR B 1 44 ? 6.316 42.469 3.314 1 97.12 44 TYR B N 1
ATOM 3040 C CA . TYR B 1 44 ? 4.957 42.469 3.848 1 97.12 44 TYR B CA 1
ATOM 3041 C C . TYR B 1 44 ? 4.648 43.75 4.578 1 97.12 44 TYR B C 1
ATOM 3043 O O . TYR B 1 44 ? 3.539 43.938 5.074 1 97.12 44 TYR B O 1
ATOM 3051 N N . LYS B 1 45 ? 5.594 44.625 4.699 1 97.19 45 LYS B N 1
ATOM 3052 C CA . LYS B 1 45 ? 5.426 45.969 5.297 1 97.19 45 LYS B CA 1
ATOM 3053 C C . LYS B 1 45 ? 4.898 45.844 6.727 1 97.19 45 LYS B C 1
ATOM 3055 O O . LYS B 1 45 ? 3.945 46.531 7.094 1 97.19 45 LYS B O 1
ATOM 3060 N N . ILE B 1 46 ? 5.512 44.938 7.48 1 97.75 46 ILE B N 1
ATOM 3061 C CA . ILE B 1 46 ? 5.191 44.812 8.891 1 97.75 46 ILE B CA 1
ATOM 3062 C C . ILE B 1 46 ? 6.398 45.188 9.742 1 97.75 46 ILE B C 1
ATOM 3064 O O . ILE B 1 46 ? 7.527 45.219 9.25 1 97.75 46 ILE B O 1
ATOM 3068 N N . SER B 1 47 ? 6.109 45.594 10.953 1 97.62 47 SER B N 1
ATOM 3069 C CA . SER B 1 47 ? 7.203 45.812 11.898 1 97.62 47 SER B CA 1
ATOM 3070 C C . SER B 1 47 ? 7.711 44.5 12.461 1 97.62 47 SER B C 1
ATOM 3072 O O . SER B 1 47 ? 6.957 43.531 12.562 1 97.62 47 SER B O 1
ATOM 3074 N N . THR B 1 48 ? 9.008 44.438 12.766 1 98.5 48 THR B N 1
ATOM 3075 C CA . THR B 1 48 ? 9.586 43.219 13.344 1 98.5 48 THR B CA 1
ATOM 3076 C C . THR B 1 48 ? 10.391 43.562 14.602 1 98.5 48 THR B C 1
ATOM 3078 O O . THR B 1 48 ? 10.75 44.719 14.828 1 98.5 48 THR B O 1
ATOM 3081 N N . VAL B 1 49 ? 10.578 42.594 15.453 1 98.5 49 VAL B N 1
ATOM 3082 C CA . VAL B 1 49 ? 11.359 42.75 16.688 1 98.5 49 VAL B CA 1
ATOM 3083 C C . VAL B 1 49 ? 12.398 41.656 16.781 1 98.5 49 VAL B C 1
ATOM 3085 O O . VAL B 1 49 ? 12.164 40.531 16.312 1 98.5 49 VAL B O 1
ATOM 3088 N N . PRO B 1 50 ? 13.484 41.844 17.422 1 97.94 50 PRO B N 1
ATOM 3089 C CA . PRO B 1 50 ? 14.578 40.875 17.453 1 97.94 50 PRO B CA 1
ATOM 3090 C C . PRO B 1 50 ? 14.469 39.906 18.625 1 97.94 50 PRO B C 1
ATOM 3092 O O . PRO B 1 50 ? 15.156 38.906 18.656 1 97.94 50 PRO B O 1
ATOM 3095 N N . THR B 1 51 ? 13.68 40.312 19.641 1 98.12 51 THR B N 1
ATOM 3096 C CA . THR B 1 51 ? 13.523 39.438 20.797 1 98.12 51 THR B CA 1
ATOM 3097 C C . THR B 1 51 ? 12.047 39.219 21.109 1 98.12 51 THR B C 1
ATOM 3099 O O . THR B 1 51 ? 11.219 40.094 20.828 1 98.12 51 THR B O 1
ATOM 3102 N N . ILE B 1 52 ? 11.805 38.094 21.766 1 98.25 52 ILE B N 1
ATOM 3103 C CA . ILE B 1 52 ? 10.422 37.781 22.109 1 98.25 52 ILE B CA 1
ATOM 3104 C C . ILE B 1 52 ? 9.898 38.781 23.141 1 98.25 52 ILE B C 1
ATOM 3106 O O . ILE B 1 52 ? 8.727 39.156 23.109 1 98.25 52 ILE B O 1
ATOM 3110 N N . ASN B 1 53 ? 10.75 39.25 24.016 1 97.88 53 ASN B N 1
ATOM 3111 C CA . ASN B 1 53 ? 10.375 40.219 25.031 1 97.88 53 ASN B CA 1
ATOM 3112 C C . ASN B 1 53 ? 9.914 41.531 24.406 1 97.88 53 ASN B C 1
ATOM 3114 O O . ASN B 1 53 ? 8.953 42.156 24.875 1 97.88 53 ASN B O 1
ATOM 3118 N N . ASP B 1 54 ? 10.602 41.938 23.359 1 97.75 54 ASP B N 1
ATOM 3119 C CA . ASP B 1 54 ? 10.203 43.156 22.641 1 97.75 54 ASP B CA 1
ATOM 3120 C C . ASP B 1 54 ? 8.805 43 22.047 1 97.75 54 ASP B C 1
ATOM 3122 O O . ASP B 1 54 ? 8.047 44 21.984 1 97.75 54 ASP B O 1
ATOM 3126 N N . GLY B 1 55 ? 8.492 41.844 21.594 1 97.69 55 GLY B N 1
ATOM 3127 C CA . GLY B 1 55 ? 7.164 41.594 21.062 1 97.69 55 GLY B CA 1
ATOM 3128 C C . GLY B 1 55 ? 6.086 41.594 22.125 1 97.69 55 GLY B C 1
ATOM 3129 O O . GLY B 1 55 ? 4.996 42.125 21.922 1 97.69 55 GLY B O 1
ATOM 3130 N N . LEU B 1 56 ? 6.441 41.031 23.297 1 98 56 LEU B N 1
ATOM 3131 C CA . LEU B 1 56 ? 5.488 40.938 24.391 1 98 56 LEU B CA 1
ATOM 3132 C C . LEU B 1 56 ? 5.137 42.312 24.938 1 98 56 LEU B C 1
ATOM 3134 O O . LEU B 1 56 ? 4.008 42.531 25.391 1 98 56 LEU B O 1
ATOM 3138 N N . LYS B 1 57 ? 6.051 43.25 24.844 1 97.06 57 LYS B N 1
ATOM 3139 C CA . LYS B 1 57 ? 5.848 44.594 25.344 1 97.06 57 LYS B CA 1
ATOM 3140 C C . LYS B 1 57 ? 4.75 45.312 24.562 1 97.06 57 LYS B C 1
ATOM 3142 O O . LYS B 1 57 ? 4.164 46.281 25.047 1 97.06 57 LYS B O 1
ATOM 3147 N N . LEU B 1 58 ? 4.484 44.812 23.438 1 96.31 58 LEU B N 1
ATOM 3148 C CA . LEU B 1 58 ? 3.49 45.469 22.578 1 96.31 58 LEU B CA 1
ATOM 3149 C C . LEU B 1 58 ? 2.098 44.906 22.859 1 96.31 58 LEU B C 1
ATOM 3151 O O . LEU B 1 58 ? 1.141 45.219 22.156 1 96.31 58 LEU B O 1
ATOM 3155 N N . ASN B 1 59 ? 1.954 44.062 23.828 1 95.94 59 ASN B N 1
ATOM 3156 C CA . ASN B 1 59 ? 0.707 43.5 24.344 1 95.94 59 ASN B CA 1
ATOM 3157 C C . ASN B 1 59 ? -0.111 42.844 23.25 1 95.94 59 ASN B C 1
ATOM 3159 O O . ASN B 1 59 ? -1.276 43.188 23.031 1 95.94 59 ASN B O 1
ATOM 3163 N N . PRO B 1 60 ? 0.48 41.875 22.562 1 97.81 60 PRO B N 1
ATOM 3164 C CA . PRO B 1 60 ? -0.292 41.156 21.547 1 97.81 60 PRO B CA 1
ATOM 3165 C C . PRO B 1 60 ? -1.472 40.375 22.125 1 97.81 60 PRO B C 1
ATOM 3167 O O . PRO B 1 60 ? -1.365 39.812 23.219 1 97.81 60 PRO B O 1
ATOM 3170 N N . LYS B 1 61 ? -2.561 40.375 21.391 1 96.5 61 LYS B N 1
ATOM 3171 C CA . LYS B 1 61 ? -3.742 39.625 21.797 1 96.5 61 LYS B CA 1
ATOM 3172 C C . LYS B 1 61 ? -3.617 38.156 21.375 1 96.5 61 LYS B C 1
ATOM 3174 O O . LYS B 1 61 ? -4.211 37.281 22 1 96.5 61 LYS B O 1
ATOM 3179 N N . CYS B 1 62 ? -2.832 37.938 20.328 1 97 62 CYS B N 1
ATOM 3180 C CA . CYS B 1 62 ? -2.662 36.594 19.797 1 97 62 CYS B CA 1
ATOM 3181 C C . CYS B 1 62 ? -1.235 36.375 19.297 1 97 62 CYS B C 1
ATOM 3183 O O . CYS B 1 62 ? -0.57 37.344 18.875 1 97 62 CYS B O 1
ATOM 3185 N N . MET B 1 63 ? -0.844 35.125 19.391 1 98.5 63 MET B N 1
ATOM 3186 C CA . MET B 1 63 ? 0.461 34.688 18.891 1 98.5 63 MET B CA 1
ATOM 3187 C C . MET B 1 63 ? 0.314 33.562 17.875 1 98.5 63 MET B C 1
ATOM 3189 O O . MET B 1 63 ? -0.41 32.594 18.109 1 98.5 63 MET B O 1
ATOM 3193 N N . ILE B 1 64 ? 0.909 33.75 16.719 1 98.81 64 ILE B N 1
ATOM 3194 C CA . ILE B 1 64 ? 1.027 32.688 15.742 1 98.81 64 ILE B CA 1
ATOM 3195 C C . ILE B 1 64 ? 2.445 32.125 15.766 1 98.81 64 ILE B C 1
ATOM 3197 O O . ILE B 1 64 ? 3.389 32.781 15.312 1 98.81 64 ILE B O 1
ATOM 3201 N N . ILE B 1 65 ? 2.559 30.922 16.234 1 98.81 65 ILE B N 1
ATOM 3202 C CA . ILE B 1 65 ? 3.859 30.297 16.438 1 98.81 65 ILE B CA 1
ATOM 3203 C C . ILE B 1 65 ? 4.219 29.453 15.219 1 98.81 65 ILE B C 1
ATOM 3205 O O . ILE B 1 65 ? 3.66 28.375 15.023 1 98.81 65 ILE B O 1
ATOM 3209 N N . SER B 1 66 ? 5.168 29.938 14.445 1 97.56 66 SER B N 1
ATOM 3210 C CA . SER B 1 66 ? 5.578 29.297 13.203 1 97.56 66 SER B CA 1
ATOM 3211 C C . SER B 1 66 ? 7.078 29.016 13.203 1 97.56 66 SER B C 1
ATOM 3213 O O . SER B 1 66 ? 7.742 29.188 12.18 1 97.56 66 SER B O 1
ATOM 3215 N N . THR B 1 67 ? 7.617 28.641 14.328 1 95.19 67 THR B N 1
ATOM 3216 C CA . THR B 1 67 ? 9.008 28.234 14.492 1 95.19 67 THR B CA 1
ATOM 3217 C C . THR B 1 67 ? 9.195 26.781 14.078 1 95.19 67 THR B C 1
ATOM 3219 O O . THR B 1 67 ? 8.219 26.094 13.742 1 95.19 67 THR B O 1
ATOM 3222 N N . PRO B 1 68 ? 10.422 26.328 14.055 1 90.25 68 PRO B N 1
ATOM 3223 C CA . PRO B 1 68 ? 10.602 24.875 13.93 1 90.25 68 PRO B CA 1
ATOM 3224 C C . PRO B 1 68 ? 9.898 24.094 15.047 1 90.25 68 PRO B C 1
ATOM 3226 O O . PRO B 1 68 ? 9.742 24.609 16.156 1 90.25 68 PRO B O 1
ATOM 3229 N N . PRO B 1 69 ? 9.547 22.891 14.773 1 90.94 69 PRO B N 1
ATOM 3230 C CA . PRO B 1 69 ? 8.68 22.141 15.68 1 90.94 69 PRO B CA 1
ATOM 3231 C C . PRO B 1 69 ? 9.281 22 17.078 1 90.94 69 PRO B C 1
ATOM 3233 O O . PRO B 1 69 ? 8.539 21.953 18.062 1 90.94 69 PRO B O 1
ATOM 3236 N N . ASP B 1 70 ? 10.539 21.953 17.156 1 90.12 70 ASP B N 1
ATOM 3237 C CA . ASP B 1 70 ? 11.18 21.734 18.453 1 90.12 70 ASP B CA 1
ATOM 3238 C C . ASP B 1 70 ? 11.055 22.969 19.344 1 90.12 70 ASP B C 1
ATOM 3240 O O . ASP B 1 70 ? 11.312 22.906 20.547 1 90.12 70 ASP B O 1
ATOM 3244 N N . LEU B 1 71 ? 10.555 24.094 18.797 1 94.44 71 LEU B N 1
ATOM 3245 C CA . LEU B 1 71 ? 10.438 25.328 19.562 1 94.44 71 LEU B CA 1
ATOM 3246 C C . LEU B 1 71 ? 8.977 25.688 19.812 1 94.44 71 LEU B C 1
ATOM 3248 O O . LEU B 1 71 ? 8.68 26.672 20.5 1 94.44 71 LEU B O 1
ATOM 3252 N N . HIS B 1 72 ? 8.031 24.891 19.328 1 96.81 72 HIS B N 1
ATOM 3253 C CA . HIS B 1 72 ? 6.613 25.203 19.5 1 96.81 72 HIS B CA 1
ATOM 3254 C C . HIS B 1 72 ? 6.242 25.281 20.984 1 96.81 72 HIS B C 1
ATOM 3256 O O . HIS B 1 72 ? 5.578 26.234 21.406 1 96.81 72 HIS B O 1
ATOM 3262 N N . TYR B 1 73 ? 6.711 24.328 21.734 1 97.5 73 TYR B N 1
ATOM 3263 C CA . TYR B 1 73 ? 6.352 24.281 23.141 1 97.5 73 TYR B CA 1
ATOM 3264 C C . TYR B 1 73 ? 6.906 25.484 23.891 1 97.5 73 TYR B C 1
ATOM 3266 O O . TYR B 1 73 ? 6.219 26.062 24.734 1 97.5 73 TYR B O 1
ATOM 3274 N N . LYS B 1 74 ? 8.109 25.828 23.594 1 97.88 74 LYS B N 1
ATOM 3275 C CA . LYS B 1 74 ? 8.75 26.984 24.219 1 97.88 74 LYS B CA 1
ATOM 3276 C C . LYS B 1 74 ? 7.891 28.234 24.094 1 97.88 74 LYS B C 1
ATOM 3278 O O . LYS B 1 74 ? 7.617 28.906 25.078 1 97.88 74 LYS B O 1
ATOM 3283 N N . TYR B 1 75 ? 7.406 28.5 22.953 1 98.56 75 TYR B N 1
ATOM 3284 C CA . TYR B 1 75 ? 6.691 29.75 22.734 1 98.56 75 TYR B CA 1
ATOM 3285 C C . TYR B 1 75 ? 5.223 29.625 23.125 1 98.56 75 TYR B C 1
ATOM 3287 O O . TYR B 1 75 ? 4.578 30.609 23.469 1 98.56 75 TYR B O 1
ATOM 3295 N N . ALA B 1 76 ? 4.715 28.391 23.062 1 98.56 76 ALA B N 1
ATOM 3296 C CA . ALA B 1 76 ? 3.396 28.188 23.656 1 98.56 76 ALA B CA 1
ATOM 3297 C C . ALA B 1 76 ? 3.4 28.531 25.141 1 98.56 76 ALA B C 1
ATOM 3299 O O . ALA B 1 76 ? 2.453 29.125 25.641 1 98.56 76 ALA B O 1
ATOM 3300 N N . LEU B 1 77 ? 4.484 28.141 25.781 1 98 77 LEU B N 1
ATOM 3301 C CA . LEU B 1 77 ? 4.637 28.469 27.203 1 98 77 LEU B CA 1
ATOM 3302 C C . LEU B 1 77 ? 4.664 29.984 27.422 1 98 77 LEU B C 1
ATOM 3304 O O . LEU B 1 77 ? 4.059 30.484 28.359 1 98 77 LEU B O 1
ATOM 3308 N N . VAL B 1 78 ? 5.371 30.641 26.578 1 98.44 78 VAL B N 1
ATOM 3309 C CA . VAL B 1 78 ? 5.449 32.094 26.656 1 98.44 78 VAL B CA 1
ATOM 3310 C C . VAL B 1 78 ? 4.051 32.688 26.516 1 98.44 78 VAL B C 1
ATOM 3312 O O . VAL B 1 78 ? 3.666 33.594 27.281 1 98.44 78 VAL B O 1
ATOM 3315 N N . ALA B 1 79 ? 3.279 32.219 25.562 1 98.56 79 ALA B N 1
ATOM 3316 C CA . ALA B 1 79 ? 1.923 32.719 25.328 1 98.56 79 ALA B CA 1
ATOM 3317 C C . ALA B 1 79 ? 1.043 32.469 26.562 1 98.56 79 ALA B C 1
ATOM 3319 O O . ALA B 1 79 ? 0.348 33.375 27.016 1 98.56 79 ALA B O 1
ATOM 3320 N N . MET B 1 80 ? 1.124 31.297 27.094 1 97.94 80 MET B N 1
ATOM 3321 C CA . MET B 1 80 ? 0.275 30.922 28.219 1 97.94 80 MET B CA 1
ATOM 3322 C C . MET B 1 80 ? 0.641 31.719 29.469 1 97.94 80 MET B C 1
ATOM 3324 O O . MET B 1 80 ? -0.24 32.188 30.203 1 97.94 80 MET B O 1
ATOM 3328 N N . LYS B 1 81 ? 1.929 31.922 29.703 1 97.19 81 LYS B N 1
ATOM 3329 C CA . LYS B 1 81 ? 2.393 32.688 30.844 1 97.19 81 LYS B CA 1
ATOM 3330 C C . LYS B 1 81 ? 1.877 34.125 30.766 1 97.19 81 LYS B C 1
ATOM 3332 O O . LYS B 1 81 ? 1.604 34.75 31.797 1 97.19 81 LYS B O 1
ATOM 3337 N N . ASN B 1 82 ? 1.706 34.656 29.609 1 97.5 82 ASN B N 1
ATOM 3338 C CA . ASN B 1 82 ? 1.307 36.031 29.406 1 97.5 82 ASN B CA 1
ATOM 3339 C C . ASN B 1 82 ? -0.172 36.156 29.047 1 97.5 82 ASN B C 1
ATOM 3341 O O . ASN B 1 82 ? -0.645 37.219 28.688 1 97.5 82 ASN B O 1
ATOM 3345 N N . LYS B 1 83 ? -0.891 35.031 29.078 1 97 83 LYS B N 1
ATOM 3346 C CA . LYS B 1 83 ? -2.326 34.969 28.812 1 97 83 LYS B CA 1
ATOM 3347 C C . LYS B 1 83 ? -2.654 35.5 27.422 1 97 83 LYS B C 1
ATOM 3349 O O . LYS B 1 83 ? -3.555 36.312 27.266 1 97 83 LYS B O 1
ATOM 3354 N N . ILE B 1 84 ? -1.938 35.062 26.469 1 98.19 84 ILE B N 1
ATOM 3355 C CA . ILE B 1 84 ? -2.115 35.406 25.062 1 98.19 84 ILE B CA 1
ATOM 3356 C C . ILE B 1 84 ? -2.68 34.219 24.297 1 98.19 84 ILE B C 1
ATOM 3358 O O . ILE B 1 84 ? -2.18 33.094 24.438 1 98.19 84 ILE B O 1
ATOM 3362 N N . HIS B 1 85 ? -3.791 34.375 23.531 1 98.12 85 HIS B N 1
ATOM 3363 C CA . HIS B 1 85 ? -4.234 33.344 22.625 1 98.12 85 HIS B CA 1
ATOM 3364 C C . HIS B 1 85 ? -3.111 32.906 21.672 1 98.12 85 HIS B C 1
ATOM 3366 O O . HIS B 1 85 ? -2.285 33.75 21.281 1 98.12 85 HIS B O 1
ATOM 3372 N N . PHE B 1 86 ? -3.102 31.547 21.312 1 98.56 86 PHE B N 1
ATOM 3373 C CA . PHE B 1 86 ? -1.997 31.219 20.406 1 98.56 86 PHE B CA 1
ATOM 3374 C C . PHE B 1 86 ? -2.391 30.094 19.469 1 98.56 86 PHE B C 1
ATOM 3376 O O . PHE B 1 86 ? -3.303 29.312 19.75 1 98.56 86 PHE B O 1
ATOM 3383 N N . PHE B 1 87 ? -1.774 30.094 18.312 1 98.44 87 PHE B N 1
ATOM 3384 C CA . PHE B 1 87 ? -1.813 29.078 17.266 1 98.44 87 PHE B CA 1
ATOM 3385 C C . PHE B 1 87 ? -0.424 28.5 17.016 1 98.44 87 PHE B C 1
ATOM 3387 O O . PHE B 1 87 ? 0.559 29.25 16.953 1 98.44 87 PHE B O 1
ATOM 3394 N N . THR B 1 88 ? -0.331 27.203 16.984 1 98.31 88 THR B N 1
ATOM 3395 C CA . THR B 1 88 ? 0.959 26.594 16.672 1 98.31 88 THR B CA 1
ATOM 3396 C C . THR B 1 88 ? 0.888 25.812 15.367 1 98.31 88 THR B C 1
ATOM 3398 O O . THR B 1 88 ? -0.162 25.266 15.023 1 98.31 88 THR B O 1
ATOM 3401 N N . GLU B 1 89 ? 2.02 25.766 14.688 1 96.69 89 GLU B N 1
ATOM 3402 C CA . GLU B 1 89 ? 2.152 24.75 13.648 1 96.69 89 GLU B CA 1
ATOM 3403 C C . GLU B 1 89 ? 2.072 23.344 14.242 1 96.69 89 GLU B C 1
ATOM 3405 O O . GLU B 1 89 ? 1.915 23.188 15.453 1 96.69 89 GLU B O 1
ATOM 3410 N N . VAL B 1 90 ? 2.172 22.375 13.367 1 93.81 90 VAL B N 1
ATOM 3411 C CA . VAL B 1 90 ? 2.002 21 13.789 1 93.81 90 VAL B CA 1
ATOM 3412 C C . VAL B 1 90 ? 3.092 20.625 14.789 1 93.81 90 VAL B C 1
ATOM 3414 O O . VAL B 1 90 ? 4.273 20.891 14.562 1 93.81 90 VAL B O 1
ATOM 3417 N N . ASN B 1 91 ? 2.66 20.094 15.922 1 95.31 91 ASN B N 1
ATOM 3418 C CA . ASN B 1 91 ? 3.602 19.625 16.938 1 95.31 91 ASN B CA 1
ATOM 3419 C C . ASN B 1 91 ? 4.016 18.188 16.703 1 95.31 91 ASN B C 1
ATOM 3421 O O . ASN B 1 91 ? 3.283 17.406 16.094 1 95.31 91 ASN B O 1
ATOM 3425 N N . LEU B 1 92 ? 5.223 17.766 17.297 1 93.62 92 LEU B N 1
ATOM 3426 C CA . LEU B 1 92 ? 5.734 16.422 17.031 1 93.62 92 LEU B CA 1
ATOM 3427 C C . LEU B 1 92 ? 6.031 15.688 18.328 1 93.62 92 LEU B C 1
ATOM 3429 O O . LEU B 1 92 ? 6.488 14.539 18.297 1 93.62 92 LEU B O 1
ATOM 3433 N N . SER B 1 93 ? 5.77 16.328 19.438 1 95.25 93 SER B N 1
ATOM 3434 C CA . SER B 1 93 ? 6.02 15.703 20.734 1 95.25 93 SER B CA 1
ATOM 3435 C C . SER B 1 93 ? 4.73 15.531 21.516 1 95.25 93 SER B C 1
ATOM 3437 O O . SER B 1 93 ? 4.137 16.516 21.969 1 95.25 93 SER B O 1
ATOM 3439 N N . SER B 1 94 ? 4.379 14.266 21.734 1 96.44 94 SER B N 1
ATOM 3440 C CA . SER B 1 94 ? 3.189 13.984 22.531 1 96.44 94 SER B CA 1
ATOM 3441 C C . SER B 1 94 ? 3.355 14.5 23.953 1 96.44 94 SER B C 1
ATOM 3443 O O . SER B 1 94 ? 2.398 14.984 24.562 1 96.44 94 SER B O 1
ATOM 3445 N N . ASN B 1 95 ? 4.543 14.469 24.438 1 96.94 95 ASN B N 1
ATOM 3446 C CA . ASN B 1 95 ? 4.828 14.961 25.781 1 96.94 95 ASN B CA 1
ATOM 3447 C C . ASN B 1 95 ? 4.586 16.469 25.891 1 96.94 95 ASN B C 1
ATOM 3449 O O . ASN B 1 95 ? 3.951 16.938 26.844 1 96.94 95 ASN B O 1
ATOM 3453 N N . ASP B 1 96 ? 5.07 17.188 24.922 1 97.56 96 ASP B N 1
ATOM 3454 C CA . ASP B 1 96 ? 4.898 18.625 24.922 1 97.56 96 ASP B CA 1
ATOM 3455 C C . ASP B 1 96 ? 3.424 19.016 24.828 1 97.56 96 ASP B C 1
ATOM 3457 O O . ASP B 1 96 ? 2.957 19.906 25.531 1 97.56 96 ASP B O 1
ATOM 3461 N N . VAL B 1 97 ? 2.75 18.312 23.984 1 98.19 97 VAL B N 1
ATOM 3462 C CA . VAL B 1 97 ? 1.338 18.609 23.781 1 98.19 97 VAL B CA 1
ATOM 3463 C C . VAL B 1 97 ? 0.551 18.281 25.047 1 98.19 97 VAL B C 1
ATOM 3465 O O . VAL B 1 97 ? -0.37 19.016 25.422 1 98.19 97 VAL B O 1
ATOM 3468 N N . GLN B 1 98 ? 0.892 17.234 25.703 1 98 98 GLN B N 1
ATOM 3469 C CA . GLN B 1 98 ? 0.251 16.891 26.969 1 98 98 GLN B CA 1
ATOM 3470 C C . GLN B 1 98 ? 0.435 18.016 28 1 98 98 GLN B C 1
ATOM 3472 O O . GLN B 1 98 ? -0.505 18.375 28.703 1 98 98 GLN B O 1
ATOM 3477 N N . LYS B 1 99 ? 1.603 18.547 28.047 1 98 99 LYS B N 1
ATOM 3478 C CA . LYS B 1 99 ? 1.897 19.641 28.953 1 98 99 LYS B CA 1
ATOM 3479 C C . LYS B 1 99 ? 1.089 20.891 28.594 1 98 99 LYS B C 1
ATOM 3481 O O . LYS B 1 99 ? 0.603 21.594 29.484 1 98 99 LYS B O 1
ATOM 3486 N N . ILE B 1 100 ? 0.993 21.141 27.344 1 98.38 100 ILE B N 1
ATOM 3487 C CA . ILE B 1 100 ? 0.219 22.281 26.875 1 98.38 100 ILE B CA 1
ATOM 3488 C C . ILE B 1 100 ? -1.231 22.141 27.328 1 98.38 100 ILE B C 1
ATOM 3490 O O . ILE B 1 100 ? -1.812 23.094 27.859 1 98.38 100 ILE B O 1
ATOM 3494 N N . ILE B 1 101 ? -1.793 20.938 27.141 1 97.94 101 ILE B N 1
ATOM 3495 C CA . ILE B 1 101 ? -3.18 20.688 27.516 1 97.94 101 ILE B CA 1
ATOM 3496 C C . ILE B 1 101 ? -3.371 20.953 29.016 1 97.94 101 ILE B C 1
ATOM 3498 O O . ILE B 1 101 ? -4.309 21.641 29.406 1 97.94 101 ILE B O 1
ATOM 3502 N N . LYS B 1 102 ? -2.492 20.484 29.812 1 97.62 102 LYS B N 1
ATOM 3503 C CA . LYS B 1 102 ? -2.576 20.641 31.25 1 97.62 102 LYS B CA 1
ATOM 3504 C C . LYS B 1 102 ? -2.52 22.109 31.656 1 97.62 102 LYS B C 1
ATOM 3506 O O . LYS B 1 102 ? -3.305 22.562 32.5 1 97.62 102 LYS B O 1
ATOM 3511 N N . LYS B 1 103 ? -1.657 22.844 31.047 1 96.62 103 LYS B N 1
ATOM 3512 C CA . LYS B 1 103 ? -1.438 24.234 31.406 1 96.62 103 LYS B CA 1
ATOM 3513 C C . LYS B 1 103 ? -2.57 25.125 30.891 1 96.62 103 LYS B C 1
ATOM 3515 O O . LYS B 1 103 ? -2.904 26.125 31.516 1 96.62 103 LYS B O 1
ATOM 3520 N N . LEU B 1 104 ? -3.098 24.734 29.781 1 96.06 104 LEU B N 1
ATOM 3521 C CA . LEU B 1 104 ? -4.195 25.516 29.203 1 96.06 104 LEU B CA 1
ATOM 3522 C C . LEU B 1 104 ? -5.445 25.406 30.078 1 96.06 104 LEU B C 1
ATOM 3524 O O . LEU B 1 104 ? -6.285 26.312 30.078 1 96.06 104 LEU B O 1
ATOM 3528 N N . ASN B 1 105 ? -5.406 24.203 30.719 1 92.19 105 ASN B N 1
ATOM 3529 C CA . ASN B 1 105 ? -6.559 24 31.594 1 92.19 105 ASN B CA 1
ATOM 3530 C C . ASN B 1 105 ? -6.641 25.062 32.688 1 92.19 105 ASN B C 1
ATOM 3532 O O . ASN B 1 105 ? -5.688 25.266 33.438 1 92.19 105 ASN B O 1
ATOM 3536 N N . GLY B 1 106 ? -7.578 25.922 32.719 1 89.56 106 GLY B N 1
ATOM 3537 C CA . GLY B 1 106 ? -7.777 26.938 33.75 1 89.56 106 GLY B CA 1
ATOM 3538 C C . GLY B 1 106 ? -7.477 28.344 33.25 1 89.56 106 GLY B C 1
ATOM 3539 O O . GLY B 1 106 ? -7.684 29.328 33.969 1 89.56 106 GLY B O 1
ATOM 3540 N N . LEU B 1 107 ? -6.934 28.375 32.094 1 93.44 107 LEU B N 1
ATOM 3541 C CA . LEU B 1 107 ? -6.668 29.688 31.531 1 93.44 107 LEU B CA 1
ATOM 3542 C C . LEU B 1 107 ? -7.836 30.141 30.656 1 93.44 107 LEU B C 1
ATOM 3544 O O . LEU B 1 107 ? -8.57 29.328 30.109 1 93.44 107 LEU B O 1
ATOM 3548 N N . SER B 1 108 ? -7.941 31.422 30.578 1 92.56 108 SER B N 1
ATOM 3549 C CA . SER B 1 108 ? -9.039 32 29.797 1 92.56 108 SER B CA 1
ATOM 3550 C C . SER B 1 108 ? -8.594 32.281 28.359 1 92.56 108 SER B C 1
ATOM 3552 O O . SER B 1 108 ? -9.203 33.125 27.688 1 92.56 108 SER B O 1
ATOM 3554 N N . ILE B 1 109 ? -7.574 31.688 27.906 1 95.44 109 ILE B N 1
ATOM 3555 C CA . ILE B 1 109 ? -7.086 31.906 26.547 1 95.44 109 ILE B CA 1
ATOM 3556 C C . ILE B 1 109 ? -7.297 30.656 25.719 1 95.44 109 ILE B C 1
ATOM 3558 O O . ILE B 1 109 ? -7.508 29.562 26.25 1 95.44 109 ILE B O 1
ATOM 3562 N N . LEU B 1 110 ? -7.262 30.844 24.406 1 96.31 110 LEU B N 1
ATOM 3563 C CA . LEU B 1 110 ? -7.422 29.75 23.469 1 96.31 110 LEU B CA 1
ATOM 3564 C C . LEU B 1 110 ? -6.102 29.438 22.766 1 96.31 110 LEU B C 1
ATOM 3566 O O . LEU B 1 110 ? -5.387 30.344 22.344 1 96.31 110 LEU B O 1
ATOM 3570 N N . GLY B 1 111 ? -5.723 28.188 22.812 1 97.56 111 GLY B N 1
ATOM 3571 C CA . GLY B 1 111 ? -4.637 27.672 22 1 97.56 111 GLY B CA 1
ATOM 3572 C C . GLY B 1 111 ? -5.086 26.594 21.031 1 97.56 111 GLY B C 1
ATOM 3573 O O . GLY B 1 111 ? -5.836 25.688 21.406 1 97.56 111 GLY B O 1
ATOM 3574 N N . LEU B 1 112 ? -4.707 26.734 19.766 1 97.94 112 LEU B N 1
ATOM 3575 C CA . LEU B 1 112 ? -5.066 25.719 18.781 1 97.94 112 LEU B CA 1
ATOM 3576 C C . LEU B 1 112 ? -3.848 25.312 17.969 1 97.94 112 LEU B C 1
ATOM 3578 O O . LEU B 1 112 ? -2.982 26.125 17.656 1 97.94 112 LEU B O 1
ATOM 3582 N N . PRO B 1 113 ? -3.75 24.031 17.625 1 98.19 113 PRO B N 1
ATOM 3583 C CA . PRO B 1 113 ? -2.715 23.547 16.703 1 98.19 113 PRO B CA 1
ATOM 3584 C C . PRO B 1 113 ? -3.172 23.562 15.25 1 98.19 113 PRO B C 1
ATOM 3586 O O . PRO B 1 113 ? -4.375 23.531 14.977 1 98.19 113 PRO B O 1
ATOM 3589 N N . SER B 1 114 ? -2.213 23.516 14.414 1 97.19 114 SER B N 1
ATOM 3590 C CA . SER B 1 114 ? -2.479 23.5 12.977 1 97.19 114 SER B CA 1
ATOM 3591 C C . SER B 1 114 ? -3.125 22.188 12.547 1 97.19 114 SER B C 1
ATOM 3593 O O . SER B 1 114 ? -2.783 21.125 13.07 1 97.19 114 SER B O 1
ATOM 3595 N N . ASN B 1 115 ? -4.027 22.188 11.617 1 95.94 115 ASN B N 1
ATOM 3596 C CA . ASN B 1 115 ? -4.711 21.078 10.961 1 95.94 115 ASN B CA 1
ATOM 3597 C C . ASN B 1 115 ? -5.102 21.438 9.531 1 95.94 115 ASN B C 1
ATOM 3599 O O . ASN B 1 115 ? -6.203 21.109 9.086 1 95.94 115 ASN B O 1
ATOM 3603 N N . THR B 1 116 ? -4.305 22.016 8.828 1 94 116 THR B N 1
ATOM 3604 C CA . THR B 1 116 ? -4.512 22.734 7.578 1 94 116 THR B CA 1
ATOM 3605 C C . THR B 1 116 ? -5.23 21.859 6.562 1 94 116 THR B C 1
ATOM 3607 O O . THR B 1 116 ? -6.125 22.312 5.852 1 94 116 THR B O 1
ATOM 3610 N N . LEU B 1 117 ? -4.957 20.578 6.535 1 93.25 117 LEU B N 1
ATOM 3611 C CA . LEU B 1 117 ? -5.391 19.734 5.426 1 93.25 117 LEU B CA 1
ATOM 3612 C C . LEU B 1 117 ? -6.887 19.438 5.512 1 93.25 117 LEU B C 1
ATOM 3614 O O . LEU B 1 117 ? -7.508 19.062 4.52 1 93.25 117 LEU B O 1
ATOM 3618 N N . ILE B 1 118 ? -7.48 19.641 6.648 1 94.12 118 ILE B N 1
ATOM 3619 C CA . ILE B 1 118 ? -8.914 19.391 6.75 1 94.12 118 ILE B CA 1
ATOM 3620 C C . ILE B 1 118 ? -9.68 20.469 5.969 1 94.12 118 ILE B C 1
ATOM 3622 O O . ILE B 1 118 ? -10.859 20.281 5.664 1 94.12 118 ILE B O 1
ATOM 3626 N N . TYR B 1 119 ? -8.992 21.594 5.668 1 93.19 119 TYR B N 1
ATOM 3627 C CA . TYR B 1 119 ? -9.617 22.688 4.93 1 93.19 119 TYR B CA 1
ATOM 3628 C C . TYR B 1 119 ? -9.43 22.516 3.43 1 93.19 119 TYR B C 1
ATOM 3630 O O . TYR B 1 119 ? -9.945 23.297 2.635 1 93.19 119 TYR B O 1
ATOM 3638 N N . HIS B 1 120 ? -8.695 21.516 3.031 1 93.19 120 HIS B N 1
ATOM 3639 C CA . HIS B 1 120 ? -8.461 21.266 1.614 1 93.19 120 HIS B CA 1
ATOM 3640 C C . HIS B 1 120 ? -9.75 20.844 0.915 1 93.19 120 HIS B C 1
ATOM 3642 O O . HIS B 1 120 ? -10.422 19.906 1.358 1 93.19 120 HIS B O 1
ATOM 3648 N N . PRO B 1 121 ? -10.086 21.453 -0.208 1 92.5 121 PRO B N 1
ATOM 3649 C CA . PRO B 1 121 ? -11.336 21.156 -0.904 1 92.5 121 PRO B CA 1
ATOM 3650 C C . PRO B 1 121 ? -11.453 19.672 -1.279 1 92.5 121 PRO B C 1
ATOM 3652 O O . PRO B 1 121 ? -12.539 19.109 -1.2 1 92.5 121 PRO B O 1
ATOM 3655 N N . LEU B 1 122 ? -10.414 19.078 -1.625 1 93.38 122 LEU B N 1
ATOM 3656 C CA . LEU B 1 122 ? -10.43 17.672 -1.993 1 93.38 122 LEU B CA 1
ATOM 3657 C C . LEU B 1 122 ? -10.766 16.797 -0.789 1 93.38 122 LEU B C 1
ATOM 3659 O O . LEU B 1 122 ? -11.523 15.836 -0.908 1 93.38 122 LEU B O 1
ATOM 3663 N N . ILE B 1 123 ? -10.164 17.078 0.354 1 95 123 ILE B N 1
ATOM 3664 C CA . ILE B 1 123 ? -10.422 16.328 1.578 1 95 123 ILE B CA 1
ATOM 3665 C C . ILE B 1 123 ? -11.875 16.516 2.008 1 95 123 ILE B C 1
ATOM 3667 O O . ILE B 1 123 ? -12.539 15.562 2.406 1 95 123 ILE B O 1
ATOM 3671 N N . LYS B 1 124 ? -12.344 17.75 1.885 1 94.25 124 LYS B N 1
ATOM 3672 C CA . LYS B 1 124 ? -13.75 18.016 2.197 1 94.25 124 LYS B CA 1
ATOM 3673 C C . LYS B 1 124 ? -14.672 17.219 1.28 1 94.25 124 LYS B C 1
ATOM 3675 O O . LYS B 1 124 ? -15.672 16.656 1.736 1 94.25 124 LYS B O 1
ATOM 3680 N N . LYS B 1 125 ? -14.359 17.219 0.041 1 95.12 125 LYS B N 1
ATOM 3681 C CA . LYS B 1 125 ? -15.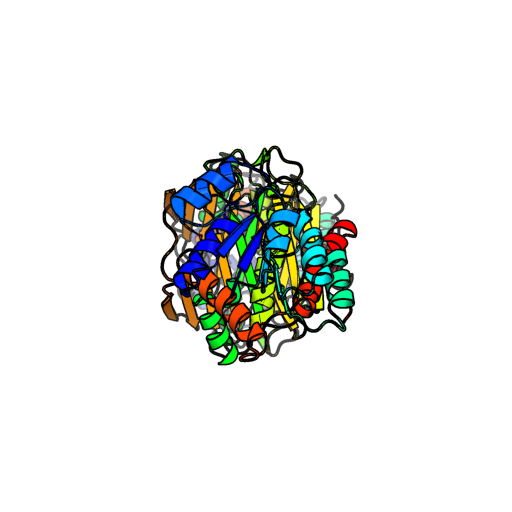164 16.469 -0.918 1 95.12 125 LYS B CA 1
ATOM 3682 C C . LYS B 1 125 ? -15.133 14.977 -0.596 1 95.12 125 LYS B C 1
ATOM 3684 O O . LYS B 1 125 ? -16.172 14.305 -0.634 1 95.12 125 LYS B O 1
ATOM 3689 N N . LEU B 1 126 ? -14 14.453 -0.295 1 96.31 126 LEU B N 1
ATOM 3690 C CA . LEU B 1 126 ? -13.867 13.047 0.088 1 96.31 126 LEU B CA 1
ATOM 3691 C C . LEU B 1 126 ? -14.742 12.727 1.297 1 96.31 126 LEU B C 1
ATOM 3693 O O . LEU B 1 126 ? -15.438 11.711 1.311 1 96.31 126 LEU B O 1
ATOM 3697 N N . LYS B 1 127 ? -14.656 13.578 2.293 1 96.75 127 LYS B N 1
ATOM 3698 C CA . LYS B 1 127 ? -15.469 13.375 3.486 1 96.75 127 LYS B CA 1
ATOM 3699 C C . LYS B 1 127 ? -16.953 13.305 3.129 1 96.75 127 LYS B C 1
ATOM 3701 O O . LYS B 1 127 ? -17.672 12.445 3.639 1 96.75 127 LYS B O 1
ATOM 3706 N N . THR B 1 128 ? -17.375 14.172 2.24 1 96.81 128 THR B N 1
ATOM 3707 C CA . THR B 1 128 ? -18.766 14.203 1.803 1 96.81 128 THR B CA 1
ATOM 3708 C C . THR B 1 128 ? -19.125 12.906 1.1 1 96.81 128 THR B C 1
ATOM 3710 O O . THR B 1 128 ? -20.188 12.32 1.383 1 96.81 128 THR B O 1
ATOM 3713 N N . LEU B 1 129 ? -18.297 12.43 0.255 1 96.81 129 LEU B N 1
ATOM 3714 C CA . LEU B 1 129 ? -18.562 11.211 -0.507 1 96.81 129 LEU B CA 1
ATOM 3715 C C . LEU B 1 129 ? -18.672 10.008 0.417 1 96.81 129 LEU B C 1
ATOM 3717 O O . LEU B 1 129 ? -19.562 9.172 0.253 1 96.81 129 LEU B O 1
ATOM 3721 N N . ILE B 1 130 ? -17.797 9.922 1.391 1 97.56 130 ILE B N 1
ATOM 3722 C CA . ILE B 1 130 ? -17.766 8.797 2.324 1 97.56 130 ILE B CA 1
ATOM 3723 C C . ILE B 1 130 ? -18.984 8.852 3.236 1 97.56 130 ILE B C 1
ATOM 3725 O O . ILE B 1 130 ? -19.625 7.832 3.477 1 97.56 130 ILE B O 1
ATOM 3729 N N . SER B 1 131 ? -19.312 10.039 3.697 1 96.31 131 SER B N 1
ATOM 3730 C CA . SER B 1 131 ? -20.453 10.203 4.59 1 96.31 131 SER B CA 1
ATOM 3731 C C . SER B 1 131 ? -21.766 9.875 3.879 1 96.31 131 SER B C 1
ATOM 3733 O O . SER B 1 131 ? -22.719 9.398 4.504 1 96.31 131 SER B O 1
ATOM 3735 N N . LYS B 1 132 ? -21.781 10.047 2.584 1 96.25 132 LYS B N 1
ATOM 3736 C CA . LYS B 1 132 ? -22.984 9.789 1.799 1 96.25 132 LYS B CA 1
ATOM 3737 C C . LYS B 1 132 ? -23 8.352 1.291 1 96.25 132 LYS B C 1
ATOM 3739 O O . LYS B 1 132 ? -23.859 7.984 0.482 1 96.25 132 LYS B O 1
ATOM 3744 N N . ASN B 1 133 ? -22.047 7.566 1.628 1 95.5 133 ASN B N 1
ATOM 3745 C CA . ASN B 1 133 ? -21.969 6.156 1.271 1 95.5 133 ASN B CA 1
ATOM 3746 C C . ASN B 1 133 ? -21.953 5.957 -0.242 1 95.5 133 ASN B C 1
ATOM 3748 O O . ASN B 1 133 ? -22.625 5.07 -0.766 1 95.5 133 ASN B O 1
ATOM 3752 N N . GLN B 1 134 ? -21.203 6.852 -0.864 1 95.19 134 GLN B N 1
ATOM 3753 C CA . GLN B 1 134 ? -21.156 6.82 -2.322 1 95.19 134 GLN B CA 1
ATOM 3754 C C . GLN B 1 134 ? -20.609 5.484 -2.826 1 95.19 134 GLN B C 1
ATOM 3756 O O . GLN B 1 134 ? -20.922 5.055 -3.934 1 95.19 134 GLN B O 1
ATOM 3761 N N . ILE B 1 135 ? -19.828 4.809 -2.025 1 97.06 135 ILE B N 1
ATOM 3762 C CA . ILE B 1 135 ? -19.25 3.529 -2.432 1 97.06 135 ILE B CA 1
ATOM 3763 C C . ILE B 1 135 ? -19.594 2.459 -1.4 1 97.06 135 ILE B C 1
ATOM 3765 O O . ILE B 1 135 ? -18.844 1.502 -1.213 1 97.06 135 ILE B O 1
ATOM 3769 N N . GLY B 1 136 ? -20.672 2.641 -0.692 1 96.81 136 GLY B N 1
ATOM 3770 C CA . GLY B 1 136 ? -21.016 1.739 0.396 1 96.81 136 GLY B CA 1
ATOM 3771 C C . GLY B 1 136 ? -20.094 1.881 1.599 1 96.81 136 GLY B C 1
ATOM 3772 O O . GLY B 1 136 ? -19.422 2.902 1.758 1 96.81 136 GLY B O 1
ATOM 3773 N N . LYS B 1 137 ? -20.141 0.89 2.396 1 96.5 137 LYS B N 1
ATOM 3774 C CA . LYS B 1 137 ? -19.25 0.888 3.555 1 96.5 137 LYS B CA 1
ATOM 3775 C C . LYS B 1 137 ? -17.781 0.832 3.123 1 96.5 137 LYS B C 1
ATOM 3777 O O . LYS B 1 137 ? -17.406 0.026 2.266 1 96.5 137 LYS B O 1
ATOM 3782 N N . THR B 1 138 ? -16.969 1.742 3.691 1 98.06 138 THR B N 1
ATOM 3783 C CA . THR B 1 138 ? -15.539 1.702 3.422 1 98.06 138 THR B CA 1
ATOM 3784 C C . THR B 1 138 ? -14.898 0.468 4.055 1 98.06 138 THR B C 1
ATOM 3786 O O . THR B 1 138 ? -15.164 0.158 5.219 1 98.06 138 THR B O 1
ATOM 3789 N N . LEU B 1 139 ? -14.094 -0.241 3.238 1 98.19 139 LEU B N 1
ATOM 3790 C CA . LEU B 1 139 ? -13.492 -1.479 3.723 1 98.19 139 LEU B CA 1
ATOM 3791 C C . LEU B 1 139 ? -12.008 -1.279 4.023 1 98.19 139 LEU B C 1
ATOM 3793 O O . LEU B 1 139 ? -11.531 -1.659 5.094 1 98.19 139 LEU B O 1
ATOM 3797 N N . THR B 1 140 ? -11.297 -0.711 3.137 1 98.56 140 THR B N 1
ATOM 3798 C CA . THR B 1 140 ? -9.867 -0.481 3.328 1 98.56 140 THR B CA 1
ATOM 3799 C C . THR B 1 140 ? -9.414 0.767 2.574 1 98.56 140 THR B C 1
ATOM 3801 O O . THR B 1 140 ? -10.086 1.207 1.636 1 98.56 140 THR B O 1
ATOM 3804 N N . VAL B 1 141 ? -8.328 1.395 3.076 1 98.75 141 VAL B N 1
ATOM 3805 C CA . VAL B 1 141 ? -7.766 2.623 2.525 1 98.75 141 VAL B CA 1
ATOM 3806 C C . VAL B 1 141 ? -6.262 2.457 2.318 1 98.75 141 VAL B C 1
ATOM 3808 O O . VAL B 1 141 ? -5.578 1.856 3.148 1 98.75 141 VAL B O 1
ATOM 3811 N N . TYR B 1 142 ? -5.766 2.926 1.188 1 98.56 142 TYR B N 1
ATOM 3812 C CA . TYR B 1 142 ? -4.336 3.023 0.909 1 98.56 142 TYR B CA 1
ATOM 3813 C C . TYR B 1 142 ? -3.926 4.469 0.661 1 98.56 142 TYR B C 1
ATOM 3815 O O . TYR B 1 142 ? -4.484 5.141 -0.212 1 98.56 142 TYR B O 1
ATOM 3823 N N . HIS B 1 143 ? -3.018 4.918 1.438 1 98.69 143 HIS B N 1
ATOM 3824 C CA . HIS B 1 143 ? -2.531 6.281 1.242 1 98.69 143 HIS B CA 1
ATOM 3825 C C . HIS B 1 143 ? -1.011 6.309 1.122 1 98.69 143 HIS B C 1
ATOM 3827 O O . HIS B 1 143 ? -0.307 5.727 1.951 1 98.69 143 HIS B O 1
ATOM 3833 N N . HIS B 1 144 ? -0.512 6.949 0.055 1 98.56 144 HIS B N 1
ATOM 3834 C CA . HIS B 1 144 ? 0.917 7.141 -0.169 1 98.56 144 HIS B CA 1
ATOM 3835 C C . HIS B 1 144 ? 1.253 8.617 -0.362 1 98.56 144 HIS B C 1
ATOM 3837 O O . HIS B 1 144 ? 0.734 9.258 -1.277 1 98.56 144 HIS B O 1
ATOM 3843 N N . PHE B 1 145 ? 2.041 9.125 0.536 1 97.5 145 PHE B N 1
ATOM 3844 C CA . PHE B 1 145 ? 2.68 10.422 0.359 1 97.5 145 PHE B CA 1
ATOM 3845 C C . PHE B 1 145 ? 4.191 10.266 0.222 1 97.5 145 PHE B C 1
ATOM 3847 O O . PHE B 1 145 ? 4.855 9.797 1.144 1 97.5 145 PHE B O 1
ATOM 3854 N N . GLY B 1 146 ? 4.727 10.625 -0.902 1 95.69 146 GLY B N 1
ATOM 3855 C CA . GLY B 1 146 ? 6.152 10.539 -1.159 1 95.69 146 GLY B CA 1
ATOM 3856 C C . GLY B 1 146 ? 6.703 11.75 -1.892 1 95.69 146 GLY B C 1
ATOM 3857 O O . GLY B 1 146 ? 6.18 12.141 -2.938 1 95.69 146 GLY B O 1
ATOM 3858 N N . HIS B 1 147 ? 7.719 12.312 -1.325 1 92.38 147 HIS B N 1
ATOM 3859 C CA . HIS B 1 147 ? 8.367 13.477 -1.915 1 92.38 147 HIS B CA 1
ATOM 3860 C C . HIS B 1 147 ? 9.852 13.516 -1.578 1 92.38 147 HIS B C 1
ATOM 3862 O O . HIS B 1 147 ? 10.227 13.578 -0.405 1 92.38 147 HIS B O 1
ATOM 3868 N N . TYR B 1 148 ? 10.625 13.602 -2.619 1 90.81 148 TYR B N 1
ATOM 3869 C CA . TYR B 1 148 ? 12.078 13.578 -2.457 1 90.81 148 TYR B CA 1
ATOM 3870 C C . TYR B 1 148 ? 12.555 14.805 -1.683 1 90.81 148 TYR B C 1
ATOM 3872 O O . TYR B 1 148 ? 12.352 15.938 -2.117 1 90.81 148 TYR B O 1
ATOM 3880 N N . LEU B 1 149 ? 13.219 14.594 -0.581 1 86.88 149 LEU B N 1
ATOM 3881 C CA . LEU B 1 149 ? 13.547 15.609 0.418 1 86.88 149 LEU B CA 1
ATOM 3882 C C . LEU B 1 149 ? 14.328 16.75 -0.207 1 86.88 149 LEU B C 1
ATOM 3884 O O . LEU B 1 149 ? 14 17.922 0.002 1 86.88 149 LEU B O 1
ATOM 3888 N N . PRO B 1 150 ? 15.297 16.5 -1.005 1 81.94 150 PRO B N 1
ATOM 3889 C CA . PRO B 1 150 ? 16.078 17.594 -1.574 1 81.94 150 PRO B CA 1
ATOM 3890 C C . PRO B 1 150 ? 15.25 18.531 -2.451 1 81.94 150 PRO B C 1
ATOM 3892 O O . PRO B 1 150 ? 15.656 19.656 -2.723 1 81.94 150 PRO B O 1
ATOM 3895 N N . ASN B 1 151 ? 14.047 18.016 -2.869 1 78.75 151 ASN B N 1
ATOM 3896 C CA . ASN B 1 151 ? 13.195 18.812 -3.744 1 78.75 151 ASN B CA 1
ATOM 3897 C C . ASN B 1 151 ? 12.227 19.672 -2.943 1 78.75 151 ASN B C 1
ATOM 3899 O O . ASN B 1 151 ? 11.492 20.484 -3.516 1 78.75 151 ASN B O 1
ATOM 3903 N N . TRP B 1 152 ? 12.234 19.594 -1.656 1 75.56 152 TRP B N 1
ATOM 3904 C CA . TRP B 1 152 ? 11.281 20.344 -0.833 1 75.56 152 TRP B CA 1
ATOM 3905 C C . TRP B 1 152 ? 11.578 21.828 -0.879 1 75.56 152 TRP B C 1
ATOM 3907 O O . TRP B 1 152 ? 10.664 22.641 -1.04 1 75.56 152 TRP B O 1
ATOM 3917 N N . HIS B 1 153 ? 12.875 22.062 -0.575 1 67.94 153 HIS B N 1
ATOM 3918 C CA . HIS B 1 153 ? 13.398 23.422 -0.631 1 67.94 153 HIS B CA 1
ATOM 3919 C C . HIS B 1 153 ? 14.578 23.516 -1.59 1 67.94 153 HIS B C 1
ATOM 3921 O O . HIS B 1 153 ? 15.734 23.484 -1.162 1 67.94 153 HIS B O 1
ATOM 3927 N N . PRO B 1 154 ? 14.312 23.641 -2.842 1 64.75 154 PRO B N 1
ATOM 3928 C CA . PRO B 1 154 ? 15.391 23.562 -3.83 1 64.75 154 PRO B CA 1
ATOM 3929 C C . PRO B 1 154 ? 16.406 24.703 -3.674 1 64.75 154 PRO B C 1
ATOM 3931 O O . PRO B 1 154 ? 17.531 24.594 -4.195 1 64.75 154 PRO B O 1
ATOM 3934 N N . TRP B 1 155 ? 16.062 25.672 -2.822 1 65.06 155 TRP B N 1
ATOM 3935 C CA . TRP B 1 155 ? 16.922 26.844 -2.705 1 65.06 155 TRP B CA 1
ATOM 3936 C C . TRP B 1 155 ? 17.844 26.734 -1.492 1 65.06 155 TRP B C 1
ATOM 3938 O O . TRP B 1 155 ? 18.672 27.609 -1.251 1 65.06 155 TRP B O 1
ATOM 3948 N N . GLU B 1 156 ? 17.656 25.703 -0.711 1 66.62 156 GLU B N 1
ATOM 3949 C CA . GLU B 1 156 ? 18.5 25.531 0.465 1 66.62 156 GLU B CA 1
ATOM 3950 C C . GLU B 1 156 ? 18.938 24.078 0.611 1 66.62 156 GLU B C 1
ATOM 3952 O O . GLU B 1 156 ? 18.281 23.172 0.097 1 66.62 156 GLU B O 1
ATOM 3957 N N . ASP B 1 157 ? 20.141 23.953 1.207 1 71.19 157 ASP B N 1
ATOM 3958 C CA . ASP B 1 157 ? 20.641 22.609 1.519 1 71.19 157 ASP B CA 1
ATOM 3959 C C . ASP B 1 157 ? 19.766 21.938 2.568 1 71.19 157 ASP B C 1
ATOM 3961 O O . ASP B 1 157 ? 19.594 22.453 3.674 1 71.19 157 ASP B O 1
ATOM 3965 N N . TYR B 1 158 ? 19.188 20.875 2.141 1 72.56 158 TYR B N 1
ATOM 3966 C CA . TYR B 1 158 ? 18.25 20.203 3.037 1 72.56 158 TYR B CA 1
ATOM 3967 C C . TYR B 1 158 ? 18.938 19.828 4.348 1 72.56 158 TYR B C 1
ATOM 3969 O O . TYR B 1 158 ? 18.281 19.688 5.379 1 72.56 158 TYR B O 1
ATOM 3977 N N . ARG B 1 159 ? 20.281 19.797 4.457 1 74.25 159 ARG B N 1
ATOM 3978 C CA . ARG B 1 159 ? 21.031 19.406 5.648 1 74.25 159 ARG B CA 1
ATOM 3979 C C . ARG B 1 159 ? 21 20.516 6.691 1 74.25 159 ARG B C 1
ATOM 3981 O O . ARG B 1 159 ? 21.281 20.281 7.871 1 74.25 159 ARG B O 1
ATOM 3988 N N . ASP B 1 160 ? 20.406 21.547 6.137 1 67.12 160 ASP B N 1
ATOM 3989 C CA . ASP B 1 160 ? 20.469 22.719 6.996 1 67.12 160 ASP B CA 1
ATOM 3990 C C . ASP B 1 160 ? 19.109 23.016 7.629 1 67.12 160 ASP B C 1
ATOM 3992 O O . ASP B 1 160 ? 18.984 23.922 8.453 1 67.12 160 ASP B O 1
ATOM 3996 N N . PHE B 1 161 ? 18.141 22.203 7.25 1 70.69 161 PHE B N 1
ATOM 3997 C CA . PHE B 1 161 ? 16.781 22.438 7.719 1 70.69 161 PHE B CA 1
ATOM 3998 C C . PHE B 1 161 ? 16.406 21.406 8.789 1 70.69 161 PHE B C 1
ATOM 4000 O O . PHE B 1 161 ? 16.969 20.312 8.836 1 70.69 161 PHE B O 1
ATOM 4007 N N . TYR B 1 162 ? 15.531 21.891 9.68 1 71.94 162 TYR B N 1
ATOM 4008 C CA . TYR B 1 162 ? 15.141 21.094 10.836 1 71.94 162 TYR B CA 1
ATOM 4009 C C . TYR B 1 162 ? 14.664 19.703 10.406 1 71.94 162 TYR B C 1
ATOM 4011 O O . TYR B 1 162 ? 14.711 18.766 11.195 1 71.94 162 TYR B O 1
ATOM 4019 N N . VAL B 1 163 ? 14.359 19.516 9.188 1 72.62 163 VAL B N 1
ATOM 4020 C CA . VAL B 1 163 ? 13.781 18.266 8.719 1 72.62 163 VAL B CA 1
ATOM 4021 C C . VAL B 1 163 ? 14.883 17.203 8.578 1 72.62 163 VAL B C 1
ATOM 4023 O O . VAL B 1 163 ? 14.594 16.016 8.383 1 72.62 163 VAL B O 1
ATOM 4026 N N . SER B 1 164 ? 16.094 17.562 8.742 1 72.56 164 SER B N 1
ATOM 4027 C CA . SER B 1 164 ? 17.203 16.641 8.633 1 72.56 164 SER B CA 1
ATOM 4028 C C . SER B 1 164 ? 17.656 16.141 10.008 1 72.56 164 SER B C 1
ATOM 4030 O O . SER B 1 164 ? 18.578 15.336 10.109 1 72.56 164 SER B O 1
ATOM 4032 N N . LYS B 1 165 ? 16.844 16.594 10.992 1 74.81 165 LYS B N 1
ATOM 4033 C CA . LYS B 1 165 ? 17.109 16.109 12.344 1 74.81 165 LYS B CA 1
ATOM 4034 C C . LYS B 1 165 ? 16.234 14.898 12.672 1 74.81 165 LYS B C 1
ATOM 4036 O O . LYS B 1 165 ? 15.07 14.844 12.266 1 74.81 165 LYS B O 1
ATOM 4041 N N . ARG B 1 166 ? 16.75 14.031 13.477 1 75.69 166 ARG B N 1
ATOM 4042 C CA . ARG B 1 166 ? 16.078 12.773 13.797 1 75.69 166 ARG B CA 1
ATOM 4043 C C . ARG B 1 166 ? 14.734 13.031 14.469 1 75.69 166 ARG B C 1
ATOM 4045 O O . ARG B 1 166 ? 13.727 12.43 14.109 1 75.69 166 ARG B O 1
ATOM 4052 N N . GLN B 1 167 ? 14.664 13.977 15.383 1 75.56 167 GLN B N 1
ATOM 4053 C CA . GLN B 1 167 ? 13.461 14.227 16.172 1 75.56 167 GLN B CA 1
ATOM 4054 C C . GLN B 1 167 ? 12.398 14.938 15.344 1 75.56 167 GLN B C 1
ATOM 4056 O O . GLN B 1 167 ? 11.203 14.828 15.625 1 75.56 167 GLN B O 1
ATOM 4061 N N . THR B 1 168 ? 12.852 15.578 14.305 1 76.31 168 THR B N 1
ATOM 4062 C CA . THR B 1 168 ? 11.945 16.375 13.477 1 76.31 168 THR B CA 1
ATOM 4063 C C . THR B 1 168 ? 12.047 15.945 12.016 1 76.31 168 THR B C 1
ATOM 4065 O O . THR B 1 168 ? 11.758 16.734 11.109 1 76.31 168 THR B O 1
ATOM 4068 N N . GLY B 1 169 ? 12.477 14.75 11.852 1 78.38 169 GLY B N 1
ATOM 4069 C CA . GLY B 1 169 ? 12.766 14.234 10.516 1 78.38 169 GLY B CA 1
ATOM 4070 C C . GLY B 1 169 ? 11.617 14.422 9.547 1 78.38 169 GLY B C 1
ATOM 4071 O O . GLY B 1 169 ? 10.445 14.336 9.938 1 78.38 169 GLY B O 1
ATOM 4072 N N . ALA B 1 170 ? 11.977 14.625 8.328 1 80.5 170 ALA B N 1
ATOM 4073 C CA . ALA B 1 170 ? 11.047 15 7.266 1 80.5 170 ALA B CA 1
ATOM 4074 C C . ALA B 1 170 ? 9.914 13.984 7.145 1 80.5 170 ALA B C 1
ATOM 4076 O O . ALA B 1 170 ? 8.734 14.344 7.207 1 80.5 170 ALA B O 1
ATOM 4077 N N . ALA B 1 171 ? 10.273 12.766 7.078 1 85.38 171 ALA B N 1
ATOM 4078 C CA . ALA B 1 171 ? 9.242 11.742 6.938 1 85.38 171 ALA B CA 1
ATOM 4079 C C . ALA B 1 171 ? 8.375 11.656 8.188 1 85.38 171 ALA B C 1
ATOM 4081 O O . ALA B 1 171 ? 7.152 11.539 8.094 1 85.38 171 ALA B O 1
ATOM 4082 N N . ARG B 1 172 ? 8.984 11.82 9.328 1 90.25 172 ARG B N 1
ATOM 4083 C CA . ARG B 1 172 ? 8.289 11.75 10.609 1 90.25 172 ARG B CA 1
ATOM 4084 C C . ARG B 1 172 ? 7.258 12.867 10.727 1 90.25 172 ARG B C 1
ATOM 4086 O O . ARG B 1 172 ? 6.145 12.648 11.203 1 90.25 172 ARG B O 1
ATOM 4093 N N . GLU B 1 173 ? 7.633 14 10.242 1 90.81 173 GLU B N 1
ATOM 4094 C CA . GLU B 1 173 ? 6.781 15.18 10.352 1 90.81 173 GLU B CA 1
ATOM 4095 C C . GLU B 1 173 ? 5.523 15.039 9.5 1 90.81 173 GLU B C 1
ATOM 4097 O O . GLU B 1 173 ? 4.465 15.562 9.852 1 90.81 173 GLU B O 1
ATOM 4102 N N . ILE B 1 174 ? 5.637 14.281 8.445 1 92.88 174 ILE B N 1
ATOM 4103 C CA . ILE B 1 174 ? 4.527 14.164 7.508 1 92.88 174 ILE B CA 1
ATOM 4104 C C . ILE B 1 174 ? 3.467 13.227 8.078 1 92.88 174 ILE B C 1
ATOM 4106 O O . ILE B 1 174 ? 2.275 13.375 7.793 1 92.88 174 ILE B O 1
ATOM 4110 N N . VAL B 1 175 ? 3.863 12.344 8.938 1 95.56 175 VAL B N 1
ATOM 4111 C CA . VAL B 1 175 ? 2.971 11.305 9.445 1 95.56 175 VAL B CA 1
ATOM 4112 C C . VAL B 1 175 ? 1.782 11.945 10.156 1 95.56 175 VAL B C 1
ATOM 4114 O O . VAL B 1 175 ? 0.629 11.703 9.789 1 95.56 175 VAL B O 1
ATOM 4117 N N . PRO B 1 176 ? 1.998 12.852 11.07 1 96.06 176 PRO B N 1
ATOM 4118 C CA . PRO B 1 176 ? 0.83 13.445 11.719 1 96.06 176 PRO B CA 1
ATOM 4119 C C . PRO B 1 176 ? -0.008 14.297 10.773 1 96.06 176 PRO B C 1
ATOM 4121 O O . PRO B 1 176 ? -1.23 14.367 10.922 1 96.06 176 PRO B O 1
ATOM 4124 N N . PHE B 1 177 ? 0.585 14.953 9.805 1 94.38 177 PHE B N 1
ATOM 4125 C CA . PHE B 1 177 ? -0.17 15.734 8.828 1 94.38 177 PHE B CA 1
ATOM 4126 C C . PHE B 1 177 ? -1.217 14.875 8.141 1 94.38 177 PHE B C 1
ATOM 4128 O O . PHE B 1 177 ? -2.383 15.258 8.039 1 94.38 177 PHE B O 1
ATOM 4135 N N . GLU B 1 178 ? -0.759 13.711 7.777 1 97.06 178 GLU B N 1
ATOM 4136 C CA . GLU B 1 178 ? -1.642 12.828 7.023 1 97.06 178 GLU B CA 1
ATOM 4137 C C . GLU B 1 178 ? -2.654 12.148 7.938 1 97.06 178 GLU B C 1
ATOM 4139 O O . GLU B 1 178 ? -3.812 11.961 7.562 1 97.06 178 GLU B O 1
ATOM 4144 N N . LEU B 1 179 ? -2.215 11.828 9.125 1 98 179 LEU B N 1
ATOM 4145 C CA . LEU B 1 179 ? -3.102 11.133 10.055 1 98 179 LEU B CA 1
ATOM 4146 C C . LEU B 1 179 ? -4.27 12.023 10.461 1 98 179 LEU B C 1
ATOM 4148 O O . LEU B 1 179 ? -5.367 11.539 10.727 1 98 179 LEU B O 1
ATOM 4152 N N . VAL B 1 180 ? -4.074 13.328 10.492 1 97.31 180 VAL B N 1
ATOM 4153 C CA . VAL B 1 180 ? -5.109 14.266 10.906 1 97.31 180 VAL B CA 1
ATOM 4154 C C . VAL B 1 180 ? -6.32 14.141 9.977 1 97.31 180 VAL B C 1
ATOM 4156 O O . VAL B 1 180 ? -7.438 13.898 10.438 1 97.31 180 VAL B O 1
ATOM 4159 N N . TRP B 1 181 ? -6.082 14.234 8.648 1 96.88 181 TRP B N 1
ATOM 4160 C CA . TRP B 1 181 ? -7.246 14.234 7.773 1 96.88 181 TRP B CA 1
ATOM 4161 C C . TRP B 1 181 ? -7.777 12.82 7.574 1 96.88 181 TRP B C 1
ATOM 4163 O O . TRP B 1 181 ? -8.977 12.625 7.348 1 96.88 181 TRP B O 1
ATOM 4173 N N . LEU B 1 182 ? -6.969 11.789 7.707 1 98.31 182 LEU B N 1
ATOM 4174 C CA . LEU B 1 182 ? -7.453 10.414 7.648 1 98.31 182 LEU B CA 1
ATOM 4175 C C . LEU B 1 182 ? -8.406 10.125 8.805 1 98.31 182 LEU B C 1
ATOM 4177 O O . LEU B 1 182 ? -9.484 9.562 8.602 1 98.31 182 LEU B O 1
ATOM 4181 N N . SER B 1 183 ? -7.996 10.547 10 1 97.19 183 SER B N 1
ATOM 4182 C CA . SER B 1 183 ? -8.852 10.352 11.164 1 97.19 183 SER B CA 1
ATOM 4183 C C . SER B 1 183 ? -10.109 11.211 11.078 1 97.19 183 SER B C 1
ATOM 4185 O O . SER B 1 183 ? -11.164 10.828 11.578 1 97.19 183 SER B O 1
ATOM 4187 N N . TYR B 1 184 ? -9.953 12.383 10.461 1 96.31 184 TYR B N 1
ATOM 4188 C CA . TYR B 1 184 ? -11.07 13.289 10.25 1 96.31 184 TYR B CA 1
ATOM 4189 C C . TYR B 1 184 ? -12.133 12.648 9.359 1 96.31 184 TYR B C 1
ATOM 4191 O O . TYR B 1 184 ? -13.328 12.797 9.609 1 96.31 184 TYR B O 1
ATOM 4199 N N . ILE B 1 185 ? -11.75 11.859 8.391 1 97.69 185 ILE B N 1
ATOM 4200 C CA . ILE B 1 185 ? -12.672 11.289 7.41 1 97.69 185 ILE B CA 1
ATOM 4201 C C . ILE B 1 185 ? -13.18 9.938 7.906 1 97.69 185 ILE B C 1
ATOM 4203 O O . ILE B 1 185 ? -14.367 9.625 7.762 1 97.69 185 ILE B O 1
ATOM 4207 N N . PHE B 1 186 ? -12.391 9.148 8.508 1 97.31 186 PHE B N 1
ATOM 4208 C CA . PHE B 1 186 ? -12.766 7.758 8.742 1 97.31 186 PHE B CA 1
ATOM 4209 C C . PHE B 1 186 ? -13.109 7.527 10.211 1 97.31 186 PHE B C 1
ATOM 4211 O O . PHE B 1 186 ? -14.289 7.41 10.562 1 97.31 186 PHE B O 1
ATOM 4218 N N . SER B 1 187 ? -12.086 7.445 11.156 1 96.56 187 SER B N 1
ATOM 4219 C CA . SER B 1 187 ? -12.32 7.223 12.578 1 96.56 187 SER B CA 1
ATOM 4220 C C . SER B 1 187 ? -11.023 7.312 13.375 1 96.56 187 SER B C 1
ATOM 4222 O O . SER B 1 187 ? -9.961 7.559 12.805 1 96.56 187 SER B O 1
ATOM 4224 N N . SER B 1 188 ? -11.211 7.23 14.664 1 96.81 188 SER B N 1
ATOM 4225 C CA . SER B 1 188 ? -10.016 7.102 15.5 1 96.81 188 SER B CA 1
ATOM 4226 C C . SER B 1 188 ? -9.266 5.809 15.195 1 96.81 188 SER B C 1
ATOM 4228 O O . SER B 1 188 ? -9.836 4.879 14.609 1 96.81 188 SER B O 1
ATOM 4230 N N . ILE B 1 189 ? -8.008 5.801 15.547 1 98.25 189 ILE B N 1
ATOM 4231 C CA . ILE B 1 189 ? -7.148 4.664 15.219 1 98.25 189 ILE B CA 1
ATOM 4232 C C . ILE B 1 189 ? -7.047 3.736 16.422 1 98.25 189 ILE B C 1
ATOM 4234 O O . ILE B 1 189 ? -6.77 4.184 17.547 1 98.25 189 ILE B O 1
ATOM 4238 N N . LYS B 1 190 ? -7.27 2.463 16.188 1 98.25 190 LYS B N 1
ATOM 4239 C CA . LYS B 1 190 ? -7.305 1.444 17.234 1 98.25 190 LYS B CA 1
ATOM 4240 C C . LYS B 1 190 ? -5.93 0.803 17.422 1 98.25 190 LYS B C 1
ATOM 4242 O O . LYS B 1 190 ? -5.504 0.553 18.547 1 98.25 190 LYS B O 1
ATOM 4247 N N . SER B 1 191 ? -5.246 0.508 16.344 1 98.69 191 SER B N 1
ATOM 4248 C CA . SER B 1 191 ? -3.967 -0.186 16.422 1 98.69 191 SER B CA 1
ATOM 4249 C C . SER B 1 191 ? -3.115 0.08 15.188 1 98.69 191 SER B C 1
ATOM 4251 O O . SER B 1 191 ? -3.623 0.539 14.164 1 98.69 191 SER B O 1
ATOM 4253 N N . VAL B 1 192 ? -1.776 -0.172 15.375 1 98.81 192 VAL B N 1
ATOM 4254 C CA . VAL B 1 192 ? -0.854 0.062 14.273 1 98.81 192 VAL B CA 1
ATOM 4255 C C . VAL B 1 192 ? 0.272 -0.968 14.305 1 98.81 192 VAL B C 1
ATOM 4257 O O . VAL B 1 192 ? 0.643 -1.452 15.383 1 98.81 192 VAL B O 1
ATOM 4260 N N . TYR B 1 193 ? 0.736 -1.348 13.164 1 98.88 193 TYR B N 1
ATOM 4261 C CA . TYR B 1 193 ? 2.074 -1.892 12.969 1 98.88 193 TYR B CA 1
ATOM 4262 C C . TYR B 1 193 ? 2.93 -0.951 12.133 1 98.88 193 TYR B C 1
ATOM 4264 O O . TYR B 1 193 ? 2.514 -0.526 11.047 1 98.88 193 TYR B O 1
ATOM 4272 N N . GLY B 1 194 ? 4.055 -0.646 12.664 1 98.62 194 GLY B N 1
ATOM 4273 C CA . GLY B 1 194 ? 4.93 0.288 11.977 1 98.62 194 GLY B CA 1
ATOM 4274 C C . GLY B 1 194 ? 6.242 -0.337 11.539 1 98.62 194 GLY B C 1
ATOM 4275 O O . GLY B 1 194 ? 6.809 -1.166 12.25 1 98.62 194 GLY B O 1
ATOM 4276 N N . SER B 1 195 ? 6.656 0.01 10.367 1 98.5 195 SER B N 1
ATOM 4277 C CA . SER B 1 195 ? 7.945 -0.341 9.781 1 98.5 195 SER B CA 1
ATOM 4278 C C . SER B 1 195 ? 8.672 0.895 9.258 1 98.5 195 SER B C 1
ATOM 4280 O O . SER B 1 195 ? 8.219 1.527 8.305 1 98.5 195 SER B O 1
ATOM 4282 N N . ILE B 1 196 ? 9.742 1.264 9.891 1 97.94 196 ILE B N 1
ATOM 4283 C CA . ILE B 1 196 ? 10.453 2.504 9.617 1 97.94 196 ILE B CA 1
ATOM 4284 C C . ILE B 1 196 ? 11.891 2.191 9.188 1 97.94 196 ILE B C 1
ATOM 4286 O O . ILE B 1 196 ? 12.57 1.383 9.82 1 97.94 196 ILE B O 1
ATOM 4290 N N . HIS B 1 197 ? 12.344 2.887 8.023 1 96.56 197 HIS B N 1
ATOM 4291 C CA . HIS B 1 197 ? 13.648 2.512 7.488 1 96.56 197 HIS B CA 1
ATOM 4292 C C . HIS B 1 197 ? 14.391 3.727 6.938 1 96.56 197 HIS B C 1
ATOM 4294 O O . HIS B 1 197 ? 13.766 4.746 6.629 1 96.56 197 HIS B O 1
ATOM 4300 N N . LYS B 1 198 ? 15.656 3.615 6.957 1 94.25 198 LYS B N 1
ATOM 4301 C CA . LYS B 1 198 ? 16.531 4.406 6.105 1 94.25 198 LYS B CA 1
ATOM 4302 C C . LYS B 1 198 ? 16.984 3.605 4.891 1 94.25 198 LYS B C 1
ATOM 4304 O O . LYS B 1 198 ? 17.938 2.826 4.977 1 94.25 198 LYS B O 1
ATOM 4309 N N . VAL B 1 199 ? 16.359 3.879 3.762 1 94 199 VAL B N 1
ATOM 4310 C CA . VAL B 1 199 ? 16.609 3.004 2.619 1 94 199 VAL B CA 1
ATOM 4311 C C . VAL B 1 199 ? 17.453 3.738 1.581 1 94 199 VAL B C 1
ATOM 4313 O O . VAL B 1 199 ? 18.047 3.113 0.704 1 94 199 VAL B O 1
ATOM 4316 N N . SER B 1 200 ? 17.469 5.055 1.684 1 90.56 200 SER B N 1
ATOM 4317 C CA . SER B 1 200 ? 18.172 5.852 0.681 1 90.56 200 SER B CA 1
ATOM 4318 C C . SER B 1 200 ? 19.594 6.184 1.129 1 90.56 200 SER B C 1
ATOM 4320 O O . SER B 1 200 ? 19.984 5.844 2.246 1 90.56 200 SER B O 1
ATOM 4322 N N . SER B 1 201 ? 20.266 6.855 0.199 1 86.69 201 SER B N 1
ATOM 4323 C CA . SER B 1 201 ? 21.625 7.285 0.484 1 86.69 201 SER B CA 1
ATOM 4324 C C . SER B 1 201 ? 21.672 8.75 0.891 1 86.69 201 SER B C 1
ATOM 4326 O O . SER B 1 201 ? 22.734 9.383 0.85 1 86.69 201 SER B O 1
ATOM 4328 N N . LEU B 1 202 ? 20.5 9.281 1.228 1 83.56 202 LEU B N 1
ATOM 4329 C CA . LEU B 1 202 ? 20.484 10.664 1.699 1 83.56 202 LEU B CA 1
ATOM 4330 C C . LEU B 1 202 ? 21.453 10.852 2.855 1 83.56 202 LEU B C 1
ATOM 4332 O O . LEU B 1 202 ? 21.516 10.023 3.77 1 83.56 202 LEU B O 1
ATOM 4336 N N . LYS B 1 203 ? 22.172 11.875 2.785 1 81.44 203 LYS B N 1
ATOM 4337 C CA . LYS B 1 203 ? 23.219 12.117 3.781 1 81.44 203 LYS B CA 1
ATOM 4338 C C . LYS B 1 203 ? 22.641 12.812 5.016 1 81.44 203 LYS B C 1
ATOM 4340 O O . LYS B 1 203 ? 23.094 13.898 5.391 1 81.44 203 LYS B O 1
ATOM 4345 N N . THR B 1 204 ? 21.688 12.273 5.594 1 80.81 204 THR B N 1
ATOM 4346 C CA . THR B 1 204 ? 21.062 12.727 6.832 1 80.81 204 THR B CA 1
ATOM 4347 C C . THR B 1 204 ? 20.75 11.547 7.742 1 80.81 204 THR B C 1
ATOM 4349 O O . THR B 1 204 ? 20.594 10.414 7.273 1 80.81 204 THR B O 1
ATOM 4352 N N . ASP B 1 205 ? 20.719 11.805 8.953 1 82.69 205 ASP B N 1
ATOM 4353 C CA . ASP B 1 205 ? 20.438 10.766 9.938 1 82.69 205 ASP B CA 1
ATOM 4354 C C . ASP B 1 205 ? 18.938 10.672 10.211 1 82.69 205 ASP B C 1
ATOM 4356 O O . ASP B 1 205 ? 18.5 10.828 11.352 1 82.69 205 ASP B O 1
ATOM 4360 N N . ILE B 1 206 ? 18.172 10.586 9.156 1 86.44 206 ILE B N 1
ATOM 4361 C CA . ILE B 1 206 ? 16.719 10.438 9.344 1 86.44 206 ILE B CA 1
ATOM 4362 C C . ILE B 1 206 ? 16.25 9.164 8.664 1 86.44 206 ILE B C 1
ATOM 4364 O O . ILE B 1 206 ? 16.891 8.656 7.742 1 86.44 206 ILE B O 1
ATOM 4368 N N . ASP B 1 207 ? 15.141 8.656 9.219 1 92.5 207 ASP B N 1
ATOM 4369 C CA . ASP B 1 207 ? 14.414 7.633 8.477 1 92.5 207 ASP B CA 1
ATOM 4370 C C . ASP B 1 207 ? 13.664 8.234 7.293 1 92.5 207 ASP B C 1
ATOM 4372 O O . ASP B 1 207 ? 13.094 9.32 7.402 1 92.5 207 ASP B O 1
ATOM 4376 N N . ASP B 1 208 ? 13.758 7.617 6.191 1 94.25 208 ASP B N 1
ATOM 4377 C CA . ASP B 1 208 ? 13.188 8.258 5.012 1 94.25 208 ASP B CA 1
ATOM 4378 C C . ASP B 1 208 ? 11.984 7.484 4.492 1 94.25 208 ASP B C 1
ATOM 4380 O O . ASP B 1 208 ? 11.383 7.855 3.479 1 94.25 208 ASP B O 1
ATOM 4384 N N . LEU B 1 209 ? 11.633 6.398 5.188 1 97.19 209 LEU B N 1
ATOM 4385 C CA . LEU B 1 209 ? 10.469 5.605 4.805 1 97.19 209 LEU B CA 1
ATOM 4386 C C . LEU B 1 209 ? 9.68 5.164 6.035 1 97.19 209 LEU B C 1
ATOM 4388 O O . LEU B 1 209 ? 10.211 4.453 6.895 1 97.19 209 LEU B O 1
ATOM 4392 N N . TYR B 1 210 ? 8.445 5.594 6.156 1 98.06 210 TYR B N 1
ATOM 4393 C CA . TYR B 1 210 ? 7.48 5.145 7.152 1 98.06 210 TYR B CA 1
ATOM 4394 C C . TYR B 1 210 ? 6.367 4.324 6.508 1 98.06 210 TYR B C 1
ATOM 4396 O O . TYR B 1 210 ? 5.676 4.805 5.605 1 98.06 210 TYR B O 1
ATOM 4404 N N . GLN B 1 211 ? 6.258 3.098 6.898 1 98.62 211 GLN B N 1
ATOM 4405 C CA . GLN B 1 211 ? 5.16 2.223 6.496 1 98.62 211 GLN B CA 1
ATOM 4406 C C . GLN B 1 211 ? 4.344 1.774 7.703 1 98.62 211 GLN B C 1
ATOM 4408 O O . GLN B 1 211 ? 4.902 1.441 8.75 1 98.62 211 GLN B O 1
ATOM 4413 N N . ALA B 1 212 ? 3.041 1.808 7.523 1 98.75 212 ALA B N 1
ATOM 4414 C CA . ALA B 1 212 ? 2.221 1.368 8.648 1 98.75 212 ALA B CA 1
ATOM 4415 C C . ALA B 1 212 ? 0.955 0.667 8.164 1 98.75 212 ALA B C 1
ATOM 4417 O O . ALA B 1 212 ? 0.356 1.074 7.164 1 98.75 212 ALA B O 1
ATOM 4418 N N . ILE B 1 213 ? 0.601 -0.406 8.758 1 98.88 213 ILE B N 1
ATOM 4419 C CA . ILE B 1 213 ? -0.737 -0.984 8.68 1 98.88 213 ILE B CA 1
ATOM 4420 C C . ILE B 1 213 ? -1.568 -0.523 9.875 1 98.88 213 ILE B C 1
ATOM 4422 O O . ILE B 1 213 ? -1.197 -0.763 11.031 1 98.88 213 ILE B O 1
ATOM 4426 N N . ILE B 1 214 ? -2.658 0.144 9.586 1 98.81 214 ILE B N 1
ATOM 4427 C CA . ILE B 1 214 ? -3.475 0.806 10.602 1 98.81 214 ILE B CA 1
ATOM 4428 C C . ILE B 1 214 ? -4.863 0.171 10.641 1 98.81 214 ILE B C 1
ATOM 4430 O O . ILE B 1 214 ? -5.43 -0.156 9.594 1 98.81 214 ILE B O 1
ATOM 4434 N N . GLU B 1 215 ? -5.383 -0.039 11.789 1 98.62 215 GLU B N 1
ATOM 4435 C CA . GLU B 1 215 ? -6.785 -0.39 11.984 1 98.62 215 GLU B CA 1
ATOM 4436 C C . GLU B 1 215 ? -7.547 0.741 12.672 1 98.62 215 GLU B C 1
ATOM 4438 O O . GLU B 1 215 ? -7.199 1.15 13.773 1 98.62 215 GLU B O 1
ATOM 4443 N N . PHE B 1 216 ? -8.547 1.242 12.008 1 98.38 216 PHE B N 1
ATOM 4444 C CA . PHE B 1 216 ? -9.414 2.244 12.609 1 98.38 216 PHE B CA 1
ATOM 4445 C C . PHE B 1 216 ? -10.375 1.599 13.602 1 98.38 216 PHE B C 1
ATOM 4447 O O . PHE B 1 216 ? -10.617 0.392 13.547 1 98.38 216 PHE B O 1
ATOM 4454 N N . SER B 1 217 ? -10.969 2.363 14.477 1 97.62 217 SER B N 1
ATOM 4455 C CA . SER B 1 217 ? -11.844 1.863 15.531 1 97.62 217 SER B CA 1
ATOM 4456 C C . SER B 1 217 ? -13.117 1.262 14.945 1 97.62 217 SER B C 1
ATOM 4458 O O . SER B 1 217 ? -13.734 0.394 15.57 1 97.62 217 SER B O 1
ATOM 4460 N N . ASN B 1 218 ? -13.469 1.66 13.789 1 96.75 218 ASN B N 1
ATOM 4461 C CA . ASN B 1 218 ? -14.688 1.157 13.164 1 96.75 218 ASN B CA 1
ATOM 4462 C C . ASN B 1 218 ? -14.398 -0.04 12.258 1 96.75 218 ASN B C 1
ATOM 4464 O O . ASN B 1 218 ? -15.258 -0.459 11.484 1 96.75 218 ASN B O 1
ATOM 4468 N N . GLY B 1 219 ? -13.195 -0.514 12.227 1 96.69 219 GLY B N 1
ATOM 4469 C CA . GLY B 1 219 ? -12.875 -1.749 11.531 1 96.69 219 GLY B CA 1
ATOM 4470 C C . GLY B 1 219 ? -12.219 -1.52 10.18 1 96.69 219 GLY B C 1
ATOM 4471 O O . GLY B 1 219 ? -11.68 -2.451 9.578 1 96.69 219 GLY B O 1
ATOM 4472 N N . ILE B 1 220 ? -12.203 -0.303 9.672 1 98.19 220 ILE B N 1
ATOM 4473 C CA . ILE B 1 220 ? -11.562 0.014 8.398 1 98.19 220 ILE B CA 1
ATOM 4474 C C . ILE B 1 220 ? -10.055 -0.236 8.508 1 98.19 220 ILE B C 1
ATOM 4476 O O . ILE B 1 220 ? -9.43 0.107 9.516 1 98.19 220 ILE B O 1
ATOM 4480 N N . GLN B 1 221 ? -9.516 -0.914 7.492 1 98.56 221 GLN B N 1
ATOM 4481 C CA . GLN B 1 221 ? -8.07 -1.123 7.406 1 98.56 221 GLN B CA 1
ATOM 4482 C C . GLN B 1 221 ? -7.402 -0.03 6.578 1 98.56 221 GLN B C 1
ATOM 4484 O O . GLN B 1 221 ? -8.039 0.578 5.715 1 98.56 221 GLN B O 1
ATOM 4489 N N . CYS B 1 222 ? -6.102 0.197 6.895 1 98.75 222 CYS B N 1
ATOM 4490 C CA . CYS B 1 222 ? -5.414 1.254 6.16 1 98.75 222 CYS B CA 1
ATOM 4491 C C . CYS B 1 222 ? -3.924 0.959 6.047 1 98.75 222 CYS B C 1
ATOM 4493 O O . CYS B 1 222 ? -3.297 0.526 7.016 1 98.75 222 CYS B O 1
ATOM 4495 N N . ILE B 1 223 ? -3.416 1.07 4.855 1 98.81 223 ILE B N 1
ATOM 4496 C CA . ILE B 1 223 ? -1.974 1.129 4.641 1 98.81 223 ILE B CA 1
ATOM 4497 C C . ILE B 1 223 ? -1.537 2.582 4.461 1 98.81 223 ILE B C 1
ATOM 4499 O O . ILE B 1 223 ? -2.074 3.299 3.615 1 98.81 223 ILE B O 1
ATOM 4503 N N . LEU B 1 224 ? -0.619 2.992 5.273 1 98.75 224 LEU B N 1
ATOM 4504 C CA . LEU B 1 224 ? -0.04 4.328 5.184 1 98.75 224 LEU B CA 1
ATOM 4505 C C . LEU B 1 224 ? 1.438 4.258 4.816 1 98.75 224 LEU B C 1
ATOM 4507 O O . LEU B 1 224 ? 2.219 3.584 5.492 1 98.75 224 LEU B O 1
ATOM 4511 N N . VAL B 1 225 ? 1.817 4.926 3.727 1 98.69 225 VAL B N 1
ATOM 4512 C CA . VAL B 1 225 ? 3.219 5.016 3.326 1 98.69 225 VAL B CA 1
ATOM 4513 C C . VAL B 1 225 ? 3.627 6.484 3.205 1 98.69 225 VAL B C 1
ATOM 4515 O O . VAL B 1 225 ? 3.027 7.242 2.439 1 98.69 225 VAL B O 1
ATOM 4518 N N . ILE B 1 226 ? 4.59 6.836 3.961 1 98.12 226 ILE B N 1
ATOM 4519 C CA . ILE B 1 226 ? 5.18 8.172 3.912 1 98.12 226 ILE B CA 1
ATOM 4520 C C . ILE B 1 226 ? 6.672 8.062 3.605 1 98.12 226 ILE B C 1
ATOM 4522 O O . ILE B 1 226 ? 7.402 7.352 4.297 1 98.12 226 ILE B O 1
ATOM 4526 N N . ASP B 1 227 ? 7.121 8.812 2.547 1 96.81 227 ASP B N 1
ATOM 4527 C CA . ASP B 1 227 ? 8.547 8.727 2.258 1 96.81 227 ASP B CA 1
ATOM 4528 C C . ASP B 1 227 ? 9.086 10.062 1.75 1 96.81 227 ASP B C 1
ATOM 4530 O O . ASP B 1 227 ? 8.32 10.922 1.325 1 96.81 227 ASP B O 1
ATOM 4534 N N . VAL B 1 228 ? 10.344 10.242 1.893 1 94.62 228 VAL B N 1
ATOM 4535 C CA . VAL B 1 228 ? 11.016 11.422 1.358 1 94.62 228 VAL B CA 1
ATOM 4536 C C . VAL B 1 228 ? 12.023 11.008 0.294 1 94.62 228 VAL B C 1
ATOM 4538 O O . VAL B 1 228 ? 13.102 11.602 0.187 1 94.62 228 VAL B O 1
ATOM 4541 N N . ILE B 1 229 ? 11.664 9.953 -0.469 1 94.69 229 ILE B N 1
ATOM 4542 C CA . ILE B 1 229 ? 12.594 9.391 -1.44 1 94.69 229 ILE B CA 1
ATOM 4543 C C . ILE B 1 229 ? 11.977 9.438 -2.836 1 94.69 229 ILE B C 1
ATOM 4545 O O . ILE B 1 229 ? 12.68 9.266 -3.838 1 94.69 229 ILE B O 1
ATOM 4549 N N . SER B 1 230 ? 10.711 9.641 -2.945 1 95.38 230 SER B N 1
ATOM 4550 C CA . SER B 1 230 ? 10 9.516 -4.211 1 95.38 230 SER B CA 1
ATOM 4551 C C . SER B 1 230 ? 10.25 10.727 -5.105 1 95.38 230 SER B C 1
ATOM 4553 O O . SER B 1 230 ? 10.016 11.867 -4.691 1 95.38 230 SER B O 1
ATOM 4555 N N . ASP B 1 231 ? 10.68 10.508 -6.207 1 93.94 231 ASP B N 1
ATOM 4556 C CA . ASP B 1 231 ? 10.82 11.469 -7.297 1 93.94 231 ASP B CA 1
ATOM 4557 C C . ASP B 1 231 ? 10.531 10.812 -8.648 1 93.94 231 ASP B C 1
ATOM 4559 O O . ASP B 1 231 ? 11.359 10.055 -9.164 1 93.94 231 ASP B O 1
ATOM 4563 N N . PRO B 1 232 ? 9.414 11.047 -9.328 1 94.5 232 PRO B N 1
ATOM 4564 C CA . PRO B 1 232 ? 8.422 12.086 -9.039 1 94.5 232 PRO B CA 1
ATOM 4565 C C . PRO B 1 232 ? 7.699 11.859 -7.715 1 94.5 232 PRO B C 1
ATOM 4567 O O . PRO B 1 232 ? 7.715 10.75 -7.176 1 94.5 232 PRO B O 1
ATOM 4570 N N . ALA B 1 233 ? 7.047 12.922 -7.215 1 94.06 233 ALA B N 1
ATOM 4571 C CA . ALA B 1 233 ? 6.336 12.898 -5.938 1 94.06 233 ALA B CA 1
ATOM 4572 C C . ALA B 1 233 ? 4.969 12.242 -6.086 1 94.06 233 ALA B C 1
ATOM 4574 O O . ALA B 1 233 ? 4.387 12.242 -7.172 1 94.06 233 ALA B O 1
ATOM 4575 N N . PHE B 1 234 ? 4.492 11.68 -4.988 1 94.88 234 PHE B N 1
ATOM 4576 C CA . PHE B 1 234 ? 3.172 11.062 -4.93 1 94.88 234 PHE B CA 1
ATOM 4577 C C . PHE B 1 234 ? 2.365 11.617 -3.762 1 94.88 234 PHE B C 1
ATOM 4579 O O . PHE B 1 234 ? 2.914 11.875 -2.689 1 94.88 234 PHE B O 1
ATOM 4586 N N . SER B 1 235 ? 1.16 11.844 -3.92 1 96 235 SER B N 1
ATOM 4587 C CA . SER B 1 235 ? 0.113 12.031 -2.92 1 96 235 SER B CA 1
ATOM 4588 C C . SER B 1 235 ? -1.215 11.453 -3.396 1 96 235 SER B C 1
ATOM 4590 O O . SER B 1 235 ? -1.986 12.133 -4.074 1 96 235 SER B O 1
ATOM 4592 N N . GLU B 1 236 ? -1.428 10.227 -2.971 1 97.56 236 GLU B N 1
ATOM 4593 C CA . GLU B 1 236 ? -2.564 9.508 -3.539 1 97.56 236 GLU B CA 1
ATOM 4594 C C . GLU B 1 236 ? -3.27 8.664 -2.479 1 97.56 236 GLU B C 1
ATOM 4596 O O . GLU B 1 236 ? -2.625 8.133 -1.572 1 97.56 236 GLU B O 1
ATOM 4601 N N . THR B 1 237 ? -4.543 8.578 -2.633 1 98.25 237 THR B N 1
ATOM 4602 C CA . THR B 1 237 ? -5.375 7.766 -1.754 1 98.25 237 THR B CA 1
ATOM 4603 C C . THR B 1 237 ? -6.297 6.863 -2.566 1 98.25 237 THR B C 1
ATOM 4605 O O . THR B 1 237 ? -6.898 7.305 -3.549 1 98.25 237 THR B O 1
ATOM 4608 N N . LYS B 1 238 ? -6.293 5.613 -2.225 1 98.56 238 LYS B N 1
ATOM 4609 C CA . LYS B 1 238 ? -7.23 4.629 -2.762 1 98.56 238 LYS B CA 1
ATOM 4610 C C . LYS B 1 238 ? -8.172 4.113 -1.675 1 98.56 238 LYS B C 1
ATOM 4612 O O . LYS B 1 238 ? -7.719 3.613 -0.643 1 98.56 238 LYS B O 1
ATOM 4617 N N . ILE B 1 239 ? -9.469 4.277 -1.907 1 98.69 239 ILE B N 1
ATOM 4618 C CA . ILE B 1 239 ? -10.477 3.836 -0.949 1 98.69 239 ILE B CA 1
ATOM 4619 C C . ILE B 1 239 ? -11.352 2.758 -1.581 1 98.69 239 ILE B C 1
ATOM 4621 O O . ILE B 1 239 ? -12 2.996 -2.607 1 98.69 239 ILE B O 1
ATOM 4625 N N . ILE B 1 240 ? -11.359 1.591 -0.987 1 98.38 240 ILE B N 1
ATOM 4626 C CA . ILE B 1 240 ? -12.172 0.481 -1.473 1 98.38 240 ILE B CA 1
ATOM 4627 C C . ILE B 1 240 ? -13.414 0.327 -0.594 1 98.38 240 ILE B C 1
ATOM 4629 O O . ILE B 1 240 ? -13.305 0.17 0.625 1 98.38 240 ILE B O 1
ATOM 4633 N N . GLY B 1 241 ? -14.57 0.379 -1.22 1 97.69 241 GLY B N 1
ATOM 4634 C CA . GLY B 1 241 ? -15.836 0.171 -0.533 1 97.69 241 GLY B CA 1
ATOM 4635 C C . GLY B 1 241 ? -16.609 -1.021 -1.06 1 97.69 241 GLY B C 1
ATOM 4636 O O . GLY B 1 241 ? -16.172 -1.682 -2.006 1 97.69 241 GLY B O 1
ATOM 4637 N N . GLU B 1 242 ? -17.703 -1.272 -0.484 1 95.69 242 GLU B N 1
ATOM 4638 C CA . GLU B 1 242 ? -18.547 -2.414 -0.826 1 95.69 242 GLU B CA 1
ATOM 4639 C C . GLU B 1 242 ? -19.125 -2.273 -2.23 1 95.69 242 GLU B C 1
ATOM 4641 O O . GLU B 1 242 ? -19.375 -3.271 -2.91 1 95.69 242 GLU B O 1
ATOM 4646 N N . LYS B 1 243 ? -19.281 -0.984 -2.629 1 95.94 243 LYS B N 1
ATOM 4647 C CA . LYS B 1 243 ? -20.016 -0.771 -3.869 1 95.94 243 LYS B CA 1
ATOM 4648 C C . LYS B 1 243 ? -19.172 0.006 -4.883 1 95.94 243 LYS B C 1
ATOM 4650 O O . LYS B 1 243 ? -19.703 0.527 -5.863 1 95.94 243 LYS B O 1
ATOM 4655 N N . GLY B 1 244 ? -17.922 0.106 -4.586 1 97.19 244 GLY B N 1
ATOM 4656 C CA . GLY B 1 244 ? -17.078 0.842 -5.52 1 97.19 244 GLY B CA 1
ATOM 4657 C C . GLY B 1 244 ? -15.766 1.281 -4.91 1 97.19 244 GLY B C 1
ATOM 4658 O O . GLY B 1 244 ? -15.414 0.86 -3.807 1 97.19 244 GLY B O 1
ATOM 4659 N N . VAL B 1 245 ? -15.039 2.1 -5.719 1 98.19 245 VAL B N 1
ATOM 4660 C CA . VAL B 1 245 ? -13.711 2.555 -5.32 1 98.19 245 VAL B CA 1
ATOM 4661 C C . VAL B 1 245 ? -13.578 4.055 -5.578 1 98.19 245 VAL B C 1
ATOM 4663 O O . VAL B 1 245 ? -14.203 4.59 -6.492 1 98.19 245 VAL B O 1
ATOM 4666 N N . ILE B 1 246 ? -12.844 4.723 -4.703 1 98.38 246 ILE B N 1
ATOM 4667 C CA . ILE B 1 246 ? -12.461 6.113 -4.93 1 98.38 246 ILE B CA 1
ATOM 4668 C C . ILE B 1 246 ? -10.945 6.219 -5.055 1 98.38 246 ILE B C 1
ATOM 4670 O O . ILE B 1 246 ? -10.211 5.707 -4.207 1 98.38 246 ILE B O 1
ATOM 4674 N N . LEU B 1 247 ? -10.492 6.77 -6.133 1 98.12 247 LEU B N 1
ATOM 4675 C CA . LEU B 1 247 ? -9.086 7.117 -6.316 1 98.12 247 LEU B CA 1
ATOM 4676 C C . LEU B 1 247 ? -8.891 8.633 -6.262 1 98.12 247 LEU B C 1
ATOM 4678 O O . LEU B 1 247 ? -9.539 9.375 -7.004 1 98.12 247 LEU B O 1
ATOM 4682 N N . CYS B 1 248 ? -7.984 9.008 -5.387 1 96.94 248 CYS B N 1
ATOM 4683 C CA . CYS B 1 248 ? -7.711 10.438 -5.238 1 96.94 248 CYS B CA 1
ATOM 4684 C C . CYS B 1 248 ? -6.246 10.742 -5.527 1 96.94 248 CYS B C 1
ATOM 4686 O O . CYS B 1 248 ? -5.352 10.125 -4.945 1 96.94 248 CYS B O 1
ATOM 4688 N N . ASN B 1 249 ? -5.988 11.641 -6.453 1 95.56 249 ASN B N 1
ATOM 4689 C CA . ASN B 1 249 ? -4.68 12.25 -6.66 1 95.56 249 ASN B CA 1
ATOM 4690 C C . ASN B 1 249 ? -4.621 13.656 -6.082 1 95.56 249 ASN B C 1
ATOM 4692 O O . ASN B 1 249 ? -5.125 14.602 -6.688 1 95.56 249 ASN B O 1
ATOM 4696 N N . HIS B 1 250 ? -4.004 13.773 -4.992 1 93.06 250 HIS B N 1
ATOM 4697 C CA . HIS B 1 250 ? -4.004 15.039 -4.258 1 93.06 250 HIS B CA 1
ATOM 4698 C C . HIS B 1 250 ? -3.15 16.078 -4.96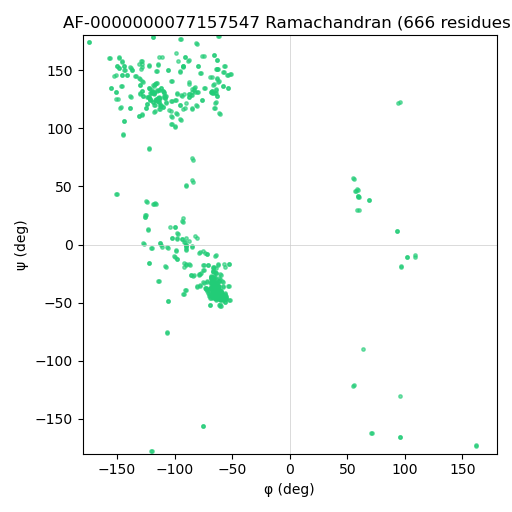9 1 93.06 250 HIS B C 1
ATOM 4700 O O . HIS B 1 250 ? -3.441 17.281 -4.895 1 93.06 250 HIS B O 1
ATOM 4706 N N . ASN B 1 251 ? -2.117 15.648 -5.633 1 88.69 251 ASN B N 1
ATOM 4707 C CA . ASN B 1 251 ? -1.244 16.578 -6.344 1 88.69 251 ASN B CA 1
ATOM 4708 C C . ASN B 1 251 ? -1.969 17.234 -7.512 1 88.69 251 ASN B C 1
ATOM 4710 O O . ASN B 1 251 ? -1.794 18.438 -7.754 1 88.69 251 ASN B O 1
ATOM 4714 N N . GLU B 1 252 ? -2.814 16.453 -8.125 1 89.5 252 GLU B N 1
ATOM 4715 C CA . GLU B 1 252 ? -3.465 16.953 -9.336 1 89.5 252 GLU B CA 1
ATOM 4716 C C . GLU B 1 252 ? -4.879 17.438 -9.047 1 89.5 252 GLU B C 1
ATOM 4718 O O . GLU B 1 252 ? -5.516 18.062 -9.898 1 89.5 252 GLU B O 1
ATOM 4723 N N . GLY B 1 253 ? -5.34 17.172 -7.902 1 92.31 253 GLY B N 1
ATOM 4724 C CA . GLY B 1 253 ? -6.707 17.531 -7.559 1 92.31 253 GLY B CA 1
ATOM 4725 C C . GLY B 1 253 ? -7.742 16.719 -8.32 1 92.31 253 GLY B C 1
ATOM 4726 O O . GLY B 1 253 ? -8.75 17.266 -8.773 1 92.31 253 GLY B O 1
ATOM 4727 N N . ILE B 1 254 ? -7.43 15.43 -8.5 1 94.56 254 ILE B N 1
ATOM 4728 C CA . ILE B 1 254 ? -8.305 14.578 -9.289 1 94.56 254 ILE B CA 1
ATOM 4729 C C . ILE B 1 254 ? -8.945 13.516 -8.398 1 94.56 254 ILE B C 1
ATOM 4731 O O . ILE B 1 254 ? -8.258 12.883 -7.594 1 94.56 254 ILE B O 1
ATOM 4735 N N . LEU B 1 255 ? -10.258 13.359 -8.555 1 96.5 255 LEU B N 1
ATOM 4736 C CA . LEU B 1 255 ? -11.047 12.336 -7.883 1 96.5 255 LEU B CA 1
ATOM 4737 C C . LEU B 1 255 ? -11.75 11.43 -8.891 1 96.5 255 LEU B C 1
ATOM 4739 O O . LEU B 1 255 ? -12.461 11.922 -9.773 1 96.5 255 LEU B O 1
ATOM 4743 N N . LYS B 1 256 ? -11.531 10.141 -8.789 1 97.56 256 LYS B N 1
ATOM 4744 C CA . LYS B 1 256 ? -12.195 9.156 -9.641 1 97.56 256 LYS B CA 1
ATOM 4745 C C . LYS B 1 256 ? -13.047 8.195 -8.805 1 97.56 256 LYS B C 1
ATOM 4747 O O . LYS B 1 256 ? -12.578 7.672 -7.793 1 97.56 256 LYS B O 1
ATOM 4752 N N . ILE B 1 257 ? -14.227 8.008 -9.203 1 97.88 257 ILE B N 1
ATOM 4753 C CA . ILE B 1 257 ? -15.117 7.035 -8.57 1 97.88 257 ILE B CA 1
ATOM 4754 C C . ILE B 1 257 ? -15.406 5.891 -9.539 1 97.88 257 ILE B C 1
ATOM 4756 O O . ILE B 1 257 ? -15.867 6.121 -10.664 1 97.88 257 ILE B O 1
ATOM 4760 N N . GLY B 1 258 ? -15.023 4.727 -9.109 1 97.44 258 GLY B N 1
ATOM 4761 C CA . GLY B 1 258 ? -15.266 3.549 -9.93 1 97.44 258 GLY B CA 1
ATOM 4762 C C . GLY B 1 258 ? -16.344 2.639 -9.359 1 97.44 258 GLY B C 1
ATOM 4763 O O . GLY B 1 258 ? -16.312 2.314 -8.164 1 97.44 258 GLY B O 1
ATOM 4764 N N . LYS B 1 259 ? -17.234 2.273 -10.148 1 94.62 259 LYS B N 1
ATOM 4765 C CA . LYS B 1 259 ? -18.25 1.267 -9.867 1 94.62 259 LYS B CA 1
ATOM 4766 C C . LYS B 1 259 ? -18.344 0.247 -11 1 94.62 259 LYS B C 1
ATOM 4768 O O . LYS B 1 259 ? -18.75 0.583 -12.109 1 94.62 259 LYS B O 1
ATOM 4773 N N . SER B 1 260 ? -17.891 -0.979 -10.625 1 87.06 260 SER B N 1
ATOM 4774 C CA . SER B 1 260 ? -17.766 -1.996 -11.664 1 87.06 260 SER B CA 1
ATOM 4775 C C . SER B 1 260 ? -16.891 -1.509 -12.812 1 87.06 260 SER B C 1
ATOM 4777 O O . SER B 1 260 ? -15.758 -1.099 -12.609 1 87.06 260 SER B O 1
ATOM 4779 N N . SER B 1 261 ? -17.359 -1.463 -13.969 1 80.06 261 SER B N 1
ATOM 4780 C CA . SER B 1 261 ? -16.516 -1.102 -15.102 1 80.06 261 SER B CA 1
ATOM 4781 C C . SER B 1 261 ? -16.656 0.376 -15.445 1 80.06 261 SER B C 1
ATOM 4783 O O . SER B 1 261 ? -16 0.868 -16.375 1 80.06 261 SER B O 1
ATOM 4785 N N . LYS B 1 262 ? -17.312 1.162 -14.664 1 91.75 262 LYS B N 1
ATOM 4786 C CA . LYS B 1 262 ? -17.562 2.562 -14.992 1 91.75 262 LYS B CA 1
ATOM 4787 C C . LYS B 1 262 ? -16.797 3.49 -14.055 1 91.75 262 LYS B C 1
ATOM 4789 O O . LYS B 1 262 ? -16.75 3.271 -12.844 1 91.75 262 LYS B O 1
ATOM 4794 N N . TRP B 1 263 ? -16.172 4.492 -14.641 1 95.56 263 TRP B N 1
ATOM 4795 C CA . TRP B 1 263 ? -15.414 5.477 -13.875 1 95.56 263 TRP B CA 1
ATOM 4796 C C . TRP B 1 263 ? -15.945 6.883 -14.125 1 95.56 263 TRP B C 1
ATOM 4798 O O . TRP B 1 263 ? -16.266 7.234 -15.266 1 95.56 263 TRP B O 1
ATOM 4808 N N . LYS B 1 264 ? -16.109 7.637 -13.102 1 96.5 264 LYS B N 1
ATOM 4809 C CA . LYS B 1 264 ? -16.406 9.062 -13.172 1 96.5 264 LYS B CA 1
ATOM 4810 C C . LYS B 1 264 ? -15.25 9.883 -12.594 1 96.5 264 LYS B C 1
ATOM 4812 O O . LYS B 1 264 ? -14.812 9.633 -11.469 1 96.5 264 LYS B O 1
ATOM 4817 N N . THR B 1 265 ? -14.758 10.828 -13.398 1 96.44 265 THR B N 1
ATOM 4818 C CA . THR B 1 265 ? -13.633 11.664 -12.984 1 96.44 265 THR B CA 1
ATOM 4819 C C . THR B 1 265 ? -14.078 13.094 -12.727 1 96.44 265 THR B C 1
ATOM 4821 O O . THR B 1 265 ? -14.828 13.672 -13.531 1 96.44 265 THR B O 1
ATOM 4824 N N . THR B 1 266 ? -13.648 13.602 -11.609 1 94.81 266 THR B N 1
ATOM 4825 C CA . THR B 1 266 ? -13.93 14.992 -11.25 1 94.81 266 THR B CA 1
ATOM 4826 C C . THR B 1 266 ? -12.641 15.719 -10.867 1 94.81 266 THR B C 1
ATOM 4828 O O . THR B 1 266 ? -11.82 15.18 -10.125 1 94.81 266 THR B O 1
ATOM 4831 N N . LYS B 1 267 ? -12.422 16.859 -11.391 1 93.44 267 LYS B N 1
ATOM 4832 C CA . LYS B 1 267 ? -11.32 17.719 -10.984 1 93.44 267 LYS B CA 1
ATOM 4833 C C . LYS B 1 267 ? -11.766 18.719 -9.922 1 93.44 267 LYS B C 1
ATOM 4835 O O . LYS B 1 267 ? -12.805 19.359 -10.07 1 93.44 267 LYS B O 1
ATOM 4840 N N . ILE B 1 268 ? -11.016 18.719 -8.875 1 89.19 268 ILE B N 1
ATOM 4841 C CA . ILE B 1 268 ? -11.312 19.641 -7.777 1 89.19 268 ILE B CA 1
ATOM 4842 C C . ILE B 1 268 ? -10.273 20.75 -7.742 1 89.19 268 ILE B C 1
ATOM 4844 O O . ILE B 1 268 ? -9.078 20.5 -7.621 1 89.19 268 ILE B O 1
ATOM 4848 N N . GLU B 1 269 ? -10.695 21.875 -7.832 1 81.31 269 GLU B N 1
ATOM 4849 C CA . GLU B 1 269 ? -9.789 23.016 -7.797 1 81.31 269 GLU B CA 1
ATOM 4850 C C . GLU B 1 269 ? -9.414 23.375 -6.359 1 81.31 269 GLU B C 1
ATOM 4852 O O . GLU B 1 269 ? -10.266 23.406 -5.477 1 81.31 269 GLU B O 1
ATOM 4857 N N . SER B 1 270 ? -8.109 23.312 -6.07 1 71.19 270 SER B N 1
ATOM 4858 C CA . SER B 1 270 ? -7.672 23.578 -4.707 1 71.19 270 SER B CA 1
ATOM 4859 C C . SER B 1 270 ? -7.363 25.062 -4.5 1 71.19 270 SER B C 1
ATOM 4861 O O . SER B 1 270 ? -7.164 25.516 -3.371 1 71.19 270 SER B O 1
ATOM 4863 N N . GLY B 1 271 ? -7.477 25.906 -5.414 1 67.12 271 GLY B N 1
ATOM 4864 C CA . GLY B 1 271 ? -7.223 27.328 -5.27 1 67.12 271 GLY B CA 1
ATOM 4865 C C . GLY B 1 271 ? -5.824 27.734 -5.699 1 67.12 271 GLY B C 1
ATOM 4866 O O . GLY B 1 271 ? -5.121 26.953 -6.348 1 67.12 271 GLY B O 1
ATOM 4867 N N . GLU B 1 272 ? -5.441 28.953 -5.316 1 61.81 272 GLU B N 1
ATOM 4868 C CA . GLU B 1 272 ? -4.199 29.562 -5.781 1 61.81 272 GLU B CA 1
ATOM 4869 C C . GLU B 1 272 ? -3.025 29.172 -4.887 1 61.81 272 GLU B C 1
ATOM 4871 O O . GLU B 1 272 ? -3.16 29.141 -3.66 1 61.81 272 GLU B O 1
ATOM 4876 N N . VAL B 1 273 ? -1.978 28.656 -5.516 1 59.5 273 VAL B N 1
ATOM 4877 C CA . VAL B 1 273 ? -0.717 28.375 -4.832 1 59.5 273 VAL B CA 1
ATOM 4878 C C . VAL B 1 273 ? 0.159 29.625 -4.848 1 59.5 273 VAL B C 1
ATOM 4880 O O . VAL B 1 273 ? 0.13 30.406 -5.809 1 59.5 273 VAL B O 1
ATOM 4883 N N . ALA B 1 274 ? 0.812 29.875 -3.676 1 56.97 274 ALA B N 1
ATOM 4884 C CA . ALA B 1 274 ? 1.672 31.047 -3.598 1 56.97 274 ALA B CA 1
ATOM 4885 C C . ALA B 1 274 ? 2.75 31.016 -4.676 1 56.97 274 ALA B C 1
ATOM 4887 O O . ALA B 1 274 ? 3.188 29.938 -5.094 1 56.97 274 ALA B O 1
ATOM 4888 N N . LYS B 1 275 ? 3.119 32.219 -5.117 1 57 275 LYS B N 1
ATOM 4889 C CA . LYS B 1 275 ? 4.176 32.344 -6.117 1 57 275 LYS B CA 1
ATOM 4890 C C . LYS B 1 275 ? 5.469 31.703 -5.633 1 57 275 LYS B C 1
ATOM 4892 O O . LYS B 1 275 ? 5.855 31.859 -4.473 1 57 275 LYS B O 1
ATOM 4897 N N . GLY B 1 276 ? 6.164 30.969 -6.414 1 51.16 276 GLY B N 1
ATOM 4898 C CA . GLY B 1 276 ? 7.441 30.359 -6.074 1 51.16 276 GLY B CA 1
ATOM 4899 C C . GLY B 1 276 ? 7.312 28.922 -5.613 1 51.16 276 GLY B C 1
ATOM 4900 O O . GLY B 1 276 ? 8.32 28.219 -5.465 1 51.16 276 GLY B O 1
ATOM 4901 N N . TYR B 1 277 ? 6.121 28.719 -5.262 1 53.22 277 TYR B N 1
ATOM 4902 C CA . TYR B 1 277 ? 5.914 27.328 -4.844 1 53.22 277 TYR B CA 1
ATOM 4903 C C . TYR B 1 277 ? 5.469 26.469 -6.02 1 53.22 277 TYR B C 1
ATOM 4905 O O . TYR B 1 277 ? 4.918 26.969 -7 1 53.22 277 TYR B O 1
ATOM 4913 N N . LYS B 1 278 ? 6.082 25.531 -6.117 1 51.66 278 LYS B N 1
ATOM 4914 C CA . LYS B 1 278 ? 5.766 24.594 -7.188 1 51.66 278 LYS B CA 1
ATOM 4915 C C . LYS B 1 278 ? 4.906 23.438 -6.676 1 51.66 278 LYS B C 1
ATOM 4917 O O . LYS B 1 278 ? 4.73 23.281 -5.465 1 51.66 278 LYS B O 1
ATOM 4922 N N . GLY B 1 279 ? 4.258 22.656 -7.555 1 51 279 GLY B N 1
ATOM 4923 C CA . GLY B 1 279 ? 3.746 21.297 -7.703 1 51 279 GLY B CA 1
ATOM 4924 C C . GLY B 1 279 ? 2.654 20.969 -6.703 1 51 279 GLY B C 1
ATOM 4925 O O . GLY B 1 279 ? 1.469 21.141 -6.988 1 51 279 GLY B O 1
ATOM 4926 N N . ASN B 1 280 ? 3.049 20.453 -5.566 1 56.06 280 ASN B N 1
ATOM 4927 C CA . ASN B 1 280 ? 2.254 19.734 -4.574 1 56.06 280 ASN B CA 1
ATOM 4928 C C . ASN B 1 280 ? 1.94 20.609 -3.367 1 56.06 280 ASN B C 1
ATOM 4930 O O . ASN B 1 280 ? 1.445 20.125 -2.352 1 56.06 280 ASN B O 1
ATOM 4934 N N . THR B 1 281 ? 2.172 21.938 -3.621 1 60.56 281 THR B N 1
ATOM 4935 C CA . THR B 1 281 ? 1.976 22.812 -2.473 1 60.56 281 THR B CA 1
ATOM 4936 C C . THR B 1 281 ? 0.509 23.203 -2.342 1 60.56 281 THR B C 1
ATOM 4938 O O . THR B 1 281 ? -0.119 23.625 -3.32 1 60.56 281 THR B O 1
ATOM 4941 N N . PRO B 1 282 ? 0.041 23.062 -1.187 1 68 282 PRO B N 1
ATOM 4942 C CA . PRO B 1 282 ? -1.358 23.438 -0.968 1 68 282 PRO B CA 1
ATOM 4943 C C . PRO B 1 282 ? -1.617 24.922 -1.199 1 68 282 PRO B C 1
ATOM 4945 O O . PRO B 1 282 ? -0.724 25.75 -0.989 1 68 282 PRO B O 1
ATOM 4948 N N . SER B 1 283 ? -2.764 25.203 -1.582 1 77.88 283 SER B N 1
ATOM 4949 C CA . SER B 1 283 ? -3.203 26.562 -1.845 1 77.88 283 SER B CA 1
ATOM 4950 C C . SER B 1 283 ? -3.17 27.406 -0.576 1 77.88 283 SER B C 1
ATOM 4952 O O . SER B 1 283 ? -3.34 26.891 0.528 1 77.88 283 SER B O 1
ATOM 4954 N N . GLU B 1 284 ? -2.975 28.656 -0.748 1 86.19 284 GLU B N 1
ATOM 4955 C CA . GLU B 1 284 ? -2.971 29.609 0.366 1 86.19 284 GLU B CA 1
ATOM 4956 C C . GLU B 1 284 ? -4.34 29.672 1.036 1 86.19 284 GLU B C 1
ATOM 4958 O O . GLU B 1 284 ? -4.438 29.953 2.23 1 86.19 284 GLU B O 1
ATOM 4963 N N . SER B 1 285 ? -5.297 29.328 0.302 1 88.5 285 SER B N 1
ATOM 4964 C CA . SER B 1 285 ? -6.668 29.469 0.789 1 88.5 285 SER B CA 1
ATOM 4965 C C . SER B 1 285 ? -6.922 28.547 1.977 1 88.5 285 SER B C 1
ATOM 4967 O O . SER B 1 285 ? -7.695 28.875 2.875 1 88.5 285 SER B O 1
ATOM 4969 N N . LEU B 1 286 ? -6.254 27.438 2.008 1 92.06 286 LEU B N 1
ATOM 4970 C CA . LEU B 1 286 ? -6.445 26.516 3.125 1 92.06 286 LEU B CA 1
ATOM 4971 C C . LEU B 1 286 ? -5.895 27.109 4.418 1 92.06 286 LEU B C 1
ATOM 4973 O O . LEU B 1 286 ? -6.516 26.984 5.477 1 92.06 286 LEU B O 1
ATOM 4977 N N . TYR B 1 287 ? -4.805 27.797 4.238 1 94.38 287 TYR B N 1
ATOM 4978 C CA . TYR B 1 287 ? -4.156 28.406 5.395 1 94.38 287 TYR B CA 1
ATOM 4979 C C . TYR B 1 287 ? -4.953 29.594 5.898 1 94.38 287 TYR B C 1
ATOM 4981 O O . TYR B 1 287 ? -5.062 29.812 7.105 1 94.38 287 TYR B O 1
ATOM 4989 N N . VAL B 1 288 ? -5.512 30.344 4.961 1 95.56 288 VAL B N 1
ATOM 4990 C CA . VAL B 1 288 ? -6.352 31.484 5.32 1 95.56 288 VAL B CA 1
ATOM 4991 C C . VAL B 1 288 ? -7.578 31 6.09 1 95.56 288 VAL B C 1
ATOM 4993 O O . VAL B 1 288 ? -7.926 31.547 7.133 1 95.56 288 VAL B O 1
ATOM 4996 N N . ALA B 1 289 ? -8.172 29.922 5.609 1 93.88 289 ALA B N 1
ATOM 4997 C CA . ALA B 1 289 ? -9.359 29.359 6.258 1 93.88 289 ALA B CA 1
ATOM 4998 C C . ALA B 1 289 ? -9.031 28.891 7.672 1 93.88 289 ALA B C 1
ATOM 5000 O O . ALA B 1 289 ? -9.836 29.078 8.594 1 93.88 289 ALA B O 1
ATOM 5001 N N . GLU B 1 290 ? -7.906 28.281 7.824 1 95.69 290 GLU B N 1
ATOM 5002 C CA . GLU B 1 290 ? -7.492 27.781 9.133 1 95.69 290 GLU B CA 1
ATOM 5003 C C . GLU B 1 290 ? -7.285 28.922 10.125 1 95.69 290 GLU B C 1
ATOM 5005 O O . GLU B 1 290 ? -7.793 28.875 11.242 1 95.69 290 GLU B O 1
ATOM 5010 N N . ILE B 1 291 ? -6.586 29.953 9.711 1 96.12 291 ILE B N 1
ATOM 5011 C CA . ILE B 1 291 ? -6.316 31.094 10.578 1 96.12 291 ILE B CA 1
ATOM 5012 C C . ILE B 1 291 ? -7.617 31.828 10.875 1 96.12 291 ILE B C 1
ATOM 5014 O O . ILE B 1 291 ? -7.828 32.312 11.992 1 96.12 291 ILE B O 1
ATOM 5018 N N . LYS B 1 292 ? -8.5 31.938 9.891 1 95.5 292 LYS B N 1
ATOM 5019 C CA . LYS B 1 292 ? -9.805 32.531 10.125 1 95.5 292 LYS B CA 1
ATOM 5020 C C . LYS B 1 292 ? -10.57 31.797 11.211 1 95.5 292 LYS B C 1
ATOM 5022 O O . LYS B 1 292 ? -11.211 32.406 12.07 1 95.5 292 LYS B O 1
ATOM 5027 N N . ASN B 1 293 ? -10.531 30.5 11.109 1 95 293 ASN B N 1
ATOM 5028 C CA . ASN B 1 293 ? -11.195 29.688 12.125 1 95 293 ASN B CA 1
ATOM 5029 C C . ASN B 1 293 ? -10.633 29.969 13.523 1 95 293 ASN B C 1
ATOM 5031 O O . ASN B 1 293 ? -11.391 30.078 14.484 1 95 293 ASN B O 1
ATOM 5035 N N . PHE B 1 294 ? -9.344 30.078 13.625 1 96.56 294 PHE B N 1
ATOM 5036 C CA . PHE B 1 294 ? -8.695 30.375 14.891 1 96.56 294 PHE B CA 1
ATOM 5037 C C . PHE B 1 294 ? -9.148 31.734 15.438 1 96.56 294 PHE B C 1
ATOM 5039 O O . PHE B 1 294 ? -9.594 31.828 16.578 1 96.56 294 PHE B O 1
ATOM 5046 N N . LEU B 1 295 ? -9.156 32.75 14.594 1 95.75 295 LEU B N 1
ATOM 5047 C CA . LEU B 1 295 ? -9.539 34.094 14.992 1 95.75 295 LEU B CA 1
ATOM 5048 C C . LEU B 1 295 ? -11.016 34.156 15.359 1 95.75 295 LEU B C 1
ATOM 5050 O O . LEU B 1 295 ? -11.391 34.844 16.328 1 95.75 295 LEU B O 1
ATOM 5054 N N . ASP B 1 296 ? -11.797 33.406 14.609 1 95.19 296 ASP B N 1
ATOM 5055 C CA . ASP B 1 296 ? -13.219 33.344 14.898 1 95.19 296 ASP B CA 1
ATOM 5056 C C . ASP B 1 296 ? -13.484 32.625 16.219 1 95.19 296 ASP B C 1
ATOM 5058 O O . ASP B 1 296 ? -14.43 32.969 16.938 1 95.19 296 ASP B O 1
ATOM 5062 N N . SER B 1 297 ? -12.672 31.672 16.516 1 94.75 297 SER B N 1
ATOM 5063 C CA . SER B 1 297 ? -12.805 30.922 17.766 1 94.75 297 SER B CA 1
ATOM 5064 C C . SER B 1 297 ? -12.461 31.797 18.969 1 94.75 297 SER B C 1
ATOM 5066 O O . SER B 1 297 ? -13.078 31.688 20.016 1 94.75 297 SER B O 1
ATOM 5068 N N . ILE B 1 298 ? -11.477 32.656 18.828 1 93.69 298 ILE B N 1
ATOM 5069 C CA . ILE B 1 298 ? -11.102 33.594 19.875 1 93.69 298 ILE B CA 1
ATOM 5070 C C . ILE B 1 298 ? -12.273 34.5 20.203 1 93.69 298 ILE B C 1
ATOM 5072 O O . ILE B 1 298 ? -12.547 34.812 21.375 1 93.69 298 ILE B O 1
ATOM 5076 N N . LYS B 1 299 ? -12.969 34.906 19.156 1 89.94 299 LYS B N 1
ATOM 5077 C CA . LYS B 1 299 ? -14.102 35.812 19.312 1 89.94 299 LYS B CA 1
ATOM 5078 C C . LYS B 1 299 ? -15.359 35.062 19.75 1 89.94 299 LYS B C 1
ATOM 5080 O O . LYS B 1 299 ? -16.438 35.656 19.844 1 89.94 299 LYS B O 1
ATOM 5085 N N . GLN B 1 300 ? -15.242 33.688 20.062 1 82.38 300 GLN B N 1
ATOM 5086 C CA . GLN B 1 300 ? -16.312 32.812 20.531 1 82.38 300 GLN B CA 1
ATOM 5087 C C . GLN B 1 300 ? -17.453 32.75 19.5 1 82.38 300 GLN B C 1
ATOM 5089 O O . GLN B 1 300 ? -18.609 32.594 19.875 1 82.38 300 GLN B O 1
ATOM 5094 N N . LYS B 1 301 ? -17 32.906 18.438 1 78.19 301 LYS B N 1
ATOM 5095 C CA . LYS B 1 301 ? -17.969 32.844 17.359 1 78.19 301 LYS B CA 1
ATOM 5096 C C . LYS B 1 301 ? -18.109 31.406 16.828 1 78.19 301 LYS B C 1
ATOM 5098 O O . LYS B 1 301 ? -19.094 31.062 16.172 1 78.19 301 LYS B O 1
ATOM 5103 N N . LYS B 1 302 ? -17.156 30.594 17.156 1 78.88 302 LYS B N 1
ATOM 5104 C CA . LYS B 1 302 ? -17.125 29.219 16.656 1 78.88 302 LYS B CA 1
ATOM 5105 C C . LYS B 1 302 ? -16.391 28.297 17.625 1 78.88 302 LYS B C 1
ATOM 5107 O O . LYS B 1 302 ? -15.438 28.719 18.281 1 78.88 302 LYS B O 1
ATOM 5112 N N . LYS B 1 303 ? -16.859 27.125 17.688 1 84.75 303 LYS B N 1
ATOM 5113 C CA . LYS B 1 303 ? -16.109 26.094 18.391 1 84.75 303 LYS B CA 1
ATOM 5114 C C . LYS B 1 303 ? -15 25.531 17.531 1 84.75 303 LYS B C 1
ATOM 5116 O O . LYS B 1 303 ? -15.211 25.25 16.344 1 84.75 303 LYS B O 1
ATOM 5121 N N . PRO B 1 304 ? -13.828 25.469 18.141 1 89.12 304 PRO B N 1
ATOM 5122 C CA . PRO B 1 304 ? -12.742 24.891 17.328 1 89.12 304 PRO B CA 1
ATOM 5123 C C . PRO B 1 304 ? -13.008 23.438 16.922 1 89.12 304 PRO B C 1
ATOM 5125 O O . PRO B 1 304 ? -13.57 22.672 17.703 1 89.12 304 PRO B O 1
ATOM 5128 N N . ASN B 1 305 ? -12.688 23.062 15.742 1 84.5 305 ASN B N 1
ATOM 5129 C CA . ASN B 1 305 ? -12.898 21.719 15.211 1 84.5 305 ASN B CA 1
ATOM 5130 C C . ASN B 1 305 ? -11.734 20.797 15.555 1 84.5 305 ASN B C 1
ATOM 5132 O O . ASN B 1 305 ? -11.867 19.562 15.492 1 84.5 305 ASN B O 1
ATOM 5136 N N . TYR B 1 306 ? -10.602 21.344 15.93 1 94.44 306 TYR B N 1
ATOM 5137 C CA . TYR B 1 306 ? -9.367 20.625 16.203 1 94.44 306 TYR B CA 1
ATOM 5138 C C . TYR B 1 306 ? -8.57 21.297 17.297 1 94.44 306 TYR B C 1
ATOM 5140 O O . TYR B 1 306 ? -8.227 22.484 17.203 1 94.44 306 TYR B O 1
ATOM 5148 N N . THR B 1 307 ? -8.359 20.594 18.391 1 96.81 307 THR B N 1
ATOM 5149 C CA . THR B 1 307 ? -7.66 21.141 19.562 1 96.81 307 THR B CA 1
ATOM 5150 C C . THR B 1 307 ? -6.414 20.312 19.859 1 96.81 307 THR B C 1
ATOM 5152 O O . THR B 1 307 ? -6.113 19.344 19.156 1 96.81 307 THR B O 1
ATOM 5155 N N . PHE B 1 308 ? -5.738 20.688 20.906 1 97.94 308 PHE B N 1
ATOM 5156 C CA . PHE B 1 308 ? -4.547 19.969 21.328 1 97.94 308 PHE B CA 1
ATOM 5157 C C . PHE B 1 308 ? -4.914 18.578 21.812 1 97.94 308 PHE B C 1
ATOM 5159 O O . PHE B 1 308 ? -4.07 17.672 21.844 1 97.94 308 PHE B O 1
ATOM 5166 N N . VAL B 1 309 ? -6.188 18.344 22.188 1 96.44 309 VAL B N 1
ATOM 5167 C CA . VAL B 1 309 ? -6.637 17.031 22.609 1 96.44 309 VAL B CA 1
ATOM 5168 C C . VAL B 1 309 ? -6.629 16.078 21.422 1 96.44 309 VAL B C 1
ATOM 5170 O O . VAL B 1 309 ? -6.105 14.961 21.516 1 96.44 309 VAL B O 1
ATOM 5173 N N . GLU B 1 310 ? -7.156 16.531 20.312 1 96.25 310 GLU B N 1
ATOM 5174 C CA . GLU B 1 310 ? -7.125 15.727 19.094 1 96.25 310 GLU B CA 1
ATOM 5175 C C . GLU B 1 310 ? -5.695 15.516 18.609 1 96.25 310 GLU B C 1
ATOM 5177 O O . GLU B 1 310 ? -5.34 14.422 18.156 1 96.25 310 GLU B O 1
ATOM 5182 N N . GLU B 1 311 ? -4.902 16.562 18.703 1 97.56 311 GLU B N 1
ATOM 5183 C CA . GLU B 1 311 ? -3.516 16.422 18.266 1 97.56 311 GLU B CA 1
ATOM 5184 C C . GLU B 1 311 ? -2.771 15.391 19.094 1 97.56 311 GLU B C 1
ATOM 5186 O O . GLU B 1 311 ? -1.953 14.633 18.562 1 97.56 311 GLU B O 1
ATOM 5191 N N . LEU B 1 312 ? -3.041 15.383 20.391 1 97.56 312 LEU B N 1
ATOM 5192 C CA . LEU B 1 312 ? -2.404 14.398 21.25 1 97.56 312 LEU B CA 1
ATOM 5193 C C . LEU B 1 312 ? -2.752 12.984 20.812 1 97.56 312 LEU B C 1
ATOM 5195 O O . LEU B 1 312 ? -1.89 12.102 20.797 1 97.56 312 LEU B O 1
ATOM 5199 N N . ARG B 1 313 ? -3.998 12.781 20.469 1 97.12 313 ARG B N 1
ATOM 5200 C CA . ARG B 1 313 ? -4.422 11.469 19.984 1 97.12 313 ARG B CA 1
ATOM 5201 C C . ARG B 1 313 ? -3.641 11.07 18.734 1 97.12 313 ARG B C 1
ATOM 5203 O O . ARG B 1 313 ? -3.227 9.922 18.609 1 97.12 313 ARG B O 1
ATOM 5210 N N . ILE B 1 314 ? -3.426 12 17.875 1 97.62 314 ILE B N 1
ATOM 5211 C CA . ILE B 1 314 ? -2.686 11.766 16.641 1 97.62 314 ILE B CA 1
ATOM 5212 C C . ILE B 1 314 ? -1.229 11.438 16.969 1 97.62 314 ILE B C 1
ATOM 5214 O O . ILE B 1 314 ? -0.659 10.5 16.406 1 97.62 314 ILE B O 1
ATOM 5218 N N . LEU B 1 315 ? -0.652 12.203 17.875 1 97.31 315 LEU B N 1
ATOM 5219 C CA . LEU B 1 315 ? 0.753 12.016 18.219 1 97.31 315 LEU B CA 1
ATOM 5220 C C . LEU B 1 315 ? 0.966 10.688 18.938 1 97.31 315 LEU B C 1
ATOM 5222 O O . LEU B 1 315 ? 2.014 10.055 18.781 1 97.31 315 LEU B O 1
ATOM 5226 N N . LYS B 1 316 ? -0.053 10.258 19.672 1 97.75 316 LYS B N 1
ATOM 5227 C CA . LYS B 1 316 ? 0.029 8.938 20.281 1 97.75 316 LYS B CA 1
ATOM 5228 C C . LYS B 1 316 ? 0.086 7.84 19.234 1 97.75 316 LYS B C 1
ATOM 5230 O O . LYS B 1 316 ? 0.727 6.809 19.438 1 97.75 316 LYS B O 1
ATOM 5235 N N . VAL B 1 317 ? -0.54 8.023 18.156 1 98.25 317 VAL B N 1
ATOM 5236 C CA . VAL B 1 317 ? -0.463 7.082 17.047 1 98.25 317 VAL B CA 1
ATOM 5237 C C . VAL B 1 317 ? 0.95 7.078 16.469 1 98.25 317 VAL B C 1
ATOM 5239 O O . VAL B 1 317 ? 1.513 6.016 16.188 1 98.25 317 VAL B O 1
ATOM 5242 N N . LEU B 1 318 ? 1.529 8.289 16.25 1 97.56 318 LEU B N 1
ATOM 5243 C CA . LEU B 1 318 ? 2.912 8.375 15.805 1 97.56 318 LEU B CA 1
ATOM 5244 C C . LEU B 1 318 ? 3.844 7.625 16.75 1 97.56 318 LEU B C 1
ATOM 5246 O O . LEU B 1 318 ? 4.68 6.832 16.312 1 97.56 318 LEU B O 1
ATOM 5250 N N . ASP B 1 319 ? 3.652 7.859 18.047 1 97.5 319 ASP B N 1
ATOM 5251 C CA . ASP B 1 319 ? 4.445 7.156 19.047 1 97.5 319 ASP B CA 1
ATOM 5252 C C . ASP B 1 319 ? 4.277 5.645 18.922 1 97.5 319 ASP B C 1
ATOM 5254 O O . ASP B 1 319 ? 5.25 4.895 19.031 1 97.5 319 ASP B O 1
ATOM 5258 N N . ALA B 1 320 ? 3.064 5.238 18.734 1 98.44 320 ALA B N 1
ATOM 5259 C CA . ALA B 1 320 ? 2.762 3.816 18.625 1 98.44 320 ALA B CA 1
ATOM 5260 C C . ALA B 1 320 ? 3.422 3.209 17.391 1 98.44 320 ALA B C 1
ATOM 5262 O O . ALA B 1 320 ? 3.912 2.078 17.422 1 98.44 320 ALA B O 1
ATOM 5263 N N . ILE B 1 321 ? 3.445 3.898 16.297 1 98.44 321 ILE B N 1
ATOM 5264 C CA . ILE B 1 321 ? 4.094 3.434 15.078 1 98.44 321 ILE B CA 1
ATOM 5265 C C . ILE B 1 321 ? 5.586 3.219 15.336 1 98.44 321 ILE B C 1
ATOM 5267 O O . ILE B 1 321 ? 6.145 2.184 14.969 1 98.44 321 ILE B O 1
ATOM 5271 N N . GLU B 1 322 ? 6.199 4.176 15.969 1 97.69 322 GLU B N 1
ATOM 5272 C CA . GLU B 1 322 ? 7.625 4.098 16.266 1 97.69 322 GLU B CA 1
ATOM 5273 C C . GLU B 1 322 ? 7.922 2.975 17.25 1 97.69 322 GLU B C 1
ATOM 5275 O O . GLU B 1 322 ? 8.898 2.236 17.094 1 97.69 322 GLU B O 1
ATOM 5280 N N . LEU B 1 323 ? 7.047 2.906 18.266 1 98.19 323 LEU B N 1
ATOM 5281 C CA . LEU B 1 323 ? 7.203 1.82 19.234 1 98.19 323 LEU B CA 1
ATOM 5282 C C . LEU B 1 323 ? 7.035 0.466 18.547 1 98.19 323 LEU B C 1
ATOM 5284 O O . LEU B 1 323 ? 7.785 -0.471 18.828 1 98.19 323 LEU B O 1
ATOM 5288 N N . SER B 1 324 ? 6.055 0.34 17.719 1 98.69 324 SER B N 1
ATOM 5289 C CA . SER B 1 324 ? 5.809 -0.883 16.953 1 98.69 324 SER B CA 1
ATOM 5290 C C . SER B 1 324 ? 7.035 -1.291 16.141 1 98.69 324 SER B C 1
ATOM 5292 O O . SER B 1 324 ? 7.422 -2.461 16.141 1 98.69 324 SER B O 1
ATOM 5294 N N . ASN B 1 325 ? 7.629 -0.348 15.469 1 98.25 325 ASN B N 1
ATOM 5295 C CA . ASN B 1 325 ? 8.844 -0.612 14.711 1 98.25 325 ASN B CA 1
ATOM 5296 C C . ASN B 1 325 ? 9.953 -1.16 15.602 1 98.25 325 ASN B C 1
ATOM 5298 O O . ASN B 1 325 ? 10.609 -2.145 15.25 1 98.25 325 ASN B O 1
ATOM 5302 N N . ARG B 1 326 ? 10.141 -0.526 16.719 1 98 326 ARG B N 1
ATOM 5303 C CA . ARG B 1 326 ? 11.203 -0.927 17.641 1 98 326 ARG B CA 1
ATOM 5304 C C . ARG B 1 326 ? 10.953 -2.326 18.188 1 98 326 ARG B C 1
ATOM 5306 O O . ARG B 1 326 ? 11.883 -3.113 18.359 1 98 326 ARG B O 1
ATOM 5313 N N . LYS B 1 327 ? 9.672 -2.66 18.406 1 98.19 327 LYS B N 1
ATOM 5314 C CA . LYS B 1 327 ? 9.344 -3.924 19.062 1 98.19 327 LYS B CA 1
ATOM 5315 C C . LYS B 1 327 ? 8.984 -4.996 18.031 1 98.19 327 LYS B C 1
ATOM 5317 O O . LYS B 1 327 ? 8.844 -6.172 18.375 1 98.19 327 LYS B O 1
ATOM 5322 N N . SER B 1 328 ? 8.781 -4.59 16.812 1 97.94 328 SER B N 1
ATOM 5323 C CA . SER B 1 328 ? 8.414 -5.488 15.719 1 97.94 328 SER B CA 1
ATOM 5324 C C . SER B 1 328 ? 7.109 -6.219 16.016 1 97.94 328 SER B C 1
ATOM 5326 O O . SER B 1 328 ? 7.02 -7.434 15.836 1 97.94 328 SER B O 1
ATOM 5328 N N . LYS B 1 329 ? 6.191 -5.477 16.562 1 98.38 329 LYS B N 1
ATOM 5329 C CA . LYS B 1 329 ? 4.875 -6.039 16.844 1 98.38 329 LYS B CA 1
ATOM 5330 C C . LYS B 1 329 ? 3.785 -4.977 16.734 1 98.38 329 LYS B C 1
ATOM 5332 O O . LYS B 1 329 ? 4.074 -3.779 16.781 1 98.38 329 LYS B O 1
ATOM 5337 N N . LYS B 1 330 ? 2.594 -5.43 16.594 1 98.62 330 LYS B N 1
ATOM 5338 C CA . LYS B 1 330 ? 1.424 -4.555 16.562 1 98.62 330 LYS B CA 1
ATOM 5339 C C . LYS B 1 330 ? 1.218 -3.877 17.922 1 98.62 330 LYS B C 1
ATOM 5341 O O . LYS B 1 330 ? 1.404 -4.5 18.969 1 98.62 330 LYS B O 1
ATOM 5346 N N . ILE B 1 331 ? 0.892 -2.582 17.922 1 98.69 331 ILE B N 1
ATOM 5347 C CA . ILE B 1 331 ? 0.619 -1.826 19.141 1 98.69 331 ILE B CA 1
ATOM 5348 C C . ILE B 1 331 ? -0.838 -1.366 19.156 1 98.69 331 ILE B C 1
ATOM 5350 O O . ILE B 1 331 ? -1.317 -0.789 18.172 1 98.69 331 ILE B O 1
ATOM 5354 N N . VAL B 1 332 ? -1.562 -1.678 20.172 1 98.12 332 VAL B N 1
ATOM 5355 C CA . VAL B 1 332 ? -2.92 -1.187 20.375 1 98.12 332 VAL B CA 1
ATOM 5356 C C . VAL B 1 332 ? -2.881 0.154 21.109 1 98.12 332 VAL B C 1
ATOM 5358 O O . VAL B 1 332 ? -2.201 0.292 22.125 1 98.12 332 VAL B O 1
ATOM 5361 N N . ILE B 1 333 ? -3.58 1.091 20.547 1 95.88 333 ILE B N 1
ATOM 5362 C CA . ILE B 1 333 ? -3.566 2.436 21.125 1 95.88 333 ILE B CA 1
ATOM 5363 C C . ILE B 1 333 ? -4.602 2.533 22.234 1 95.88 333 ILE B C 1
ATOM 5365 O O . ILE B 1 333 ? -5.781 2.234 22.031 1 95.88 333 ILE B O 1
ATOM 5369 N N . LYS B 1 334 ? -4.16 2.777 23.438 1 82.12 334 LYS B N 1
ATOM 5370 C CA . LYS B 1 334 ? -5.047 2.91 24.594 1 82.12 334 LYS B CA 1
ATOM 5371 C C . LYS B 1 334 ? -5.91 4.16 24.484 1 82.12 334 LYS B C 1
ATOM 5373 O O . LYS B 1 334 ? -5.449 5.199 24 1 82.12 334 LYS B O 1
ATOM 5378 N N . LYS B 1 335 ? -7.223 4.004 24.719 1 67.12 335 LYS B N 1
ATOM 5379 C CA . LYS B 1 335 ? -8.148 5.133 24.734 1 67.12 335 LYS B CA 1
ATOM 5380 C C . LYS B 1 335 ? -7.75 6.164 25.781 1 67.12 335 LYS B C 1
ATOM 5382 O O . LYS B 1 335 ? -7.184 5.812 26.812 1 67.12 335 LYS B O 1
#

Secondary structure (DSSP, 8-state):
--EEEE--SHHHHHHHHHHHHTT---EEEE-S-HHHHHHHHHHH--EEESSHHHHHTT--SEEEE-S-GGGHHHHHHHHHHTT-EEEE-----HHHHHHHHHHHTT-SS-EEE--GGGG-HHHHHHHHHHHTTBTBSEEEEEEEEE--GGGTSTTS-GGGSGGGSGGG-HHHHHHHHHHHHHHHHS--EEEEEEEEE--S--SSSS--EEEEEEEETTS-EEEEEEES--SS-EEEEEEEETTEEEEEETTTTEEEEEETTEEEEEE----PPPTT--SSPPPHHHHHHHHHHHHHHHTTSS--SS-HHHHHHHHHHHHHHHHHHHHTB-EEPP-/--EEEE--SHHHHHHHHHHHHTT---EEEE-S-HHHHHHHHHHH--EEESSHHHHHTT--SEEEE-S-GGGHHHHHHHHHHTT-EEEE-----HHHHHHHHHHHTT-SS-EEE--GGGG-HHHHHHHHHHHTTBTBSEEEEEEEEE--GGGTSTTS-GGGSGGGSGGG-HHHHHHHHHHHHHHHHS--EEEEEEEEE--S--SSSS--EEEEEEEETTS-EEEEEEES--SS-EEEEEEEETTEEEEEETTTTEEEEEETTEEEEEE----PPPTT--TTPPPHHHHHHHHHHHHHHHTTSS--SS-HHHHHHHHHHHHHHHHHHHHTB-EEPP-

Sequence (670 aa):
MQILVVGLGSMGKRRIRCLQKLGLKNIIGFDPRQDRRDESEKLYKISTVPTINDGLKLNPKCMIISTPPDLHYKYALVAMKNKIHFFTEVNLSSNDVQKIIKKLNGLSILGLPSNTLIYHPLIKKLKTLISKNQIGKTLTVYHHFGHYLPNWHPWEDYRDFYVSKRQTGAAREIVPFELVWLSYIFSSIKSVYGSIHKVSSLKTDIDDLYQAIIEFSNGIQCILVIDVISDPAFSETKIIGEKGVILCNHNEGILKIGKSSKWKTTKIESGEVAKGYKGNTPSESLYVAEIKNFLDSIKQKKKPNYTFVEELRILKVLDAIELSNRKSKKIVIKKMQILVVGLGSMGKRRIRCLQKLGLKNIIGFDPRQDRRDESEKLYKISTVPTINDGLKLNPKCMIISTPPDLHYKYALVAMKNKIHFFTEVNLSSNDVQKIIKKLNGLSILGLPSNTLIYHPLIKKLKTLISKNQIGKTLTVYHHFGHYLPNWHPWEDYRDFYVSKRQTGAAREIVPFELVWLSYIFSSIKSVYGSIHKVSSLKTDIDDLYQAIIEFSNGIQCILVIDVISDPAFSETKIIGEKGVILCNHNEGILKIGKSSKWKTTKIESGEVAKGYKGNTPSESLYVAEIKNFLDSIKQKKKPNYTFVEELRILKVLDAIELSNRKSKKIVIKK

Radius of gyration: 29.45 Å; Cα contacts (8 Å, |Δi|>4): 1429; chains: 2; bounding box: 46×94×65 Å

InterPro domains:
  IPR000683 Gfo/Idh/MocA-like oxidoreductase, N-terminal [PF01408] (2-90)
  IPR036291 NAD(P)-binding domain superfamily [SSF51735] (1-147)
  IPR051450 Gfo/Idh/MocA Oxidoreductases [PTHR43377] (1-329)
  IPR055170 GFO/IDH/MocA-like oxidoreductase domain [PF22725] (124-246)

Organism: Nitrosopumilus maritimus (strain SCM1) (NCBI:txid436308)

Nearest PDB structures (foldseek):
  2glx-assembly6_F  TM=8.703E-01  e=8.713E-22  Ensifer adhaerens
  6o15-assembly1_B  TM=8.418E-01  e=2.010E-21  Escherichia coli K-12
  4koa-assembly1_A-2  TM=8.321E-01  e=2.709E-21  Sinorhizobium meliloti 1021
  6z3c-assembly1_BBB  TM=8.515E-01  e=3.746E-20  Mediterraneibacter gnavus
  7d5n-assembly1_A-2  TM=8.098E-01  e=1.097E-19  Azotobacter vinelandii DJ